Protein 4N6A (pdb70)

Organism: Glycine max (NCBI:txid3847)

Solvent-accessible surface area: 20790 Å² total; per-residue (Å²): 82,59,27,46,28,61,0,25,34,62,0,42,32,26,0,107,148,41,15,133,88,70,110,90,86,31,88,84,4,130,40,2,0,35,52,22,103,37,3,20,104,0,1,0,47,7,0,0,79,76,0,45,39,129,112,15,124,34,88,82,0,42,87,22,0,33,94,9,1,77,88,26,81,73,12,69,55,6,2,10,10,2,0,45,2,4,110,35,46,7,101,74,96,10,28,15,0,75,0,0,11,93,63,99,4,14,2,0,1,0,0,3,19,0,0,41,24,5,37,160,100,98,125,121,111,37,0,74,38,1,33,55,46,5,33,99,36,1,34,0,53,4,35,0,23,0,148,27,18,91,4,9,11,14,24,130,4,67,32,1,54,2,10,58,35,1,38,4,15,56,30,0,10,0,40,56,92,0,40,0,5,29,104,68,119,143,36,52,81,53,12,0,49,5,20,57,16,1,68,0,8,42,28,0,39,0,43,15,73,23,128,0,6,102,23,0,106,3,19,70,45,0,32,0,90,95,76,3,52,78,194,40,47,1,60,28,117,91,11,182,83,139,180,32,29,53,32,46,10,56,0,23,21,61,0,41,34,24,0,110,146,42,14,137,87,70,113,90,86,30,90,82,4,132,40,2,0,34,52,18,104,39,2,18,98,0,0,0,45,8,0,0,78,80,0,45,39,129,114,14,127,35,89,90,2,43,82,24,0,30,99,9,2,76,85,31,83,76,13,68,54,6,2,9,8,3,0,46,2,5,121,31,58,17,162,33,33,18,0,71,1,0,13,97,75,76,3,15,2,0,2,0,0,2,18,1,0,24,21,6,36,138,98,97,123,121,110,41,0,75,39,1,31,57,50,3,32,106,37,2,34,0,53,4,36,0,24,0,127,28,18,91,3,10,18,16,33,129,5,51,36,1,54,2,10,62,31,1,61,4,16,57,30,0,8,0,44,57,96,0,39,0,5,30,99,65,122,141,34,54,86,53,12,0,54,5,22,59,16,1,74,0,8,42,32,0,38,0,40,15,83,21,80,2,5,93,22,0,90,4,18,73,45,0,33,0,87,71,75,0,49,53,178,40,40,0,66,29,117,74,0,130,86,137

Nearest PDB structures (foldseek):
  4n69-assembly1_A  TM=1.004E+00  e=1.194E-44  Glycine max
  6wye-assembly2_D  TM=9.823E-01  e=3.516E-28  Neisseria gonorrhoeae
  8i06-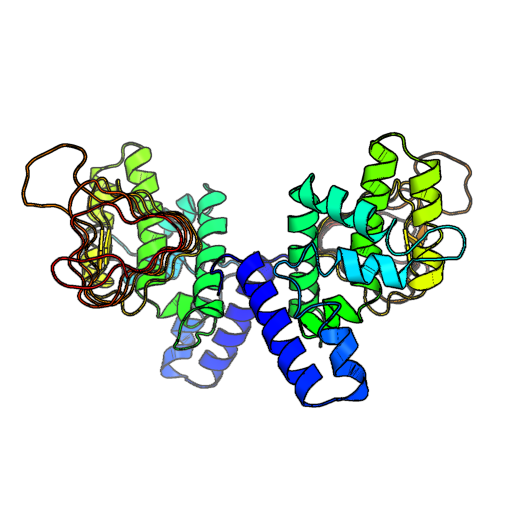assembly1_A  TM=9.779E-01  e=5.401E-28  Salmonella enterica subsp. enterica serovar Typhimurium
  6wye-assembly1_A-3  TM=9.837E-01  e=1.579E-27  Neisseria gonorrhoeae
  6wye-assembly1_C-3  TM=9.820E-01  e=1.496E-27  Neisseria gonorrhoeae

Foldseek 3Di:
DDLQQVLLVQLLVVLVVVLVVDVVCVVVSCVQRVVDDHPQLSLLLQLLVQQADPVHHSVNSSVLSSVCVVVPVQLSVQLSLQLVLCCPPPPVRDRSNCCSRPPLVSSLVSLLQSLLVCVVVVNNVVSVSSQVSSCVRSLARARSQEAEEGSEAQAQVHQEAFDNQEYYYYNEYDYANEHQEEDPDDDDRKGDYEEYNEYEAHNEYETGHEYEEANEYEYHNEDEDYHHYHNWYWYDVPTDTD/DDPDLQQVLLVQLLVVLVVVLVVDVVCVVVSCQQRVVDDHPQLSLLLQLLVQQADPVHHSVNSSVLSSVCVVVDVQLSVQLSLQLVLCVPPPVDRSNCCSRPPLVSSLVSLLQSLLVCVVVVNNVVSVSSQVSSCVRSLARARSQEAEEGSEAEACVHQEHFDNQEYYYYNEYHYAQEYQEEPPDDDDQWGDYEAANEYEAHNEYETGHEYEADCEYEYHNEDEDYHHYHNWYWYDDPTDTD

Radius of gyration: 25.31 Å; Cα contacts (8 Å, |Δi|>4): 1137; chains: 2; bounding box: 67×58×55 Å

Sequence (484 aa):
PDEEGWVWGQIKAEARRDAESEPALASYLYSSTILSHSSSLERSSLSFHLGNKLCSSTLLSTLLLYDLFLNAFSSSDPSLRSAAVADLRAARERDPACVSYSSHCLLNYKGFLACQAHRVAHLLWRQSRRPLALALHSSRIANVFAVDIHPAARIIGKGILFDHATGVVVGETAVIGNNVSILHHVTLGGTGKVGGDRHPKIGDGVLIGAGATTILGNIKIGEGAKVGAGSVVLIDVPPRTTAVGNPARLVVAPDEEGWVWGQIKAEARRDAESEPALASYLYSSTILSHSSSLERSSLSFHLGNKLCSSTLLSTLLLYDLFLNAFSSDPSLRSAAVADLRAARERDPVSYSHCLLNYKGFLACQAHRVAHLLWRQSRRPLALALHSSRIANVFAVDIHPAARIIGKGILFDHATGVVVVGETAVIGNNVSILHHVTLGGTGKVGGDRHPKIGDGVLIGAGATILGNIKIGEGAKVGAGSVVLIDVPPRTTAVGNPARLV

Secondary structure (DSSP, 8-state):
--HHHHHHHHHHHHHHHHHHH-TTTHHHHIIIIIT-S-HHHHHHHHHHHHH--SSS-HHHHHHHHHHHHHH-HHHHHHHHHHHHHHHHH-TT---HHHHHHH-HHHHHHHHHHHHHHHHHTT-HHHHHHHHHHHHHHH-EEE-TT-EE-SS-EETT-TTEEE-TT-EE-SS-EE-TT-EEE--S--SSS-S-EE-TT-EE-TT-EEESS-EE-TT-EE-TT-EE-S-B-TT-EEEETTEEE-/---SHHHHHHHHHHHHHHHHHHH-TTTHHHHIIIIIT-S-HHHHHHHHHHHHH--SSS-HHHHHHHHHHHHHH-HHHHHHHHHHHHHHHHH----HHHHHHH-HHHHHHHHHHHHHHHHHTT-HHHHHHHHHHHHHHHSEEE-TT-EE-SS-EETT-TTEEE-TT-EE-SS-EE-TT-EEE-SS--SSS-S-EEPTT-EE-TT-EEESS-EE-TT-EE-TT-EE-S-B-TT-EEEETTEEE-

InterPro domains:
  IPR001451 Hexapeptide repeat [PF00132] (204-237)
  IPR001451 Hexapeptide repeat [PF14602] (171-187)
  IPR005881 Serine O-acetyltransferase [TIGR01172] (94-253)
  IPR010493 Serine acetyltransferase, N-terminal [PF06426] (20-124)
  IPR010493 Serine acetyltransferase, N-terminal [SM00971] (20-124)
  IPR011004 Trimeric LpxA-like superfamily [SSF51161] (20-256)
  IPR018357 Hexapeptide transferase, conserved site [PS00101] (213-241)
  IPR042122 Serine acetyltransferase, N-terminal domain superfamily [G3DSA:1.10.3130.10] (1-153)
  IPR045304 Serine acetyltransferase, LbH domain [cd03354] (151-251)
  IPR053376 Serine acetyltransferase [NF041874] (94-255)

B-factor: mean 43.23, std 17.52, range [15.06, 125.16]

CATH classification: 1.10.3130.10 (+1 more: 2.160.10.10)

Structure (mmCIF, N/CA/C/O backbone):
data_4N6A
#
_entry.id   4N6A
#
_cell.length_a   110.868
_cell.length_b   110.868
_cell.length_c   144.011
_cell.angle_alpha   90.00
_cell.angle_beta   90.00
_cell.angle_gamma   120.00
#
_symmetry.space_group_name_H-M   'H 3'
#
loop_
_entity.id
_entity.type
_entity.pdbx_description
1 polymer 'Serine Acetyltransferase Apoenzyme'
2 non-polymer 'PHOSPHATE ION'
3 water water
#
loop_
_atom_site.group_PDB
_atom_site.id
_atom_site.type_symbol
_atom_site.label_atom_id
_atom_site.label_alt_id
_atom_site.label_comp_id
_atom_site.label_asym_id
_atom_site.label_entity_id
_atom_site.label_seq_id
_atom_site.pdbx_PDB_ins_code
_atom_site.Cartn_x
_atom_site.Cartn_y
_atom_site.Cartn_z
_atom_site.occupancy
_atom_site.B_iso_or_equiv
_atom_site.auth_seq_id
_atom_site.auth_comp_id
_atom_site.auth_asym_id
_atom_site.auth_atom_id
_atom_site.pdbx_PDB_model_num
ATOM 1 N N . PRO A 1 14 ? -25.054 9.083 10.985 1.00 73.85 14 PRO A N 1
ATOM 2 C CA . PRO A 1 14 ? -24.337 8.400 9.902 1.00 61.58 14 PRO A CA 1
ATOM 3 C C . PRO A 1 14 ? -25.271 8.045 8.751 1.00 65.78 14 PRO A C 1
ATOM 4 O O . PRO A 1 14 ? -24.922 8.233 7.584 1.00 76.17 14 PRO A O 1
ATOM 8 N N . ASP A 1 15 ? -26.452 7.534 9.085 1.00 58.34 15 ASP A N 1
ATOM 9 C CA . ASP A 1 15 ? -27.456 7.223 8.078 1.00 49.59 15 ASP A CA 1
ATOM 10 C C . ASP A 1 15 ? -28.009 8.517 7.473 1.00 47.32 15 ASP A C 1
ATOM 11 O O . ASP A 1 15 ? -27.724 9.608 7.963 1.00 47.30 15 ASP A O 1
ATOM 16 N N . GLU A 1 16 ? -28.786 8.394 6.402 1.00 43.89 16 GLU A N 1
ATOM 17 C CA . GLU A 1 16 ? -29.295 9.569 5.697 1.00 41.47 16 GLU A CA 1
ATOM 18 C C . GLU A 1 16 ? -30.172 10.456 6.579 1.00 39.73 16 GLU A C 1
ATOM 19 O O . GLU A 1 16 ? -29.976 11.675 6.649 1.00 37.46 16 GLU A O 1
ATOM 25 N N . GLU A 1 17 ? -31.149 9.850 7.240 1.00 34.24 17 GLU A N 1
ATOM 26 C CA . GLU A 1 17 ? -32.019 10.623 8.125 1.00 32.36 17 GLU A CA 1
ATOM 27 C C . GLU A 1 17 ? -31.210 11.235 9.258 1.00 34.84 17 GLU A C 1
ATOM 28 O O . GLU A 1 17 ? -31.397 12.405 9.620 1.00 32.90 17 GLU A O 1
ATOM 34 N N . GLY A 1 18 ? -30.317 10.428 9.821 1.00 42.00 18 GLY A N 1
ATOM 35 C CA . GLY A 1 18 ? -29.461 10.856 10.911 1.00 42.56 18 GLY A CA 1
ATOM 36 C C . GLY A 1 18 ? -28.613 12.060 10.549 1.00 43.87 18 GLY A C 1
ATOM 37 O O . GLY A 1 18 ? -28.455 12.985 11.354 1.00 38.81 18 GLY A O 1
ATOM 38 N N . TRP A 1 19 ? -28.062 12.050 9.340 1.00 39.06 19 TRP A N 1
ATOM 39 C CA . TRP A 1 19 ? -27.255 13.168 8.877 1.00 36.77 19 TRP A CA 1
ATOM 40 C C . TRP A 1 19 ? -28.098 14.433 8.674 1.00 39.97 19 TRP A C 1
ATOM 41 O O . TRP A 1 19 ? -27.683 15.528 9.062 1.00 39.49 19 TRP A O 1
ATOM 52 N N . VAL A 1 20 ? -29.279 14.281 8.076 1.00 35.79 20 VAL A N 1
ATOM 53 C CA . VAL A 1 20 ? -30.167 15.415 7.820 1.00 33.62 20 VAL A CA 1
ATOM 54 C C . VAL A 1 20 ? -30.598 16.034 9.151 1.00 28.85 20 VAL A C 1
ATOM 55 O O . VAL A 1 20 ? -30.622 17.254 9.308 1.00 32.39 20 VAL A O 1
ATOM 59 N N . TRP A 1 21 ? -30.918 15.180 10.115 1.00 35.52 21 TRP A N 1
ATOM 60 C CA . TRP A 1 21 ? -31.328 15.659 11.434 1.00 33.83 21 TRP A CA 1
ATOM 61 C C . TRP A 1 21 ? -30.165 16.395 12.103 1.00 30.62 21 TRP A C 1
ATOM 62 O O . TRP A 1 21 ? -30.348 17.430 12.746 1.00 32.41 21 TRP A O 1
ATOM 73 N N . GLY A 1 22 ? -28.961 15.865 11.926 1.00 32.97 22 GLY A N 1
ATOM 74 C CA . GLY A 1 22 ? -27.760 16.501 12.437 1.00 39.00 22 GLY A CA 1
ATOM 75 C C . GLY A 1 22 ? -27.566 17.894 11.869 1.00 41.33 22 GLY A C 1
ATOM 76 O O . GLY A 1 22 ? -27.183 18.820 12.582 1.00 35.41 22 GLY A O 1
ATOM 77 N N . GLN A 1 23 ? -27.829 18.043 10.575 1.00 35.11 23 GLN A N 1
ATOM 78 C CA . GLN A 1 23 ? -27.746 19.346 9.920 1.00 33.27 23 GLN A CA 1
ATOM 79 C C . GLN A 1 23 ? -28.804 20.307 10.471 1.00 31.68 23 GLN A C 1
ATOM 80 O O . GLN A 1 23 ? -28.522 21.481 10.719 1.00 37.24 23 GLN A O 1
ATOM 86 N N . ILE A 1 24 ? -30.023 19.803 10.650 1.00 29.50 24 ILE A N 1
ATOM 87 C CA . ILE A 1 24 ? -31.107 20.598 11.197 1.00 27.73 24 ILE A CA 1
ATOM 88 C C . ILE A 1 24 ? -30.700 21.136 12.563 1.00 29.87 24 ILE A C 1
ATOM 89 O O . ILE A 1 24 ? -30.865 22.321 12.835 1.00 30.11 24 ILE A O 1
ATOM 94 N N . LYS A 1 25 ? -30.132 20.284 13.412 1.00 27.17 25 LYS A N 1
ATOM 95 C CA . LYS A 1 25 ? -29.770 20.755 14.753 1.00 26.19 25 LYS A CA 1
ATOM 96 C C . LYS A 1 25 ? -28.677 21.814 14.700 1.00 30.95 25 LYS A C 1
ATOM 97 O O . LYS A 1 25 ? -28.753 22.826 15.401 1.00 32.15 25 LYS A O 1
ATOM 103 N N . ALA A 1 26 ? -27.665 21.594 13.861 1.00 30.90 26 ALA A N 1
ATOM 104 C CA . ALA A 1 26 ? -26.553 22.532 13.777 1.00 29.09 26 ALA A CA 1
ATOM 105 C C . ALA A 1 26 ? -27.058 23.898 13.324 1.00 36.35 26 ALA A C 1
ATOM 106 O O . ALA A 1 26 ? -26.675 24.926 13.878 1.00 31.14 26 ALA A O 1
ATOM 108 N N . GLU A 1 27 ? -27.927 23.892 12.316 1.00 30.15 27 GLU A N 1
ATOM 109 C CA . GLU A 1 27 ? -28.498 25.127 11.777 1.00 27.16 27 GLU A CA 1
ATOM 110 C C . GLU A 1 27 ? -29.359 25.833 12.815 1.00 30.73 27 GLU A C 1
ATOM 111 O O . GLU A 1 27 ? -29.266 27.044 12.993 1.00 29.59 27 GLU A O 1
ATOM 117 N N . ALA A 1 28 ? -30.190 25.069 13.507 1.00 26.84 28 ALA A N 1
ATOM 118 C CA . ALA A 1 28 ? -31.051 25.652 14.535 1.00 28.01 28 ALA A CA 1
ATOM 119 C C . ALA A 1 28 ? -30.216 26.302 15.634 1.00 31.73 28 ALA A C 1
ATOM 120 O O . ALA A 1 28 ? -30.565 27.370 16.170 1.00 29.40 28 ALA A O 1
ATOM 122 N N . ARG A 1 29 ? -29.104 25.655 15.971 1.00 27.63 29 ARG A N 1
ATOM 123 C CA . ARG A 1 29 ? -28.242 26.148 17.032 1.00 29.03 29 ARG A CA 1
ATOM 124 C C . ARG A 1 29 ? -27.614 27.483 16.616 1.00 34.87 29 ARG A C 1
ATOM 125 O O . ARG A 1 29 ? -27.511 28.405 17.427 1.00 31.99 29 ARG A O 1
ATOM 133 N N . ARG A 1 30 ? -27.207 27.596 15.351 1.00 30.95 30 ARG A N 1
ATOM 134 C CA . ARG A 1 30 ? -26.649 28.858 14.870 1.00 27.90 30 ARG A CA 1
ATOM 135 C C . ARG A 1 30 ? -27.715 29.952 14.908 1.00 29.71 30 ARG A C 1
ATOM 136 O O . ARG A 1 30 ? -27.435 31.083 15.325 1.00 30.85 30 ARG A O 1
ATOM 144 N N . ASP A 1 31 ? -28.932 29.619 14.481 1.00 27.76 31 ASP A N 1
ATOM 145 C CA . ASP A 1 31 ? -30.020 30.594 14.479 1.00 30.24 31 ASP A CA 1
ATOM 146 C C . ASP A 1 31 ? -30.374 31.018 15.903 1.00 31.30 31 ASP A C 1
ATOM 147 O O . ASP A 1 31 ? -30.649 32.191 16.158 1.00 27.40 31 ASP A O 1
ATOM 152 N N . ALA A 1 32 ? -30.366 30.068 16.829 1.00 24.29 32 ALA A N 1
ATOM 153 C CA . ALA A 1 32 ? -30.716 30.387 18.222 1.00 25.57 32 ALA A CA 1
ATOM 154 C C . ALA A 1 32 ? -29.670 31.319 18.837 1.00 30.25 32 ALA A C 1
ATOM 155 O O . ALA A 1 32 ? -29.997 32.244 19.597 1.00 32.11 32 ALA A O 1
ATOM 157 N N . GLU A 1 33 ? -28.405 31.077 18.502 1.00 28.12 33 GLU A N 1
ATOM 158 C CA . GLU A 1 33 ? -27.318 31.909 19.010 1.00 27.45 33 GLU A CA 1
ATOM 159 C C . GLU A 1 33 ? -27.369 33.321 18.428 1.00 32.03 33 GLU A C 1
ATOM 160 O O . GLU A 1 33 ? -26.990 34.284 19.099 1.00 35.48 33 GLU A O 1
ATOM 166 N N . SER A 1 34 ? -27.827 33.451 17.188 1.00 31.38 34 SER A N 1
ATOM 167 C CA . SER A 1 34 ? -27.797 34.758 16.533 1.00 30.74 34 SER A CA 1
ATOM 168 C C . SER A 1 34 ? -29.077 35.570 16.796 1.00 30.20 34 SER A C 1
ATOM 169 O O . SER A 1 34 ? -29.061 36.796 16.697 1.00 34.69 34 SER A O 1
ATOM 172 N N . GLU A 1 35 ? -30.174 34.896 17.122 1.00 25.70 35 GLU A N 1
ATOM 173 C CA . GLU A 1 35 ? -31.472 35.593 17.281 1.00 24.92 35 GLU A CA 1
ATOM 174 C C . GLU A 1 35 ? -32.174 35.248 18.595 1.00 23.20 35 GLU A C 1
ATOM 175 O O . GLU A 1 35 ? -32.918 34.272 18.692 1.00 23.89 35 GLU A O 1
ATOM 181 N N . PRO A 1 36 ? -31.969 36.082 19.604 1.00 25.54 36 PRO A N 1
ATOM 182 C CA . PRO A 1 36 ? -32.533 35.746 20.910 1.00 23.69 36 PRO A CA 1
ATOM 183 C C . PRO A 1 36 ? -34.045 35.718 20.937 1.00 23.43 36 PRO A C 1
ATOM 184 O O . PRO A 1 36 ? -34.593 35.038 21.809 1.00 26.68 36 PRO A O 1
ATOM 188 N N . ALA A 1 37 ? -34.719 36.396 20.003 1.00 22.58 37 ALA A N 1
ATOM 189 C CA . ALA A 1 37 ? -36.178 36.353 19.962 1.00 24.01 37 ALA A CA 1
ATOM 190 C C . ALA A 1 37 ? -36.693 34.968 19.604 1.00 28.99 37 ALA A C 1
ATOM 191 O O . ALA A 1 37 ? -37.819 34.637 19.941 1.00 26.08 37 ALA A O 1
ATOM 193 N N . LEU A 1 38 ? -35.874 34.173 18.914 1.00 21.20 38 LEU A N 1
ATOM 194 C CA . LEU A 1 38 ? -36.281 32.846 18.450 1.00 21.88 38 LEU A CA 1
ATOM 195 C C . LEU A 1 38 ? -35.611 31.687 19.201 1.00 22.07 38 LEU A C 1
ATOM 196 O O . LEU A 1 38 ? -35.959 30.524 18.964 1.00 23.37 38 LEU A O 1
ATOM 201 N N . ALA A 1 39 ? -34.674 32.004 20.087 1.00 21.95 39 ALA A N 1
ATOM 202 C CA . ALA A 1 39 ? -33.856 30.967 20.745 1.00 21.85 39 ALA A CA 1
ATOM 203 C C . ALA A 1 39 ? -34.687 29.922 21.503 1.00 24.64 39 ALA A C 1
ATOM 204 O O . ALA A 1 39 ? -34.421 28.721 21.396 1.00 22.35 39 ALA A O 1
ATOM 206 N N . SER A 1 40 ? -35.673 30.365 22.289 1.00 21.87 40 SER A N 1
ATOM 207 C CA . SER A 1 40 ? -36.438 29.405 23.095 1.00 20.77 40 SER A CA 1
ATOM 208 C C . SER A 1 40 ? -37.299 28.488 22.241 1.00 20.03 40 SER A C 1
ATOM 209 O O . SER A 1 40 ? -37.436 27.304 22.530 1.00 25.22 40 SER A O 1
ATOM 212 N N . TYR A 1 41 ? -37.886 29.062 21.203 1.00 19.86 41 TYR A N 1
ATOM 213 C CA . TYR A 1 41 ? -38.716 28.314 20.267 1.00 23.07 41 TYR A CA 1
ATOM 214 C C . TYR A 1 41 ? -37.877 27.290 19.493 1.00 21.69 41 TYR A C 1
ATOM 215 O O . TYR A 1 41 ? -38.290 26.152 19.292 1.00 21.91 41 TYR A O 1
ATOM 224 N N . LEU A 1 42 ? -36.672 27.680 19.102 1.00 20.24 42 LEU A N 1
ATOM 225 C CA . LEU A 1 42 ? -35.774 26.732 18.436 1.00 19.67 42 LEU A CA 1
ATOM 226 C C . LEU A 1 42 ? -35.342 25.633 19.417 1.00 22.19 42 LEU A C 1
ATOM 227 O O . LEU A 1 42 ? -35.208 24.472 19.038 1.00 22.65 42 LEU A O 1
ATOM 232 N N . TYR A 1 43 ? -35.109 26.002 20.678 1.00 20.77 43 TYR A N 1
ATOM 233 C CA . TYR A 1 43 ? -34.775 24.998 21.681 1.00 22.38 43 TYR A CA 1
ATOM 234 C C . TYR A 1 43 ? -35.933 24.016 21.911 1.00 23.96 43 TYR A C 1
ATOM 235 O O . TYR A 1 43 ? -35.741 22.795 21.896 1.00 24.72 43 TYR A O 1
ATOM 244 N N A SER A 1 44 ? -37.136 24.534 22.115 0.63 21.26 44 SER A N 1
ATOM 245 N N B SER A 1 44 ? -37.125 24.559 22.141 0.37 22.77 44 SER A N 1
ATOM 246 C CA A SER A 1 44 ? -38.253 23.655 22.464 0.63 25.84 44 SER A CA 1
ATOM 247 C CA B SER A 1 44 ? -38.299 23.734 22.418 0.37 25.70 44 SER A CA 1
ATOM 248 C C A SER A 1 44 ? -38.670 22.782 21.273 0.63 22.17 44 SER A C 1
ATOM 249 C C B SER A 1 44 ? -38.549 22.772 21.267 0.37 23.63 44 SER A C 1
ATOM 250 O O A SER A 1 44 ? -39.058 21.637 21.456 0.63 23.31 44 SER A O 1
ATOM 251 O O B SER A 1 44 ? -38.680 21.567 21.463 0.37 22.78 44 SER A O 1
ATOM 256 N N . THR A 1 45 ? -38.590 23.328 20.064 1.00 20.21 45 THR A N 1
ATOM 257 C CA . THR A 1 45 ? -38.976 22.579 18.877 1.00 21.62 45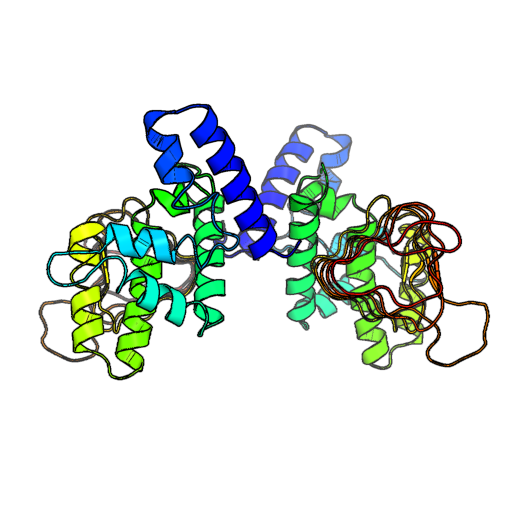 THR A CA 1
ATOM 258 C C . THR A 1 45 ? -37.901 21.602 18.378 1.00 24.78 45 THR A C 1
ATOM 259 O O . THR A 1 45 ? -38.210 20.456 18.049 1.00 25.78 45 THR A O 1
ATOM 263 N N . ILE A 1 46 ? -36.649 22.048 18.329 1.00 22.12 46 ILE A N 1
ATOM 264 C CA . ILE A 1 46 ? -35.590 21.254 17.723 1.00 21.87 46 ILE A CA 1
ATOM 265 C C . ILE A 1 46 ? -34.520 20.797 18.703 1.00 23.67 46 ILE A C 1
ATOM 266 O O . ILE A 1 46 ? -34.305 19.596 18.861 1.00 26.13 46 ILE A O 1
ATOM 271 N N . LEU A 1 47 ? -33.835 21.738 19.351 1.00 24.68 47 LEU A N 1
ATOM 272 C CA . LEU A 1 47 ? -32.590 21.402 20.061 1.00 23.75 47 LEU A CA 1
ATOM 273 C C . LEU A 1 47 ? -32.816 20.515 21.291 1.00 30.01 47 LEU A C 1
ATOM 274 O O . LEU A 1 47 ? -31.914 19.788 21.711 1.00 28.14 47 LEU A O 1
ATOM 279 N N . SER A 1 48 ? -34.017 20.561 21.863 1.00 26.09 48 SER A N 1
ATOM 280 C CA . SER A 1 48 ? -34.315 19.714 23.027 1.00 25.41 48 SER A CA 1
ATOM 281 C C . SER A 1 48 ? -34.705 18.280 22.669 1.00 26.99 48 SER A C 1
ATOM 282 O O . SER A 1 48 ? -34.980 17.462 23.562 1.00 27.29 48 SER A O 1
ATOM 285 N N . HIS A 1 49 ? -34.736 17.959 21.378 1.00 25.81 49 HIS A N 1
ATOM 286 C CA . HIS A 1 49 ? -35.158 16.635 20.928 1.00 25.65 49 HIS A CA 1
ATOM 287 C C . HIS A 1 49 ? -34.004 15.868 20.301 1.00 29.99 49 HIS A C 1
ATOM 288 O O . HIS A 1 49 ? -32.965 16.441 20.000 1.00 29.46 49 HIS A O 1
ATOM 295 N N A SER A 1 50 ? -34.209 14.570 20.110 0.47 26.47 50 SER A N 1
ATOM 296 N N B SER A 1 50 ? -34.196 14.570 20.099 0.53 26.73 50 SER A N 1
ATOM 297 C CA A SER A 1 50 ? -33.175 13.699 19.565 0.47 29.19 50 SER A CA 1
ATOM 298 C CA B SER A 1 50 ? -33.143 13.734 19.530 0.53 28.17 50 SER A CA 1
ATOM 299 C C A SER A 1 50 ? -33.630 13.006 18.281 0.47 27.85 50 SER A C 1
ATOM 300 C C B SER A 1 50 ? -33.580 13.075 18.223 0.53 28.04 50 SER A C 1
ATOM 301 O O A SER A 1 50 ? -32.979 12.073 17.805 0.47 32.21 50 SER A O 1
ATOM 302 O O B SER A 1 50 ? -32.871 12.228 17.676 0.53 28.26 50 SER A O 1
ATOM 307 N N . SER A 1 51 ? -34.743 13.460 17.712 1.00 26.52 51 SER A N 1
ATOM 308 C CA . SER A 1 51 ? -35.182 12.931 16.429 1.00 29.88 51 SER A CA 1
ATOM 309 C C . SER A 1 51 ? -35.948 13.946 15.607 1.00 26.71 51 SER A C 1
ATOM 310 O O . SER A 1 51 ? -36.562 14.873 16.135 1.00 25.96 51 SER A O 1
ATOM 313 N N . LEU A 1 52 ? -35.884 13.752 14.293 1.00 29.75 52 LEU A N 1
ATOM 314 C CA . LEU A 1 52 ? -36.690 14.524 13.364 1.00 29.92 52 LEU A CA 1
ATOM 315 C C . LEU A 1 52 ? -38.173 14.301 13.609 1.00 25.73 52 LEU A C 1
ATOM 316 O O . LEU A 1 52 ? -38.965 15.243 13.549 1.00 26.16 52 LEU A O 1
ATOM 321 N N . GLU A 1 53 ? -38.559 13.053 13.876 1.00 26.17 53 GLU A N 1
ATOM 322 C CA . GLU A 1 53 ? -39.983 12.734 14.080 1.00 25.43 53 GLU A CA 1
ATOM 323 C C . GLU A 1 53 ? -40.570 13.501 15.247 1.00 25.75 53 GLU A C 1
ATOM 324 O O . GLU A 1 53 ? -41.676 14.038 15.175 1.00 23.95 53 GLU A O 1
ATOM 330 N N . ARG A 1 54 ? -39.837 13.526 16.350 1.00 24.59 54 ARG A N 1
ATOM 331 C CA . ARG A 1 54 ? -40.377 14.181 17.532 1.00 23.07 54 ARG A CA 1
ATOM 332 C C . ARG A 1 54 ? -40.469 15.689 17.299 1.00 26.02 54 ARG A C 1
ATOM 333 O O . ARG A 1 54 ? -41.456 16.318 17.656 1.00 23.05 54 ARG A O 1
ATOM 341 N N A SER A 1 55 ? -39.448 16.267 16.678 0.56 24.02 55 SER A N 1
ATOM 342 N N B SER A 1 55 ? -39.424 16.251 16.699 0.44 23.06 55 SER A N 1
ATOM 343 C CA A SER A 1 55 ? -39.446 17.709 16.438 0.56 20.68 55 SER A CA 1
ATOM 344 C CA B SER A 1 55 ? -39.382 17.678 16.388 0.44 22.02 55 SER A CA 1
ATOM 345 C C A SER A 1 55 ? -40.537 18.119 15.449 0.56 23.76 55 SER A C 1
ATOM 346 C C B SER A 1 55 ? -40.521 18.095 15.463 0.44 23.04 55 SER A C 1
ATOM 347 O O A SER A 1 55 ? -41.229 19.116 15.644 0.56 22.70 55 SER A O 1
ATOM 348 O O B SER A 1 55 ? -41.223 19.073 15.711 0.44 23.30 55 SER A O 1
ATOM 353 N N . LEU A 1 56 ? -40.683 17.348 14.380 1.00 21.26 56 LEU A N 1
ATOM 354 C CA . LEU A 1 56 ? -41.754 17.617 13.408 1.00 18.49 56 LEU A CA 1
ATOM 355 C C . LEU A 1 56 ? -43.144 17.481 14.030 1.00 24.14 56 LEU A C 1
ATOM 356 O O . LEU A 1 56 ? -44.044 18.286 13.773 1.00 23.49 56 LEU A O 1
ATOM 361 N N . SER A 1 57 ? -43.320 16.462 14.863 1.00 23.53 57 SER A N 1
ATOM 362 C CA . SER A 1 57 ? -44.601 16.266 15.556 1.00 19.12 57 SER A CA 1
ATOM 363 C C . SER A 1 57 ? -44.905 17.412 16.525 1.00 19.23 57 SER A C 1
ATOM 364 O O . SER A 1 57 ? -46.038 17.902 16.586 1.00 21.62 57 SER A O 1
ATOM 367 N N . PHE A 1 58 ? -43.883 17.838 17.261 1.00 19.96 58 PHE A N 1
ATOM 368 C CA . PHE A 1 58 ? -43.991 18.958 18.208 1.00 18.26 58 PHE A CA 1
ATOM 369 C C . PHE A 1 58 ? -44.422 20.206 17.445 1.00 22.04 58 PHE A C 1
ATOM 370 O O . PHE A 1 58 ? -45.345 20.929 17.841 1.00 18.83 58 PHE A O 1
ATOM 378 N N . HIS A 1 59 ? -43.745 20.453 16.331 1.00 20.78 59 HIS A N 1
ATOM 379 C CA . HIS A 1 59 ? -43.997 21.664 15.572 1.00 18.25 59 HIS A CA 1
ATOM 380 C C . HIS A 1 59 ? -45.388 21.619 14.941 1.00 19.24 59 HIS A C 1
ATOM 381 O O . HIS A 1 59 ? -46.129 22.603 14.973 1.00 20.95 59 HIS A O 1
ATOM 388 N N . LEU A 1 60 ? -45.734 20.487 14.342 1.00 17.45 60 LEU A N 1
ATOM 389 C CA . LEU A 1 60 ? -47.046 20.368 13.693 1.00 19.81 60 LEU A CA 1
ATOM 390 C C . LEU A 1 60 ? -48.162 20.493 14.734 1.00 21.70 60 LEU A C 1
ATOM 391 O O . LEU A 1 60 ? -49.221 21.054 14.450 1.00 19.78 60 LEU A O 1
ATOM 396 N N . GLY A 1 61 ? -47.936 19.946 15.926 1.00 20.68 61 GLY A N 1
ATOM 397 C CA . GLY A 1 61 ? -48.934 20.045 16.986 1.00 19.96 61 GLY A CA 1
ATOM 398 C C . GLY A 1 61 ? -49.203 21.479 17.366 1.00 20.80 61 GLY A C 1
ATOM 399 O O . GLY A 1 61 ? -50.359 21.869 17.569 1.00 19.84 61 GLY A O 1
ATOM 400 N N . ASN A 1 62 ? -48.142 22.277 17.462 1.00 19.70 62 ASN A N 1
ATOM 401 C CA . ASN A 1 62 ? -48.314 23.694 17.759 1.00 18.68 62 ASN A CA 1
ATOM 402 C C . ASN A 1 62 ? -48.929 24.474 16.606 1.00 23.33 62 ASN A C 1
ATOM 403 O O . ASN A 1 62 ? -49.815 25.309 16.806 1.00 23.37 62 ASN A O 1
ATOM 408 N N . LYS A 1 63 ? -48.472 24.204 15.390 1.00 20.29 63 LYS A N 1
ATOM 409 C CA . LYS A 1 63 ? -49.016 24.917 14.251 1.00 20.77 63 LYS A CA 1
ATOM 410 C C . LYS A 1 63 ? -50.508 24.687 14.039 1.00 24.49 63 LYS A C 1
ATOM 411 O O . LYS A 1 63 ? -51.218 25.603 13.611 1.00 23.05 63 LYS A O 1
ATOM 417 N N . LEU A 1 64 ? -50.981 23.467 14.297 1.00 19.88 64 LEU A N 1
ATOM 418 C CA . LEU A 1 64 ? -52.322 23.090 13.875 1.00 19.55 64 LEU A CA 1
ATOM 419 C C . LEU A 1 64 ? -53.323 23.083 15.018 1.00 20.46 64 LEU A C 1
ATOM 420 O O . LEU A 1 64 ? -54.489 22.780 14.798 1.00 23.86 64 LEU A O 1
ATOM 425 N N . CYS A 1 65 ? -52.875 23.369 16.233 1.00 21.83 65 CYS A N 1
ATOM 426 C CA . CYS A 1 65 ? -53.809 23.294 17.350 1.00 18.19 65 CYS A CA 1
ATOM 427 C C . CYS A 1 65 ? -54.891 24.361 17.238 1.00 23.34 65 CYS A C 1
ATOM 428 O O . CYS A 1 65 ? -54.748 25.347 16.504 1.00 22.50 65 CYS A O 1
ATOM 431 N N . SER A 1 66 ? -55.988 24.156 17.962 1.00 20.38 66 SER A N 1
ATOM 432 C CA . SER A 1 66 ? -57.129 25.070 17.898 1.00 20.07 66 SER A CA 1
ATOM 433 C C . SER A 1 66 ? -57.884 24.883 19.199 1.00 20.65 66 SER A C 1
ATOM 434 O O . SER A 1 66 ? -57.470 24.084 20.026 1.00 23.42 66 SER A O 1
ATOM 437 N N . SER A 1 67 ? -59.010 25.561 19.364 1.00 23.13 67 SER A N 1
ATOM 438 C CA . SER A 1 67 ? -59.802 25.339 20.577 1.00 27.26 67 SER A CA 1
ATOM 439 C C . SER A 1 67 ? -60.417 23.930 20.582 1.00 29.14 67 SER A C 1
ATOM 440 O O . SER A 1 67 ? -60.792 23.388 21.627 1.00 35.33 67 SER A O 1
ATOM 443 N N . THR A 1 68 ? -60.508 23.332 19.411 1.00 31.84 68 THR A N 1
ATOM 444 C CA . THR A 1 68 ? -61.052 21.989 19.272 1.00 35.00 68 THR A CA 1
ATOM 445 C C . THR A 1 68 ? -59.993 20.930 19.564 1.00 30.58 68 THR A C 1
ATOM 446 O O . THR A 1 68 ? -60.283 19.910 20.164 1.00 30.09 68 THR A O 1
ATOM 450 N N . LEU A 1 69 ? -58.754 21.212 19.158 1.00 28.56 69 LEU A N 1
ATOM 451 C CA . LEU A 1 69 ? -57.675 20.235 19.152 1.00 24.59 69 LEU A CA 1
ATOM 452 C C . LEU A 1 69 ? -56.453 20.751 19.933 1.00 24.70 69 LEU A C 1
ATOM 453 O O . LEU A 1 69 ? -55.771 21.666 19.481 1.00 25.58 69 LEU A O 1
ATOM 458 N N . LEU A 1 70 ? -56.182 20.175 21.103 1.00 20.55 70 LEU A N 1
ATOM 459 C CA . LEU A 1 70 ? -55.019 20.596 21.903 1.00 18.78 70 LEU A CA 1
ATOM 460 C C . LEU A 1 70 ? -53.722 20.337 21.170 1.00 19.39 70 LEU A C 1
ATOM 461 O O . LEU A 1 70 ? -53.590 19.319 20.497 1.00 20.29 70 LEU A O 1
ATOM 466 N N . SER A 1 71 ? -52.742 21.227 21.331 1.00 17.89 71 SER A N 1
ATOM 467 C CA . SER A 1 71 ? -51.444 20.975 20.733 1.00 15.06 71 SER A CA 1
ATOM 468 C C . SER A 1 71 ? -50.834 19.676 21.254 1.00 19.58 71 SER A C 1
ATOM 469 O O . SER A 1 71 ? -50.175 18.971 20.500 1.00 19.57 71 SER A O 1
ATOM 472 N N . THR A 1 72 ? -51.048 19.362 22.537 1.00 18.90 72 THR A N 1
ATOM 473 C CA . THR A 1 72 ? -50.478 18.133 23.078 1.00 16.50 72 THR A CA 1
ATOM 474 C C . THR A 1 72 ? -51.161 16.895 22.476 1.00 18.98 72 THR A C 1
ATOM 475 O O . THR A 1 72 ? -50.509 15.858 22.287 1.00 20.48 72 THR A O 1
ATOM 479 N N . LEU A 1 73 ? -52.465 16.991 22.208 1.00 17.31 73 LEU A N 1
ATOM 480 C CA A LEU A 1 73 ? -53.183 15.919 21.506 0.26 20.11 73 LEU A CA 1
ATOM 481 C CA B LEU A 1 73 ? -53.170 15.913 21.513 0.74 20.56 73 LEU A CA 1
ATOM 482 C C . LEU A 1 73 ? -52.606 15.694 20.106 1.00 20.73 73 LEU A C 1
ATOM 483 O O . LEU A 1 73 ? -52.317 14.553 19.702 1.00 21.30 73 LEU A O 1
ATOM 492 N N . LEU A 1 74 ? -52.478 16.778 19.341 1.00 19.11 74 LEU A N 1
ATOM 493 C CA . LEU A 1 74 ? -51.956 16.652 17.981 1.00 20.26 74 LEU A CA 1
ATOM 494 C C . LEU A 1 74 ? -50.501 16.160 17.994 1.00 20.53 74 LEU A C 1
ATOM 495 O O . LEU A 1 74 ? -50.108 15.332 17.165 1.00 20.32 74 LEU A O 1
ATOM 500 N N . TYR A 1 75 ? -49.701 16.674 18.920 1.00 22.98 75 TYR A N 1
ATOM 501 C CA . TYR A 1 75 ? -48.334 16.178 19.125 1.00 20.02 75 TYR A CA 1
ATOM 502 C C . TYR A 1 75 ? -48.321 14.652 19.261 1.00 23.93 75 TYR A C 1
ATOM 503 O O . TYR A 1 75 ? -47.547 13.964 18.566 1.00 21.80 75 TYR A O 1
ATOM 512 N N . ASP A 1 76 ? -49.184 14.128 20.135 1.00 19.73 76 ASP A N 1
ATOM 513 C CA . ASP A 1 76 ? -49.324 12.664 20.320 1.00 20.75 76 ASP A CA 1
ATOM 514 C C . ASP A 1 76 ? -49.723 11.977 19.020 1.00 22.54 76 ASP A C 1
ATOM 515 O O . ASP A 1 76 ? -49.179 10.929 18.666 1.00 23.54 76 ASP A O 1
ATOM 520 N N . LEU A 1 77 ? -50.720 12.543 18.347 1.00 22.12 77 LEU A N 1
ATOM 521 C CA . LEU A 1 77 ? -51.233 11.956 17.108 1.00 22.36 77 LEU A CA 1
ATOM 522 C C . LEU A 1 77 ? -50.137 11.821 16.056 1.00 25.84 77 LEU A C 1
ATOM 523 O O . LEU A 1 77 ? -49.945 10.748 15.443 1.00 24.03 77 LEU A O 1
ATOM 528 N N . PHE A 1 78 ? -49.409 12.911 15.845 1.00 24.12 78 PHE A N 1
ATOM 529 C CA . PHE A 1 78 ? -48.342 12.902 14.841 1.00 26.45 78 PHE A CA 1
ATOM 530 C C . PHE A 1 78 ? -47.208 11.980 15.263 1.00 28.53 78 PHE A C 1
ATOM 531 O O . PHE A 1 78 ? -46.696 11.206 14.461 1.00 27.37 78 PHE A O 1
ATOM 539 N N . LEU A 1 79 ? -46.831 12.040 16.531 1.00 21.53 79 LEU A N 1
ATOM 540 C CA . LEU A 1 79 ? -45.714 11.234 16.989 1.00 26.23 79 LEU A CA 1
ATOM 541 C C . LEU A 1 79 ? -46.043 9.751 16.871 1.00 26.79 79 LEU A C 1
ATOM 542 O O . LEU A 1 79 ? -45.223 8.963 16.396 1.00 29.65 79 LEU A O 1
ATOM 547 N N . ASN A 1 80 ? -47.243 9.368 17.299 1.00 24.97 80 ASN A N 1
ATOM 548 C CA . ASN A 1 80 ? -47.682 7.979 17.148 1.00 26.47 80 ASN A CA 1
ATOM 549 C C . ASN A 1 80 ? -47.639 7.506 15.702 1.00 33.20 80 ASN A C 1
ATOM 550 O O . ASN A 1 80 ? -47.196 6.389 15.407 1.00 31.73 80 ASN A O 1
ATOM 555 N N . ALA A 1 81 ? -48.103 8.359 14.795 1.00 25.94 81 ALA A N 1
ATOM 556 C CA . ALA A 1 81 ? -48.138 7.997 13.378 1.00 27.74 81 ALA A CA 1
ATOM 557 C C . ALA A 1 81 ? -46.728 7.771 12.844 1.00 29.17 81 ALA A C 1
ATOM 558 O O . ALA A 1 81 ? -46.463 6.762 12.212 1.00 32.00 81 ALA A O 1
ATOM 560 N N . PHE A 1 82 ? -45.828 8.715 13.098 1.00 27.87 82 PHE A N 1
ATOM 561 C CA . PHE A 1 82 ? -44.444 8.580 12.629 1.00 33.53 82 PHE A CA 1
ATOM 562 C C . PHE A 1 82 ? -43.731 7.372 13.237 1.00 36.84 82 PHE A C 1
ATOM 563 O O . PHE A 1 82 ? -42.984 6.673 12.543 1.00 38.53 82 PHE A O 1
ATOM 571 N N A SER A 1 83 ? -43.962 7.110 14.520 0.25 36.43 83 SER A N 1
ATOM 572 N N B SER A 1 83 ? -43.963 7.122 14.525 0.75 36.44 83 SER A N 1
ATOM 573 C CA A SER A 1 83 ? -43.314 5.977 15.174 0.25 38.76 83 SER A CA 1
ATOM 574 C CA B SER A 1 83 ? -43.336 5.988 15.201 0.75 39.04 83 SER A CA 1
ATOM 575 C C A SER A 1 83 ? -43.888 4.643 14.694 0.25 41.28 83 SER A C 1
ATOM 576 C C B SER A 1 83 ? -43.894 4.650 14.711 0.75 39.96 83 SER A C 1
ATOM 577 O O A SER A 1 83 ? -43.204 3.621 14.716 0.25 44.16 83 SER A O 1
ATOM 578 O O B SER A 1 83 ? -43.205 3.633 14.736 0.75 45.03 83 SER A O 1
ATOM 583 N N . SER A 1 84 ? -45.141 4.659 14.251 1.00 42.35 84 SER A N 1
ATOM 584 C CA . SER A 1 84 ? -45.816 3.437 13.815 1.00 42.78 84 SER A CA 1
ATOM 585 C C . SER A 1 84 ? -45.602 3.100 12.338 1.00 44.30 84 SER A C 1
ATOM 586 O O . SER A 1 84 ? -45.839 1.970 11.903 1.00 44.64 84 SER A O 1
ATOM 589 N N . ASP A 1 85 ? -45.160 4.080 11.564 1.00 39.64 85 ASP A N 1
ATOM 590 C CA . ASP A 1 85 ? -45.246 3.977 10.110 1.00 38.20 85 ASP A CA 1
ATOM 591 C C . ASP A 1 85 ? -43.931 4.397 9.454 1.00 38.74 85 ASP A C 1
ATOM 592 O O . ASP A 1 85 ? -43.735 5.569 9.163 1.00 40.45 85 ASP A O 1
ATOM 597 N N . PRO A 1 86 ? -43.023 3.433 9.226 1.00 40.44 86 PRO A N 1
ATOM 598 C CA . PRO A 1 86 ? -41.705 3.704 8.639 1.00 39.10 86 PRO A CA 1
ATOM 599 C C . PRO A 1 86 ? -41.777 4.504 7.338 1.00 43.36 86 PRO A C 1
ATOM 600 O O . PRO A 1 86 ? -40.881 5.299 7.051 1.00 41.39 86 PRO A O 1
ATOM 604 N N . SER A 1 87 ? -42.831 4.291 6.557 1.00 37.84 87 SER A N 1
ATOM 605 C CA . SER A 1 87 ? -42.939 4.955 5.265 1.00 38.82 87 SER A CA 1
ATOM 606 C C . SER A 1 87 ? -43.196 6.455 5.419 1.00 35.20 87 SER A C 1
ATOM 607 O O . SER A 1 87 ? -42.788 7.239 4.562 1.00 35.39 87 SER A O 1
ATOM 610 N N . LEU A 1 88 ? -43.863 6.855 6.504 1.00 33.38 88 LEU A N 1
ATOM 611 C CA . LEU A 1 88 ? -44.042 8.281 6.798 1.00 34.30 88 LEU A CA 1
ATOM 612 C C . LEU A 1 88 ? -42.709 8.971 7.088 1.00 29.36 88 LEU A C 1
ATOM 613 O O . LEU A 1 88 ? -42.478 10.096 6.653 1.00 32.46 88 LEU A O 1
ATOM 618 N N . ARG A 1 89 ? -41.835 8.287 7.817 1.00 31.76 89 ARG A N 1
ATOM 619 C CA . ARG A 1 89 ? -40.512 8.820 8.119 1.00 31.82 89 ARG A CA 1
ATOM 620 C C . ARG A 1 89 ? -39.665 8.936 6.849 1.00 32.99 89 ARG A C 1
ATOM 621 O O . ARG A 1 89 ? -38.994 9.946 6.643 1.00 31.94 89 ARG A O 1
ATOM 629 N N . SER A 1 90 ? -39.706 7.901 6.010 1.00 33.51 90 SER A N 1
ATOM 630 C CA . SER A 1 90 ? -39.002 7.929 4.724 1.00 35.85 90 SER A CA 1
ATOM 631 C C . SER A 1 90 ? -39.505 9.082 3.856 1.00 37.64 90 SER A C 1
ATOM 632 O O . SER A 1 90 ? -38.711 9.788 3.240 1.00 34.46 90 SER A O 1
ATOM 635 N N . ALA A 1 91 ? -40.819 9.295 3.839 1.00 38.45 91 ALA A N 1
ATOM 636 C CA . ALA A 1 91 ? -41.396 10.362 3.019 1.00 34.18 91 ALA A CA 1
ATOM 637 C C . ALA A 1 91 ? -40.974 11.749 3.498 1.00 32.16 91 ALA A C 1
ATOM 638 O O . ALA A 1 91 ? -40.684 12.635 2.693 1.00 30.29 91 ALA A O 1
ATOM 640 N N . ALA A 1 92 ? -40.954 11.946 4.811 1.00 27.08 92 ALA A N 1
ATOM 641 C CA . ALA A 1 92 ? -40.556 13.231 5.348 1.00 30.46 92 ALA A CA 1
ATOM 642 C C . ALA A 1 92 ? -39.111 13.568 4.962 1.00 30.45 92 ALA A C 1
ATOM 643 O O . ALA A 1 92 ? -38.806 14.702 4.600 1.00 31.40 92 ALA A O 1
ATOM 645 N N . VAL A 1 93 ? -38.226 12.587 5.059 1.00 30.92 93 VAL A N 1
ATOM 646 C CA . VAL A 1 93 ? -36.831 12.816 4.728 1.00 31.61 93 VAL A CA 1
ATOM 647 C C . VAL A 1 93 ? -36.688 13.063 3.226 1.00 34.17 93 VAL A C 1
ATOM 648 O O . VAL A 1 93 ? -35.922 13.934 2.813 1.00 32.92 93 VAL A O 1
ATOM 652 N N . ALA A 1 94 ? -37.438 12.315 2.414 1.00 32.50 94 ALA A N 1
ATOM 653 C CA . ALA A 1 94 ? -37.397 12.510 0.964 1.00 30.79 94 ALA A CA 1
ATOM 654 C C . ALA A 1 94 ? -37.887 13.905 0.594 1.00 34.08 94 ALA A C 1
ATOM 655 O O . ALA A 1 94 ? -37.356 14.538 -0.319 1.00 32.04 94 ALA A O 1
ATOM 657 N N . ASP A 1 95 ? -38.924 14.374 1.279 1.00 29.89 95 ASP A N 1
ATOM 658 C CA . ASP A 1 95 ? -39.456 15.707 1.007 1.00 27.82 95 ASP A CA 1
ATOM 659 C C . ASP A 1 95 ? -38.497 16.807 1.470 1.00 29.30 95 ASP A C 1
ATOM 660 O O . ASP A 1 95 ? -38.403 17.855 0.820 1.00 29.63 95 ASP A O 1
ATOM 665 N N . LEU A 1 96 ? -37.791 16.573 2.576 1.00 26.61 96 LEU A N 1
ATOM 666 C CA . LEU A 1 96 ? -36.745 17.503 3.010 1.00 26.99 96 LEU A CA 1
ATOM 667 C C . LEU A 1 96 ? -35.630 17.577 1.977 1.00 34.11 96 LEU A C 1
ATOM 668 O O . LEU A 1 96 ? -35.125 18.656 1.663 1.00 33.32 96 LEU A O 1
ATOM 673 N N . ARG A 1 97 ? -35.240 16.416 1.460 1.00 30.05 97 ARG A N 1
ATOM 674 C CA . ARG A 1 97 ? -34.229 16.355 0.405 1.00 32.44 97 ARG A CA 1
ATOM 675 C C . ARG A 1 97 ? -34.694 17.065 -0.853 1.00 38.07 97 ARG A C 1
ATOM 676 O O . ARG A 1 97 ? -33.926 17.787 -1.484 1.00 40.10 97 ARG A O 1
ATOM 684 N N . ALA A 1 98 ? -35.947 16.836 -1.228 1.00 37.57 98 ALA A N 1
ATOM 685 C CA . ALA A 1 98 ? -36.510 17.468 -2.415 1.00 33.94 98 ALA A CA 1
ATOM 686 C C . ALA A 1 98 ? -36.402 18.988 -2.313 1.00 35.68 98 ALA A C 1
ATOM 687 O O . ALA A 1 98 ? -36.002 19.638 -3.269 1.00 41.87 98 ALA A O 1
ATOM 689 N N . ALA A 1 99 ? -36.746 19.552 -1.154 1.00 32.89 99 ALA A N 1
ATOM 690 C CA . ALA A 1 99 ? -36.644 21.005 -0.969 1.00 30.16 99 ALA A CA 1
ATOM 691 C C . ALA A 1 99 ? -35.188 21.472 -1.042 1.00 34.15 99 ALA A C 1
ATOM 692 O O . ALA A 1 99 ? -34.868 22.450 -1.727 1.00 36.77 99 ALA A O 1
ATOM 694 N N . ARG A 1 100 ? -34.312 20.769 -0.333 1.00 36.76 100 ARG A N 1
ATOM 695 C CA . ARG A 1 100 ? -32.892 21.100 -0.309 1.00 41.02 100 ARG A CA 1
ATOM 696 C C . ARG A 1 100 ? -32.296 21.096 -1.711 1.00 39.88 100 ARG A C 1
ATOM 697 O O . ARG A 1 100 ? -31.450 21.933 -2.051 1.00 39.43 100 ARG A O 1
ATOM 705 N N . GLU A 1 101 ? -32.752 20.158 -2.534 1.00 36.56 101 GLU A N 1
ATOM 706 C CA . GLU A 1 101 ? -32.181 19.995 -3.872 1.00 39.21 101 GLU A CA 1
ATOM 707 C C . GLU A 1 101 ? -32.827 20.892 -4.924 1.00 42.54 101 GLU A C 1
ATOM 708 O O . GLU A 1 101 ? -32.134 21.467 -5.761 1.00 45.04 101 GLU A O 1
ATOM 714 N N . ARG A 1 102 ? -34.150 21.012 -4.882 1.00 41.44 102 ARG A N 1
ATOM 715 C CA . ARG A 1 102 ? -34.910 21.595 -5.990 1.00 44.44 102 ARG A CA 1
ATOM 716 C C . ARG A 1 102 ? -35.523 22.973 -5.725 1.00 49.61 102 ARG A C 1
ATOM 717 O O . ARG A 1 102 ? -35.914 23.655 -6.669 1.00 55.40 102 ARG A O 1
ATOM 725 N N . ASP A 1 103 ? -35.656 23.365 -4.458 1.00 46.12 103 ASP A N 1
ATOM 726 C CA . ASP A 1 103 ? -36.272 24.654 -4.134 1.00 43.86 103 ASP A CA 1
ATOM 727 C C . ASP A 1 103 ? -35.470 25.793 -4.725 1.00 48.18 103 ASP A C 1
ATOM 728 O O . ASP A 1 103 ? -34.291 25.934 -4.424 1.00 52.87 103 ASP A O 1
ATOM 733 N N . PRO A 1 104 ? -36.113 26.613 -5.569 1.00 63.78 104 PRO A N 1
ATOM 734 C CA . PRO A 1 104 ? -35.457 27.758 -6.208 1.00 70.87 104 PRO A CA 1
ATOM 735 C C . PRO A 1 104 ? -34.895 28.748 -5.189 1.00 68.83 104 PRO A C 1
ATOM 736 O O . PRO A 1 104 ? -33.895 29.405 -5.468 1.00 64.30 104 PRO A O 1
ATOM 740 N N . ALA A 1 105 ? -35.529 28.842 -4.023 1.00 62.72 105 ALA A N 1
ATOM 741 C CA . ALA A 1 105 ? -35.070 29.754 -2.984 1.00 64.54 105 ALA A CA 1
ATOM 742 C C . ALA A 1 105 ? -33.967 29.131 -2.128 1.00 67.75 105 ALA A C 1
ATOM 743 O O . ALA A 1 105 ? -33.512 29.736 -1.159 1.00 69.19 105 ALA A O 1
ATOM 745 N N . CYS A 1 106 ? -33.555 27.918 -2.495 1.00 65.44 106 CYS A N 1
ATOM 746 C CA . CYS A 1 106 ? -32.444 27.214 -1.847 1.00 71.23 106 CYS A CA 1
ATOM 747 C C . CYS A 1 106 ? -32.543 27.156 -0.317 1.00 66.08 106 CYS A C 1
ATOM 748 O O . CYS A 1 106 ? -31.857 27.900 0.385 1.00 61.31 106 CYS A O 1
ATOM 751 N N . VAL A 1 107 ? -33.385 26.272 0.201 1.00 65.00 107 VAL A N 1
ATOM 752 C CA . VAL A 1 107 ? -33.529 26.174 1.652 1.00 74.05 107 VAL A CA 1
ATOM 753 C C . VAL A 1 107 ? -32.581 25.255 2.377 1.00 80.85 107 VAL A C 1
ATOM 754 O O . VAL A 1 107 ? -32.286 24.152 1.932 1.00 90.23 107 VAL A O 1
ATOM 758 N N . SER A 1 108 ? -32.145 25.736 3.533 1.00 63.99 108 SER A N 1
ATOM 759 C CA . SER A 1 108 ? -31.568 24.895 4.558 1.00 53.34 108 SER A CA 1
ATOM 760 C C . SER A 1 108 ? -32.612 23.913 5.077 1.00 52.77 108 SER A C 1
ATOM 761 O O . SER A 1 108 ? -33.822 24.163 4.982 1.00 40.03 108 SER A O 1
ATOM 764 N N . TYR A 1 1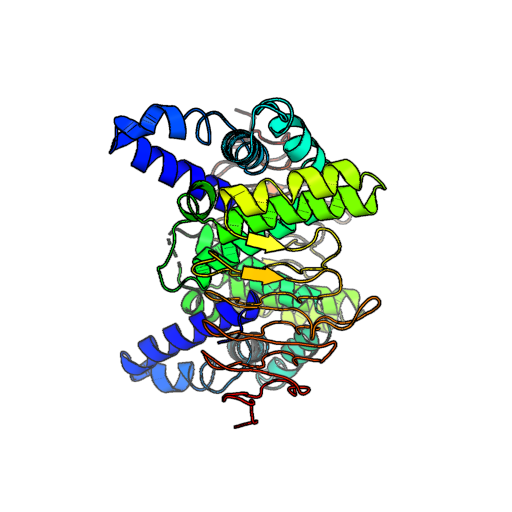09 ? -32.150 22.798 5.628 1.00 34.70 109 TYR A N 1
ATOM 765 C CA . TYR A 1 109 ? -33.064 21.793 6.140 1.00 32.86 109 TYR A CA 1
ATOM 766 C C . TYR A 1 109 ? -33.917 22.333 7.288 1.00 31.50 109 TYR A C 1
ATOM 767 O O . TYR A 1 109 ? -35.117 22.058 7.361 1.00 30.99 109 TYR A O 1
ATOM 776 N N A SER A 1 110 ? -33.291 23.091 8.183 0.23 33.72 110 SER A N 1
ATOM 777 N N B SER A 1 110 ? -33.311 23.096 8.196 0.77 35.50 110 SER A N 1
ATOM 778 C CA A SER A 1 110 ? -33.986 23.585 9.367 0.23 34.15 110 SER A CA 1
ATOM 779 C CA B SER A 1 110 ? -34.075 23.537 9.368 0.77 33.54 110 SER A CA 1
ATOM 780 C C A SER A 1 110 ? -35.080 24.580 9.003 0.23 34.05 110 SER A C 1
ATOM 781 C C B SER A 1 110 ? -35.135 24.552 8.969 0.77 35.22 110 SER A C 1
ATOM 782 O O A SER A 1 110 ? -36.128 24.624 9.648 0.23 31.92 110 SER A O 1
ATOM 783 O O B SER A 1 110 ? -36.211 24.591 9.559 0.77 31.18 110 SER A O 1
ATOM 788 N N . HIS A 1 111 ? -34.840 25.376 7.965 1.00 33.83 111 HIS A N 1
ATOM 789 C CA . HIS A 1 111 ? -35.793 26.415 7.583 1.00 36.18 111 HIS A CA 1
ATOM 790 C C . HIS A 1 111 ? -36.980 25.785 6.871 1.00 36.30 111 HIS A C 1
ATOM 791 O O . HIS A 1 111 ? -38.116 26.222 7.038 1.00 34.90 111 HIS A O 1
ATOM 798 N N . CYS A 1 112 ? -36.712 24.733 6.105 1.00 32.03 112 CYS A N 1
ATOM 799 C CA . CYS A 1 112 ? -37.778 23.962 5.479 1.00 31.96 112 CYS A CA 1
ATOM 800 C C . CYS A 1 112 ? -38.649 23.332 6.565 1.00 35.59 112 CYS A C 1
ATOM 801 O O . CYS A 1 112 ? -39.868 23.483 6.557 1.00 29.49 112 CYS A O 1
ATOM 804 N N . LEU A 1 113 ? -38.011 22.647 7.514 1.00 26.70 113 LEU A N 1
ATOM 805 C CA . LEU A 1 113 ? -38.736 22.001 8.609 1.00 26.07 113 LEU A CA 1
ATOM 806 C C . LEU A 1 113 ? -39.628 22.986 9.358 1.00 31.14 113 LEU A C 1
ATOM 807 O O . LEU A 1 113 ? -40.781 22.684 9.664 1.00 36.41 113 LEU A O 1
ATOM 812 N N . LEU A 1 114 ? -39.085 24.156 9.670 1.00 32.32 114 LEU A N 1
ATOM 813 C CA . LEU A 1 114 ? -39.810 25.126 10.491 1.00 30.74 114 LEU A CA 1
ATOM 814 C C . LEU A 1 114 ? -40.786 26.025 9.731 1.00 31.37 114 LEU A C 1
ATOM 815 O O . LEU A 1 114 ? -41.860 26.351 10.254 1.00 27.45 114 LEU A O 1
ATOM 820 N N . ASN A 1 115 ? -40.413 26.444 8.520 1.00 28.65 115 ASN A N 1
ATOM 821 C CA . ASN A 1 115 ? -41.111 27.548 7.869 1.00 27.68 115 ASN A CA 1
ATOM 822 C C . ASN A 1 115 ? -41.814 27.205 6.563 1.00 31.49 115 ASN A C 1
ATOM 823 O O . ASN A 1 115 ? -42.629 27.988 6.096 1.00 32.79 115 ASN A O 1
ATOM 828 N N . TYR A 1 116 ? -41.485 26.068 5.957 1.00 30.38 116 TYR A N 1
ATOM 829 C CA . TYR A 1 116 ? -42.038 25.793 4.633 1.00 31.42 116 TYR A CA 1
ATOM 830 C C . TYR A 1 116 ? -43.417 25.161 4.726 1.00 31.20 116 TYR A C 1
ATOM 831 O O . TYR A 1 116 ? -43.570 24.028 5.165 1.00 31.17 116 TYR A O 1
ATOM 840 N N . LYS A 1 117 ? -44.417 25.935 4.319 1.00 27.88 117 LYS A N 1
ATOM 841 C CA . LYS A 1 117 ? -45.817 25.559 4.483 1.00 29.70 117 LYS A CA 1
ATOM 842 C C . LYS A 1 117 ? -46.177 24.346 3.652 1.00 27.22 117 LYS A C 1
ATOM 843 O O . LYS A 1 117 ? -46.939 23.484 4.092 1.00 28.35 117 LYS A O 1
ATOM 849 N N . GLY A 1 118 ? -45.636 24.280 2.437 1.00 28.10 118 GLY A N 1
ATOM 850 C CA . GLY A 1 118 ? -45.877 23.114 1.605 1.00 29.49 118 GLY A CA 1
ATOM 851 C C . GLY A 1 118 ? -45.373 21.838 2.250 1.00 34.12 118 GLY A C 1
ATOM 852 O O . GLY A 1 118 ? -46.100 20.846 2.357 1.00 29.70 118 GLY A O 1
ATOM 853 N N . PHE A 1 119 ? -44.122 21.865 2.696 1.00 28.51 119 PHE A N 1
ATOM 854 C CA . PHE A 1 119 ? -43.534 20.702 3.366 1.00 30.24 119 PHE A CA 1
ATOM 855 C C . PHE A 1 119 ? -44.336 20.273 4.588 1.00 27.82 119 PHE A C 1
ATOM 856 O O . PHE A 1 119 ? -44.617 19.088 4.774 1.00 27.25 119 PHE A O 1
ATOM 864 N N . LEU A 1 120 ? -44.691 21.236 5.441 1.00 25.61 120 LEU A N 1
ATOM 865 C CA . LEU A 1 120 ? -45.379 20.910 6.691 1.00 23.97 120 LEU A CA 1
ATOM 866 C C . LEU A 1 120 ? -46.784 20.386 6.423 1.00 27.21 120 LEU A C 1
ATOM 867 O O . LEU A 1 120 ? -47.199 19.368 6.987 1.00 28.59 120 LEU A O 1
ATOM 872 N N . ALA A 1 121 ? -47.502 21.062 5.531 1.00 27.55 121 ALA A N 1
ATOM 873 C CA . ALA A 1 121 ? -48.852 20.638 5.176 1.00 29.95 121 ALA A CA 1
ATOM 874 C C . ALA A 1 121 ? -48.824 19.239 4.584 1.00 33.02 121 ALA A C 1
ATOM 875 O O . ALA A 1 121 ? -49.700 18.409 4.840 1.00 29.04 121 ALA A O 1
ATOM 877 N N . CYS A 1 122 ? -47.794 18.965 3.799 1.00 31.45 122 CYS A N 1
ATOM 878 C CA . CYS A 1 122 ? -47.677 17.663 3.168 1.00 29.76 122 CYS A CA 1
ATOM 879 C C . CYS A 1 122 ? -47.465 16.548 4.200 1.00 29.55 122 CYS A C 1
ATOM 880 O O . CYS A 1 122 ? -48.092 15.489 4.115 1.00 28.22 122 CYS A O 1
ATOM 883 N N . GLN A 1 123 ? -46.605 16.773 5.191 1.00 25.45 123 GLN A N 1
ATOM 884 C CA . GLN A 1 123 ? -46.386 15.729 6.181 1.00 26.92 123 GLN A CA 1
ATOM 885 C C . GLN A 1 123 ? -47.653 15.515 7.006 1.00 27.92 123 GLN A C 1
ATOM 886 O O . GLN A 1 123 ? -48.013 14.382 7.334 1.00 25.48 123 GLN A O 1
ATOM 892 N N . ALA A 1 124 ? -48.322 16.608 7.342 1.00 26.82 124 ALA A N 1
ATOM 893 C CA . ALA A 1 124 ? -49.557 16.517 8.113 1.00 26.45 124 ALA A CA 1
ATOM 894 C C . ALA A 1 124 ? -50.628 15.796 7.291 1.00 28.01 124 ALA A C 1
ATOM 895 O O . ALA A 1 124 ? -51.404 14.998 7.825 1.00 26.93 124 ALA A O 1
ATOM 897 N N . HIS A 1 125 ? -50.650 16.056 5.986 1.00 26.23 125 HIS A N 1
ATOM 898 C CA . HIS A 1 125 ? -51.597 15.369 5.114 1.00 26.91 125 HIS A CA 1
ATOM 899 C C . HIS A 1 125 ? -51.371 13.866 5.097 1.00 30.11 125 HIS A C 1
ATOM 900 O O . HIS A 1 125 ? -52.326 13.088 5.051 1.00 29.71 125 HIS A O 1
ATOM 907 N N . ARG A 1 126 ? -50.106 13.453 5.080 1.00 27.21 126 ARG A N 1
ATOM 908 C CA . ARG A 1 126 ? -49.784 12.033 5.088 1.00 29.75 126 ARG A CA 1
ATOM 909 C C . ARG A 1 126 ? -50.388 11.342 6.309 1.00 27.29 126 ARG A C 1
ATOM 910 O O . ARG A 1 126 ? -50.855 10.211 6.234 1.00 29.48 126 ARG A O 1
ATOM 918 N N . VAL A 1 127 ? -50.362 12.021 7.449 1.00 28.56 127 VAL A N 1
ATOM 919 C CA . VAL A 1 127 ? -51.017 11.483 8.639 1.00 27.09 127 VAL A CA 1
ATOM 920 C C . VAL A 1 127 ? -52.553 11.492 8.504 1.00 27.06 127 VAL A C 1
ATOM 921 O O . VAL A 1 127 ? -53.203 10.528 8.887 1.00 29.44 127 VAL A O 1
ATOM 925 N N . ALA A 1 128 ? -53.126 12.562 7.945 1.00 26.03 128 ALA A N 1
ATOM 926 C CA . ALA A 1 128 ? -54.563 12.570 7.615 1.00 27.46 128 ALA A CA 1
ATOM 927 C C . ALA A 1 128 ? -54.931 11.412 6.676 1.00 30.63 128 ALA A C 1
ATOM 928 O O . ALA A 1 128 ? -55.989 10.785 6.820 1.00 29.28 128 ALA A O 1
ATOM 930 N N . HIS A 1 129 ? -54.061 11.118 5.715 1.00 30.02 129 HIS A N 1
ATOM 931 C CA . HIS A 1 129 ? -54.331 10.021 4.784 1.00 29.08 129 HIS A CA 1
ATOM 932 C C . HIS A 1 129 ? -54.316 8.689 5.506 1.00 33.39 129 HIS A C 1
ATOM 933 O O . HIS A 1 129 ? -55.104 7.793 5.191 1.00 36.13 129 HIS A O 1
ATOM 940 N N . LEU A 1 130 ? -53.412 8.557 6.472 1.00 30.11 130 LEU A N 1
ATOM 941 C CA . LEU A 1 130 ? -53.332 7.338 7.265 1.00 33.29 130 LEU A CA 1
ATOM 942 C C . LEU A 1 130 ? -54.587 7.157 8.118 1.00 34.16 130 LEU A C 1
ATOM 943 O O . LEU A 1 130 ? -55.121 6.057 8.212 1.00 34.54 130 LEU A O 1
ATOM 948 N N . LEU A 1 131 ? -55.044 8.236 8.748 1.00 32.33 131 LEU A N 1
ATOM 949 C CA . LEU A 1 131 ? -56.281 8.195 9.535 1.00 26.79 131 LEU A CA 1
ATOM 950 C C . LEU A 1 131 ? -57.460 7.768 8.667 1.00 33.39 131 LEU A C 1
ATOM 951 O O . LEU A 1 131 ? -58.269 6.939 9.075 1.00 40.14 131 LEU A O 1
ATOM 956 N N . TRP A 1 132 ? -57.534 8.342 7.466 1.00 32.84 132 TRP A N 1
ATOM 957 C CA . TRP A 1 132 ? -58.599 8.047 6.509 1.00 34.47 132 TRP A CA 1
ATOM 958 C C . TRP A 1 132 ? -58.618 6.560 6.188 1.00 37.53 132 TRP A C 1
ATOM 959 O O . TRP A 1 132 ? -59.682 5.935 6.112 1.00 39.51 132 TRP A O 1
ATOM 970 N N . ARG A 1 133 ? -57.429 5.996 6.002 1.00 35.98 133 ARG A N 1
ATOM 971 C CA . ARG A 1 133 ? -57.291 4.573 5.707 1.00 41.46 133 ARG A CA 1
ATOM 972 C C . ARG A 1 133 ? -57.577 3.697 6.923 1.00 48.64 133 ARG A C 1
ATOM 973 O O . ARG A 1 133 ? -57.986 2.548 6.771 1.00 48.55 133 ARG A O 1
ATOM 981 N N . GLN A 1 134 ? -57.352 4.232 8.122 1.00 43.27 134 GLN A N 1
ATOM 982 C CA . GLN A 1 134 ? -57.617 3.501 9.363 1.00 40.49 134 GLN A CA 1
ATOM 983 C C . GLN A 1 134 ? -59.063 3.659 9.831 1.00 45.48 134 GLN A C 1
ATOM 984 O O . GLN A 1 134 ? -59.373 3.393 10.991 1.00 48.58 134 GLN A O 1
ATOM 990 N N . SER A 1 135 ? -59.930 4.121 8.936 1.00 45.19 135 SER A N 1
ATOM 991 C CA . SER A 1 135 ? -61.338 4.356 9.247 1.00 49.52 135 SER A CA 1
ATOM 992 C C . SER A 1 135 ? -61.534 5.352 10.398 1.00 53.61 135 SER A C 1
ATOM 993 O O . SER A 1 135 ? -62.410 5.184 11.245 1.00 48.35 135 SER A O 1
ATOM 996 N N . ARG A 1 136 ? -60.704 6.388 10.423 1.00 39.40 136 ARG A N 1
ATOM 997 C CA . ARG A 1 136 ? -60.930 7.525 11.304 1.00 34.43 136 ARG A CA 1
ATOM 998 C C . ARG A 1 136 ? -61.145 8.756 10.426 1.00 32.57 136 ARG A C 1
ATOM 999 O O . ARG A 1 136 ? -60.388 9.724 10.482 1.00 27.67 136 ARG A O 1
ATOM 1007 N N . ARG A 1 137 ? -62.194 8.709 9.612 1.00 34.00 137 ARG A N 1
ATOM 1008 C CA . ARG A 1 137 ? -62.421 9.769 8.643 1.00 35.29 137 ARG A CA 1
ATOM 1009 C C . ARG A 1 137 ? -62.884 11.107 9.235 1.00 31.91 137 ARG A C 1
ATOM 1010 O O . ARG A 1 137 ? -62.447 12.145 8.756 1.00 32.48 137 ARG A O 1
ATOM 1018 N N . PRO A 1 138 ? -63.765 11.105 10.264 1.00 30.52 138 PRO A N 1
ATOM 1019 C CA . PRO A 1 138 ? -64.066 12.416 10.851 1.00 30.98 138 PRO A CA 1
ATOM 1020 C C . PRO A 1 138 ? -62.823 13.139 11.355 1.00 33.97 138 PRO A C 1
ATOM 1021 O O . PRO A 1 138 ? -62.681 14.340 11.134 1.00 30.77 138 PRO A O 1
ATOM 1025 N N . LEU A 1 139 ? -61.922 12.415 12.010 1.00 26.33 139 LEU A N 1
ATOM 1026 C CA . LEU A 1 139 ? -60.685 13.028 12.482 1.00 27.45 139 LEU A CA 1
ATOM 1027 C C . LEU A 1 139 ? -59.762 13.393 11.307 1.00 29.26 139 LEU A C 1
ATOM 1028 O O . LEU A 1 139 ? -59.086 14.422 11.338 1.00 26.71 139 LEU A O 1
ATOM 1033 N N . ALA A 1 140 ? -59.723 12.551 10.281 1.00 28.08 140 ALA A N 1
ATOM 1034 C CA . ALA A 1 140 ? -58.931 12.870 9.089 1.00 28.39 140 ALA A CA 1
ATOM 1035 C C . ALA A 1 140 ? -59.398 14.186 8.497 1.00 26.88 140 ALA A C 1
ATOM 1036 O O . ALA A 1 140 ? -58.589 15.012 8.094 1.00 28.88 140 ALA A O 1
ATOM 1038 N N . LEU A 1 141 ? -60.714 14.375 8.449 1.00 28.86 141 LEU A N 1
ATOM 1039 C CA . LEU A 1 141 ? -61.282 15.587 7.880 1.00 33.45 141 LEU A CA 1
ATOM 1040 C C . LEU A 1 141 ? -61.065 16.793 8.791 1.00 32.49 141 LEU A C 1
ATOM 1041 O O . LEU A 1 141 ? -60.868 17.909 8.306 1.00 32.94 141 LEU A O 1
ATOM 1046 N N . ALA A 1 142 ? -61.104 16.583 10.103 1.00 28.79 142 ALA A N 1
ATOM 1047 C CA . ALA A 1 142 ? -60.842 17.686 11.022 1.00 29.80 142 ALA A CA 1
ATOM 1048 C C . ALA A 1 142 ? -59.394 18.148 10.87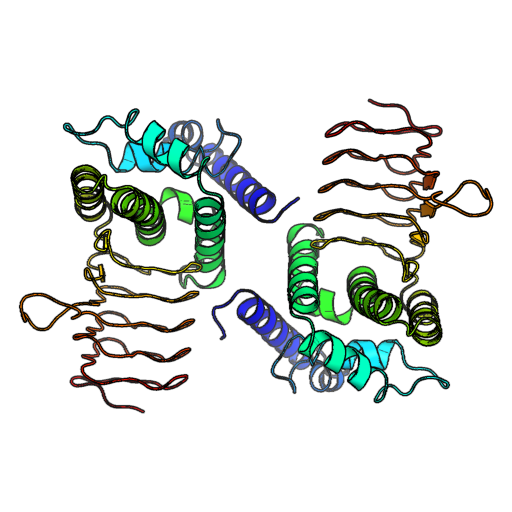1 1.00 26.76 142 ALA A C 1
ATOM 1049 O O . ALA A 1 142 ? -59.097 19.345 10.907 1.00 31.00 142 ALA A O 1
ATOM 1051 N N . LEU A 1 143 ? -58.490 17.194 10.701 1.00 24.15 143 LEU A N 1
ATOM 1052 C CA . LEU A 1 143 ? -57.080 17.528 10.546 1.00 28.96 143 LEU A CA 1
ATOM 1053 C C . LEU A 1 143 ? -56.889 18.250 9.215 1.00 29.32 143 LEU A C 1
ATOM 1054 O O . LEU A 1 143 ? -56.208 19.261 9.140 1.00 28.54 143 LEU A O 1
ATOM 1059 N N . HIS A 1 144 ? -57.511 17.713 8.170 1.00 25.68 144 HIS A N 1
ATOM 1060 C CA . HIS A 1 144 ? -57.474 18.332 6.841 1.00 24.20 144 HIS A CA 1
ATOM 1061 C C . HIS A 1 144 ? -57.941 19.785 6.865 1.00 30.11 144 HIS A C 1
ATOM 1062 O O . HIS A 1 144 ? -57.344 20.656 6.227 1.00 30.99 144 HIS A O 1
ATOM 1069 N N . SER A 1 145 ? -59.009 20.053 7.608 1.00 28.28 145 SER A N 1
ATOM 1070 C CA A SER A 1 145 ? -59.524 21.407 7.715 0.72 34.75 145 SER A CA 1
ATOM 1071 C CA B SER A 1 145 ? -59.528 21.409 7.725 0.28 34.98 145 SER A CA 1
ATOM 1072 C C . SER A 1 145 ? -58.495 22.349 8.342 1.00 32.19 145 SER A C 1
ATOM 1073 O O . SER A 1 145 ? -58.335 23.494 7.894 1.00 32.08 145 SER A O 1
ATOM 1078 N N . ARG A 1 146 ? -57.783 21.869 9.363 1.00 27.12 146 ARG A N 1
ATOM 1079 C CA . ARG A 1 146 ? -56.771 22.696 10.015 1.00 25.02 146 ARG A CA 1
ATOM 1080 C C . ARG A 1 146 ? -55.585 22.951 9.100 1.00 29.14 146 ARG A C 1
ATOM 1081 O O . ARG A 1 146 ? -55.014 24.042 9.098 1.00 29.74 146 ARG A O 1
ATOM 1089 N N . ILE A 1 147 ? -55.186 21.927 8.356 1.00 26.05 147 ILE A N 1
ATOM 1090 C CA . ILE A 1 147 ? -54.062 22.070 7.424 1.00 29.75 147 ILE A CA 1
ATOM 1091 C C . ILE A 1 147 ? -54.383 23.150 6.399 1.00 34.68 147 ILE A C 1
ATOM 1092 O O . ILE A 1 147 ? -53.534 23.984 6.073 1.00 31.31 147 ILE A O 1
ATOM 1097 N N . ALA A 1 148 ? -55.624 23.143 5.921 1.00 32.95 148 ALA A N 1
ATOM 1098 C CA . ALA A 1 148 ? -56.095 24.158 4.974 1.00 41.15 148 ALA A CA 1
ATOM 1099 C C . ALA A 1 148 ? -56.090 25.548 5.620 1.00 49.23 148 ALA A C 1
ATOM 1100 O O . ALA A 1 148 ? -55.570 26.506 5.038 1.00 48.80 148 ALA A O 1
ATOM 1102 N N . ASN A 1 149 ? -56.689 25.639 6.809 1.00 34.12 149 ASN A N 1
ATOM 1103 C CA . ASN A 1 149 ? -56.667 26.844 7.652 1.00 42.90 149 ASN A CA 1
ATOM 1104 C C . ASN A 1 149 ? -55.268 27.444 7.748 1.00 47.47 149 ASN A C 1
ATOM 1105 O O . ASN A 1 149 ? -55.048 28.621 7.475 1.00 46.19 149 ASN A O 1
ATOM 1110 N N . VAL A 1 150 ? -54.316 26.609 8.143 1.00 34.09 150 VAL A N 1
ATOM 1111 C CA . VAL A 1 150 ? -53.019 27.093 8.599 1.00 34.80 150 VAL A CA 1
ATOM 1112 C C . VAL A 1 150 ? -51.956 27.180 7.504 1.00 38.47 150 VAL A C 1
ATOM 1113 O O . VAL A 1 150 ? -51.142 28.106 7.500 1.00 38.40 150 VAL A O 1
ATOM 1117 N N . PHE A 1 151 ? -51.967 26.244 6.561 1.00 30.29 151 PHE A N 1
ATOM 1118 C CA . PHE A 1 151 ? -50.891 26.181 5.581 1.00 32.51 151 PHE A CA 1
ATOM 1119 C C . PHE A 1 151 ? -51.354 26.546 4.177 1.00 44.61 151 PHE A C 1
ATOM 1120 O O . PHE A 1 151 ? -50.560 26.513 3.232 1.00 42.18 151 PHE A O 1
ATOM 1128 N N . ALA A 1 152 ? -52.632 26.899 4.058 1.00 34.26 152 ALA A N 1
ATOM 1129 C CA . ALA A 1 152 ? -53.246 27.210 2.772 1.00 42.59 152 ALA A CA 1
ATOM 1130 C C . ALA A 1 152 ? -52.975 26.099 1.756 1.00 44.76 152 ALA A C 1
ATOM 1131 O O . ALA A 1 152 ? -52.650 26.343 0.595 1.00 46.11 152 ALA A O 1
ATOM 1133 N N . VAL A 1 153 ? -53.094 24.864 2.223 1.00 37.09 153 VAL A N 1
ATOM 1134 C CA . VAL A 1 153 ? -52.906 23.704 1.385 1.00 34.16 153 VAL A CA 1
ATOM 1135 C C . VAL A 1 153 ? -54.117 22.807 1.547 1.00 42.27 153 VAL A C 1
ATOM 1136 O O . VAL A 1 153 ? -54.396 22.337 2.645 1.00 44.28 153 VAL A O 1
ATOM 1140 N N . ASP A 1 154 ? -54.857 22.605 0.459 1.00 31.51 154 ASP A N 1
ATOM 1141 C CA . ASP A 1 154 ? -56.099 21.849 0.522 1.00 36.66 154 ASP A CA 1
ATOM 1142 C C . ASP A 1 154 ? -55.933 20.563 -0.267 1.00 37.08 154 ASP A C 1
ATOM 1143 O O . ASP A 1 154 ? -56.216 20.515 -1.468 1.00 38.33 154 ASP A O 1
ATOM 1148 N N . ILE A 1 155 ? -55.461 19.534 0.432 1.00 32.92 155 ILE A N 1
ATOM 1149 C CA . ILE A 1 155 ? -55.278 18.200 -0.134 1.00 33.67 155 ILE A CA 1
ATOM 1150 C C . ILE A 1 155 ? -56.250 17.248 0.550 1.00 35.90 155 ILE A C 1
ATOM 1151 O O . ILE A 1 155 ? -56.131 17.021 1.751 1.00 36.18 155 ILE A O 1
ATOM 1156 N N . HIS A 1 156 ? -57.207 16.696 -0.189 1.00 35.80 156 HIS A N 1
ATOM 1157 C CA . HIS A 1 156 ? -58.195 15.814 0.442 1.00 34.96 156 HIS A CA 1
ATOM 1158 C C . HIS A 1 156 ? -57.497 14.594 1.053 1.00 33.33 156 HIS A C 1
ATOM 1159 O O . HIS A 1 156 ? -56.573 14.057 0.460 1.00 33.09 156 HIS A O 1
ATOM 1166 N N . PRO A 1 157 ? -57.914 14.170 2.258 1.00 29.50 157 PRO A N 1
ATOM 1167 C CA . PRO A 1 157 ? -57.246 13.036 2.910 1.00 30.61 157 PRO A CA 1
ATOM 1168 C C . PRO A 1 157 ? -57.200 11.768 2.068 1.00 32.20 157 PRO A C 1
ATOM 1169 O O . PRO A 1 157 ? -56.291 10.968 2.263 1.00 37.71 157 PRO A O 1
ATOM 1173 N N . ALA A 1 158 ? -58.137 11.600 1.133 1.00 33.10 158 ALA A N 1
ATOM 1174 C CA . ALA A 1 158 ? -58.167 10.413 0.290 1.00 36.63 158 ALA A CA 1
ATOM 1175 C C . ALA A 1 158 ? -57.234 10.519 -0.921 1.00 39.61 158 ALA A C 1
ATOM 1176 O O . ALA A 1 158 ? -57.044 9.544 -1.640 1.00 38.73 158 ALA A O 1
ATOM 1178 N N . ALA A 1 159 ? -56.669 11.701 -1.155 1.00 38.54 159 ALA A N 1
ATOM 1179 C CA . ALA A 1 159 ? -55.706 11.855 -2.242 1.00 42.24 159 ALA A CA 1
ATOM 1180 C C . ALA A 1 159 ? -54.481 10.991 -1.970 1.00 36.04 159 ALA A C 1
ATOM 1181 O O . ALA A 1 159 ? -54.098 10.798 -0.822 1.00 39.54 159 ALA A O 1
ATOM 1183 N N . ARG A 1 160 ? -53.872 10.467 -3.028 1.00 37.34 160 ARG A N 1
ATOM 1184 C CA . ARG A 1 160 ? -52.656 9.675 -2.890 1.00 43.15 160 ARG A CA 1
ATOM 1185 C C . ARG A 1 160 ? -51.456 10.445 -3.425 1.00 35.46 160 ARG A C 1
ATOM 1186 O O . ARG A 1 160 ? -51.436 10.829 -4.585 1.00 39.95 160 ARG A O 1
ATOM 1194 N N . ILE A 1 161 ? -50.463 10.676 -2.572 1.00 38.09 161 ILE A N 1
ATOM 1195 C CA A ILE A 1 161 ? -49.265 11.380 -3.007 0.52 34.78 161 ILE A CA 1
ATOM 1196 C CA B ILE A 1 161 ? -49.260 11.423 -2.939 0.48 35.21 161 ILE A CA 1
ATOM 1197 C C . ILE A 1 161 ? -48.008 10.591 -2.665 1.00 39.34 161 ILE A C 1
ATOM 1198 O O . ILE A 1 161 ? -47.933 9.914 -1.643 1.00 37.49 161 ILE A O 1
ATOM 1207 N N . GLY A 1 162 ? -47.025 10.659 -3.557 1.00 35.94 162 GLY A N 1
ATOM 1208 C CA . GLY A 1 162 ? -45.765 9.959 -3.366 1.00 33.10 162 GLY A CA 1
ATOM 1209 C C . GLY A 1 162 ? -44.841 10.788 -2.488 1.00 32.98 162 GLY A C 1
ATOM 1210 O O . GLY A 1 162 ? -45.302 11.593 -1.683 1.00 37.06 162 GLY A O 1
ATOM 1211 N N . LYS A 1 163 ? -43.536 10.603 -2.643 1.00 31.33 163 LYS A N 1
ATOM 1212 C CA . LYS A 1 163 ? -42.580 11.342 -1.832 1.00 36.43 163 LYS A CA 1
ATOM 1213 C C . LYS A 1 163 ? -41.570 12.061 -2.713 1.00 33.83 163 LYS A C 1
ATOM 1214 O O . LYS A 1 163 ? -41.506 11.826 -3.924 1.00 35.12 163 LYS A O 1
ATOM 1220 N N . GLY A 1 164 ? -40.802 12.959 -2.103 1.00 33.84 164 GLY A N 1
ATOM 1221 C CA . GLY A 1 164 ? -39.912 13.820 -2.862 1.00 33.68 164 GLY A CA 1
ATOM 1222 C C . GLY A 1 164 ? -40.677 14.955 -3.517 1.00 33.86 164 GLY A C 1
ATOM 1223 O O . GLY A 1 164 ? -40.295 15.437 -4.585 1.00 34.48 164 GLY A O 1
ATOM 1224 N N . ILE A 1 165 ? -41.738 15.395 -2.841 1.00 31.75 165 ILE A N 1
ATOM 1225 C CA . ILE A 1 165 ? -42.661 16.394 -3.363 1.00 34.02 165 ILE A CA 1
ATOM 1226 C C . ILE A 1 165 ? -42.220 17.805 -2.998 1.00 34.09 165 ILE A C 1
ATOM 1227 O O . ILE A 1 165 ? -41.918 18.079 -1.834 1.00 34.57 165 ILE A O 1
ATOM 1232 N N . LEU A 1 166 ? -42.218 18.687 -3.993 1.00 33.20 166 LEU A N 1
ATOM 1233 C CA . LEU A 1 166 ? -41.872 20.093 -3.811 1.00 32.74 166 LEU A CA 1
ATOM 1234 C C . LEU A 1 166 ? -43.109 20.954 -4.043 1.00 33.77 166 LEU A C 1
ATOM 1235 O O . LEU A 1 166 ? -43.693 20.930 -5.128 1.00 33.18 166 LEU A O 1
ATOM 1240 N N . PHE A 1 167 ? -43.484 21.715 -3.014 1.00 38.54 167 PHE A N 1
ATOM 1241 C CA . PHE A 1 167 ? -44.688 22.558 -2.985 1.00 51.06 167 PHE A CA 1
ATOM 1242 C C . PHE A 1 167 ? -44.337 24.037 -2.875 1.00 51.70 167 PHE A C 1
ATOM 1243 O O . PHE A 1 167 ? -44.455 24.603 -1.792 1.00 55.31 167 PHE A O 1
ATOM 1251 N N . ASP A 1 168 ? -43.940 24.658 -3.981 1.00 41.04 168 ASP A N 1
ATOM 1252 C CA . ASP A 1 168 ? -43.453 26.037 -3.997 1.00 40.21 168 ASP A CA 1
ATOM 1253 C C . ASP A 1 168 ? -44.563 27.093 -3.939 1.00 58.02 168 ASP A C 1
ATOM 1254 O O . ASP A 1 168 ? -45.424 27.160 -4.822 1.00 60.14 168 ASP A O 1
ATOM 1259 N N . HIS A 1 169 ? -44.509 27.935 -2.905 1.00 63.02 169 HIS A N 1
ATOM 1260 C CA . HIS A 1 169 ? -45.557 28.928 -2.627 1.00 68.08 169 HIS A CA 1
ATOM 1261 C C . HIS A 1 169 ? -46.906 28.227 -2.573 1.00 60.86 169 HIS A C 1
ATOM 1262 O O . HIS A 1 169 ? -47.789 28.449 -3.406 1.00 55.10 169 HIS A O 1
ATOM 1269 N N . ALA A 1 170 ? -47.041 27.378 -1.563 1.00 56.56 170 ALA A N 1
ATOM 1270 C CA . ALA A 1 170 ? -48.124 26.414 -1.473 1.00 44.28 170 ALA A CA 1
ATOM 1271 C C . ALA A 1 170 ? -49.497 27.037 -1.296 1.00 44.78 170 ALA A C 1
ATOM 1272 O O . ALA A 1 170 ? -50.507 26.353 -1.442 1.00 50.54 170 ALA A O 1
ATOM 1274 N N . THR A 1 171 ? -49.543 28.317 -0.956 1.00 55.57 171 THR A N 1
ATOM 1275 C CA . THR A 1 171 ? -50.824 28.960 -0.705 1.00 60.23 171 THR A CA 1
ATOM 1276 C C . THR A 1 171 ? -51.765 28.725 -1.881 1.00 52.02 171 THR A C 1
ATOM 1277 O O . THR A 1 171 ? -51.396 28.925 -3.039 1.00 62.25 171 THR A O 1
ATOM 1281 N N . GLY A 1 172 ? -52.959 28.238 -1.573 1.00 45.86 172 GLY A N 1
ATOM 1282 C CA . GLY A 1 172 ? -53.993 28.077 -2.572 1.00 57.48 172 GLY A CA 1
ATOM 1283 C C . GLY A 1 172 ? -53.856 26.825 -3.409 1.00 44.25 172 GLY A C 1
ATOM 1284 O O . GLY A 1 172 ? -54.568 26.668 -4.401 1.00 50.31 172 GLY A O 1
ATOM 1285 N N . VAL A 1 173 ? -52.957 25.927 -3.018 1.00 32.51 173 VAL A N 1
ATOM 1286 C CA . VAL A 1 173 ? -52.902 24.608 -3.664 1.00 29.91 173 VAL A CA 1
ATOM 1287 C C . VAL A 1 173 ? -54.163 23.812 -3.345 1.00 35.60 173 VAL A C 1
ATOM 1288 O O . VAL A 1 173 ? -54.587 23.741 -2.188 1.00 33.47 173 VAL A O 1
ATOM 1292 N N . VAL A 1 174 ? -54.768 23.237 -4.382 1.00 33.35 174 VAL A N 1
ATOM 1293 C CA . VAL A 1 174 ? -55.921 22.353 -4.228 1.00 35.12 174 VAL A CA 1
ATOM 1294 C C . VAL A 1 174 ? -55.655 21.027 -4.921 1.00 40.41 174 VAL A C 1
ATOM 1295 O O . VAL A 1 174 ? -55.321 20.987 -6.112 1.00 34.79 174 VAL A O 1
ATOM 1299 N N . VAL A 1 175 ? -55.784 19.946 -4.160 1.00 30.61 175 VAL A N 1
ATOM 1300 C CA . VAL A 1 175 ? -55.637 18.589 -4.694 1.00 30.73 175 VAL A CA 1
ATOM 1301 C C . VAL A 1 175 ? -56.882 17.796 -4.311 1.00 33.85 175 VAL A C 1
ATOM 1302 O O . VAL A 1 175 ? -57.150 17.573 -3.134 1.00 35.74 175 VAL A O 1
ATOM 1306 N N . GLY A 1 176 ? -57.638 17.369 -5.315 1.00 35.20 176 GLY A N 1
ATOM 1307 C CA . GLY A 1 176 ? -58.933 16.774 -5.073 1.00 34.12 176 GLY A CA 1
ATOM 1308 C C . GLY A 1 176 ? -58.913 15.341 -4.587 1.00 39.60 176 GLY A C 1
ATOM 1309 O O . GLY A 1 176 ? -57.892 14.650 -4.662 1.00 37.97 176 GLY A O 1
ATOM 1310 N N . GLU A 1 177 ? -60.084 14.905 -4.126 1.00 34.72 177 GLU A N 1
ATOM 1311 C CA . GLU A 1 177 ? -60.307 13.619 -3.479 1.00 35.15 177 GLU A CA 1
ATOM 1312 C C . GLU A 1 177 ? -59.792 12.396 -4.225 1.00 40.54 177 GLU A C 1
ATOM 1313 O O . GLU A 1 177 ? -59.351 11.435 -3.599 1.00 41.59 177 GLU A O 1
ATOM 1319 N N . THR A 1 178 ? -59.864 12.408 -5.552 1.00 39.92 178 THR A N 1
ATOM 1320 C CA . THR A 1 178 ? -59.489 11.224 -6.311 1.00 37.94 178 THR A CA 1
ATOM 1321 C C . THR A 1 178 ? -58.187 11.440 -7.075 1.00 42.74 178 THR A C 1
ATOM 1322 O O . THR A 1 178 ? -57.843 10.666 -7.968 1.00 43.07 178 THR A O 1
ATOM 1326 N N . ALA A 1 179 ? -57.455 12.488 -6.715 1.00 41.02 179 ALA A N 1
ATOM 1327 C CA . ALA A 1 179 ? -56.185 12.772 -7.367 1.00 39.48 179 ALA A CA 1
ATOM 1328 C C . ALA A 1 179 ? -55.124 11.753 -6.971 1.00 42.47 179 ALA A C 1
ATOM 1329 O O . ALA A 1 179 ? -55.177 11.175 -5.887 1.00 38.46 179 ALA A O 1
ATOM 1331 N N . VAL A 1 180 ? -54.165 11.535 -7.864 1.00 36.09 180 VAL A N 1
ATOM 1332 C CA . VAL A 1 180 ? -52.996 10.722 -7.554 1.00 39.12 180 VAL A CA 1
ATOM 1333 C C . VAL A 1 180 ? -51.745 11.440 -8.030 1.00 40.46 180 VAL A C 1
ATOM 1334 O O . VAL A 1 180 ? -51.645 11.833 -9.188 1.00 43.14 180 VAL A O 1
ATOM 1338 N N . ILE A 1 181 ? -50.787 11.610 -7.127 1.00 40.23 181 ILE A N 1
ATOM 1339 C CA . ILE A 1 181 ? -49.541 12.281 -7.457 1.00 36.95 181 ILE A CA 1
ATOM 1340 C C . ILE A 1 181 ? -48.367 11.339 -7.222 1.00 43.35 181 ILE A C 1
ATOM 1341 O O . ILE A 1 181 ? -48.232 10.773 -6.137 1.00 37.48 181 ILE A O 1
ATOM 1346 N N . GLY A 1 182 ? -47.521 11.168 -8.236 1.00 34.25 182 GLY A N 1
ATOM 1347 C CA . GLY A 1 182 ? -46.395 10.252 -8.126 1.00 37.45 182 GLY A CA 1
ATOM 1348 C C . GLY A 1 182 ? -45.270 10.825 -7.280 1.00 36.63 182 GLY A C 1
ATOM 1349 O O . GLY A 1 182 ? -45.466 11.783 -6.545 1.00 36.29 182 GLY A O 1
ATOM 1350 N N . ASN A 1 183 ? -44.087 10.235 -7.398 1.00 40.23 183 ASN A N 1
ATOM 1351 C CA . ASN A 1 183 ? -42.903 10.699 -6.691 1.00 33.83 183 ASN A CA 1
ATOM 1352 C C . ASN A 1 183 ? -42.194 11.835 -7.413 1.00 35.65 183 ASN A C 1
ATOM 1353 O O . ASN A 1 183 ? -42.318 11.977 -8.636 1.00 34.08 183 ASN A O 1
ATOM 1358 N N . ASN A 1 184 ? -41.461 12.643 -6.651 1.00 31.79 184 ASN A N 1
ATOM 1359 C CA . ASN A 1 184 ? -40.571 13.661 -7.217 1.00 35.68 184 ASN A CA 1
ATOM 1360 C C . ASN A 1 184 ? -41.285 14.677 -8.109 1.00 39.50 184 ASN A C 1
ATOM 1361 O O . ASN A 1 184 ? -40.738 15.183 -9.094 1.00 36.84 184 ASN A O 1
ATOM 1366 N N . VAL A 1 185 ? -42.520 14.970 -7.731 1.00 35.52 185 VAL A N 1
ATOM 1367 C CA . VAL A 1 185 ? -43.334 15.965 -8.406 1.00 30.37 185 VAL A CA 1
ATOM 1368 C C . VAL A 1 185 ? -43.131 17.347 -7.788 1.00 32.48 185 VAL A C 1
ATOM 1369 O O . VAL A 1 185 ? -42.973 17.474 -6.576 1.00 32.88 185 VAL A O 1
ATOM 1373 N N . SER A 1 186 ? -43.099 18.377 -8.629 1.00 31.85 186 SER A N 1
ATOM 1374 C CA . SER A 1 186 ? -43.066 19.757 -8.160 1.00 34.57 186 SER A CA 1
ATOM 1375 C C . SER A 1 186 ? -44.387 20.435 -8.466 1.00 39.86 186 SER A C 1
ATOM 1376 O O . SER A 1 186 ? -44.832 20.456 -9.616 1.00 38.89 186 SER A O 1
ATOM 1379 N N . ILE A 1 187 ? -45.007 20.991 -7.434 1.00 32.35 187 ILE A N 1
ATOM 1380 C CA . ILE A 1 187 ? -46.284 21.663 -7.597 1.00 35.13 187 ILE A CA 1
ATOM 1381 C C . ILE A 1 187 ? -46.131 23.109 -7.146 1.00 35.21 187 ILE A C 1
ATOM 1382 O O . ILE A 1 187 ? -45.893 23.384 -5.971 1.00 38.61 187 ILE A O 1
ATOM 1387 N N . LEU A 1 188 ? -46.231 24.027 -8.096 1.00 39.63 188 LEU A N 1
ATOM 1388 C CA . LEU A 1 188 ? -45.950 25.417 -7.791 1.00 44.25 188 LEU A CA 1
ATOM 1389 C C . LEU A 1 188 ? -47.214 26.139 -7.327 1.00 48.00 188 LEU A C 1
ATOM 1390 O O . LEU A 1 188 ? -48.240 25.517 -7.033 1.00 38.04 188 LEU A O 1
ATOM 1395 N N . HIS A 1 189 ? -47.119 27.456 -7.244 1.00 43.67 189 HIS A N 1
ATOM 1396 C CA . HIS A 1 189 ? -48.156 28.274 -6.640 1.00 41.89 189 HIS A CA 1
ATOM 1397 C C . HIS A 1 189 ? -49.490 28.227 -7.386 1.00 32.24 189 HIS A C 1
ATOM 1398 O O . HIS A 1 189 ? -49.521 28.317 -8.609 1.00 44.12 189 HIS A O 1
ATOM 1405 N N . HIS A 1 190 ? -50.585 28.084 -6.632 1.00 36.78 190 HIS A N 1
ATOM 1406 C CA . HIS A 1 190 ? -51.949 28.151 -7.171 1.00 39.22 190 HIS A CA 1
ATOM 1407 C C . HIS A 1 190 ? -52.256 27.072 -8.191 1.00 45.77 190 HIS A C 1
ATOM 1408 O O . HIS A 1 190 ? -52.938 27.324 -9.189 1.00 44.20 190 HIS A O 1
ATOM 1415 N N . VAL A 1 191 ? -51.753 25.868 -7.950 1.00 36.16 191 VAL A N 1
ATOM 1416 C CA . VAL A 1 191 ? -52.071 24.762 -8.842 1.00 36.60 191 VAL A CA 1
ATOM 1417 C C . VAL A 1 191 ? -53.356 24.139 -8.342 1.00 36.55 191 VAL A C 1
ATOM 1418 O O . VAL A 1 191 ? -53.570 24.022 -7.129 1.00 36.27 191 VAL A O 1
ATOM 1422 N N . THR A 1 192 ? -54.231 23.797 -9.278 1.00 38.30 192 THR A N 1
ATOM 1423 C CA . THR A 1 192 ? -55.449 23.079 -8.951 1.00 37.73 192 THR A CA 1
ATOM 1424 C C . THR A 1 192 ? -55.452 21.740 -9.660 1.00 42.83 192 THR A C 1
ATOM 1425 O O . THR A 1 192 ? -55.385 21.665 -10.894 1.00 40.52 192 THR A O 1
ATOM 1429 N N . LEU A 1 193 ? -55.494 20.681 -8.863 1.00 37.74 193 LEU A N 1
ATOM 1430 C CA . LEU A 1 193 ? -55.697 19.334 -9.366 1.00 37.32 193 LEU A CA 1
ATOM 1431 C C . LEU A 1 193 ? -57.098 18.930 -8.918 1.00 55.44 193 LEU A C 1
ATOM 1432 O O . LEU A 1 193 ? -57.278 18.379 -7.833 1.00 46.35 193 LEU A O 1
ATOM 1437 N N . GLY A 1 194 ? -58.092 19.253 -9.743 1.00 58.50 194 GLY A N 1
ATOM 1438 C CA . GLY A 1 194 ? -59.483 19.151 -9.337 1.00 56.51 194 GLY A CA 1
ATOM 1439 C C . GLY A 1 194 ? -60.428 18.736 -10.451 1.00 58.90 194 GLY A C 1
ATOM 1440 O O . GLY A 1 194 ? -60.037 18.048 -11.391 1.00 53.24 194 GLY A O 1
ATOM 1441 N N . GLY A 1 195 ? -61.682 19.167 -10.349 1.00 60.55 195 GLY A N 1
ATOM 1442 C CA . GLY A 1 195 ? -62.719 18.667 -11.234 1.00 62.31 195 GLY A CA 1
ATOM 1443 C C . GLY A 1 195 ? -63.572 19.708 -11.936 1.00 68.89 195 GLY A C 1
ATOM 1444 O O . GLY A 1 195 ? -63.416 20.911 -11.720 1.00 62.24 195 GLY A O 1
ATOM 1445 N N . THR A 1 196 ? -64.493 19.231 -12.769 1.00 70.03 196 THR A N 1
ATOM 1446 C CA . THR A 1 196 ? -65.300 20.079 -13.639 1.00 80.80 196 THR A CA 1
ATOM 1447 C C . THR A 1 196 ? -66.486 20.707 -12.911 1.00 77.89 196 THR A C 1
ATOM 1448 O O . THR A 1 196 ? -67.025 21.723 -13.349 1.00 72.41 196 THR A O 1
ATOM 1452 N N . GLY A 1 197 ? -66.899 20.088 -11.811 1.00 66.15 197 GLY A N 1
ATOM 1453 C CA . GLY A 1 197 ? -68.149 20.433 -11.162 1.00 77.16 197 GLY A CA 1
ATOM 1454 C C . GLY A 1 197 ? -69.062 19.224 -11.234 1.00 84.00 197 GLY A C 1
ATOM 1455 O O . GLY A 1 197 ? -70.125 19.199 -10.615 1.00 92.72 197 GLY A O 1
ATOM 1456 N N . LYS A 1 198 ? -68.635 18.223 -12.006 1.00 75.02 198 LYS A N 1
ATOM 1457 C CA . LYS A 1 198 ? -69.319 16.934 -12.089 1.00 76.63 198 LYS A CA 1
ATOM 1458 C C . LYS A 1 198 ? -69.368 16.259 -10.720 1.00 68.57 198 LYS A C 1
ATOM 1459 O O . LYS A 1 198 ? -68.369 16.227 -10.002 1.00 57.65 198 LYS A O 1
ATOM 1465 N N . VAL A 1 199 ? -70.529 15.721 -10.367 1.00 73.30 199 VAL A N 1
ATOM 1466 C CA . VAL A 1 199 ? -70.724 15.119 -9.053 1.00 80.10 199 VAL A CA 1
ATOM 1467 C C . VAL A 1 199 ? -70.333 13.638 -8.998 1.00 85.84 199 VAL A C 1
ATOM 1468 O O . VAL A 1 199 ? -70.730 12.839 -9.849 1.00 73.26 199 VAL A O 1
ATOM 1472 N N . GLY A 1 200 ? -69.542 13.291 -7.985 1.00 91.18 200 GLY A N 1
ATOM 1473 C CA . GLY A 1 200 ? -69.220 11.908 -7.685 1.00 86.26 200 GLY A CA 1
ATOM 1474 C C . GLY A 1 200 ? -68.133 11.284 -8.538 1.00 80.05 200 GLY A C 1
ATOM 1475 O O . GLY A 1 200 ? -67.763 11.812 -9.587 1.00 80.53 200 GLY A O 1
ATOM 1476 N N . GLY A 1 201 ? -67.611 10.157 -8.063 1.00 68.76 201 GLY A N 1
ATOM 1477 C CA . GLY A 1 201 ? -66.716 9.320 -8.842 1.00 65.94 201 GLY A CA 1
ATOM 1478 C C . GLY A 1 201 ? -65.320 9.857 -9.081 1.00 66.68 201 GLY A C 1
ATOM 1479 O O . GLY A 1 201 ? -64.943 10.917 -8.574 1.00 58.73 201 GLY A O 1
ATOM 1480 N N . ASP A 1 202 ? -64.552 9.106 -9.867 1.00 66.32 202 ASP A N 1
ATOM 1481 C CA . ASP A 1 202 ? -63.182 9.462 -10.212 1.00 66.63 202 ASP A CA 1
ATOM 1482 C C . ASP A 1 202 ? -63.175 10.654 -11.165 1.00 72.71 202 ASP A C 1
ATOM 1483 O O . ASP A 1 202 ? -63.571 10.533 -12.325 1.00 75.70 202 ASP A O 1
ATOM 1488 N N . ARG A 1 203 ? -62.710 11.800 -10.674 1.00 64.64 203 ARG A N 1
ATOM 1489 C CA . ARG A 1 203 ? -62.883 13.062 -11.384 1.00 66.19 203 ARG A CA 1
ATOM 1490 C C . ARG A 1 203 ? -61.673 13.989 -11.264 1.00 65.67 203 ARG A C 1
ATOM 1491 O O . ARG A 1 203 ? -61.740 15.154 -11.659 1.00 64.28 203 ARG A O 1
ATOM 1499 N N . HIS A 1 204 ? -60.576 13.472 -10.717 1.00 64.39 204 HIS A N 1
ATOM 1500 C CA . HIS A 1 204 ? -59.379 14.275 -10.483 1.00 66.18 204 HIS A CA 1
ATOM 1501 C C . HIS A 1 204 ? -58.140 13.650 -11.150 1.00 57.75 204 HIS A C 1
ATOM 1502 O O . HIS A 1 204 ? -58.085 12.440 -11.361 1.00 49.39 204 HIS A O 1
ATOM 1509 N N . PRO A 1 205 ? -57.145 14.483 -11.492 1.00 50.07 205 PRO A N 1
ATOM 1510 C CA . PRO A 1 205 ? -56.030 14.052 -12.349 1.00 58.57 205 PRO A CA 1
ATOM 1511 C C . PRO A 1 205 ? -55.081 13.020 -11.750 1.00 52.54 205 PRO A C 1
ATOM 1512 O O . PRO A 1 205 ? -54.959 12.891 -10.532 1.00 48.55 205 PRO A O 1
ATOM 1516 N N . LYS A 1 206 ? -54.392 12.305 -12.630 1.00 45.45 206 LYS A N 1
ATOM 1517 C CA . LYS A 1 206 ? -53.344 11.382 -12.224 1.00 48.42 206 LYS A CA 1
ATOM 1518 C C . LYS A 1 206 ? -52.001 11.925 -12.710 1.00 42.60 206 LYS A C 1
ATOM 1519 O O . LYS A 1 206 ? -51.765 12.052 -13.909 1.00 44.91 206 LYS A O 1
ATOM 1525 N N . ILE A 1 207 ? -51.136 12.280 -11.765 1.00 38.24 207 ILE A N 1
ATOM 1526 C CA . ILE A 1 207 ? -49.876 12.938 -12.081 1.00 38.70 207 ILE A CA 1
ATOM 1527 C C . ILE A 1 207 ? -48.702 11.975 -11.970 1.00 35.27 207 ILE A C 1
ATOM 1528 O O . ILE A 1 207 ? -48.423 11.467 -10.882 1.00 41.60 207 ILE A O 1
ATOM 1533 N N . GLY A 1 208 ? -48.003 11.743 -13.080 1.00 36.56 208 GLY A N 1
ATOM 1534 C CA . GLY A 1 208 ? -46.877 10.820 -13.103 1.00 41.65 208 GLY A CA 1
ATOM 1535 C C . GLY A 1 208 ? -45.652 11.277 -12.321 1.00 42.00 208 GLY A C 1
ATOM 1536 O O . GLY A 1 208 ? -45.563 12.438 -11.923 1.00 41.56 208 GLY A O 1
ATOM 1537 N N . ASP A 1 209 ? -44.710 10.361 -12.096 1.00 42.09 209 ASP A N 1
ATOM 1538 C CA . ASP A 1 209 ? -43.456 10.696 -11.423 1.00 39.06 209 ASP A CA 1
ATOM 1539 C C . ASP A 1 209 ? -42.734 11.820 -12.141 1.00 39.10 209 ASP A C 1
ATOM 1540 O O . ASP A 1 209 ? -42.733 11.883 -13.377 1.00 41.79 209 ASP A O 1
ATOM 1545 N N . GLY A 1 210 ? -42.102 12.694 -11.363 1.00 37.44 210 GLY A N 1
ATOM 1546 C CA . GLY A 1 210 ? -41.171 13.664 -11.910 1.00 38.10 210 GLY A CA 1
ATOM 1547 C C . GLY A 1 210 ? -41.771 14.791 -12.725 1.00 39.32 210 GLY A C 1
ATOM 1548 O O . GLY A 1 210 ? -41.062 15.492 -13.444 1.00 41.89 210 GLY A O 1
ATOM 1549 N N . VAL A 1 211 ? -43.079 14.967 -12.608 1.00 37.04 211 VAL A N 1
ATOM 1550 C CA . VAL A 1 211 ? -43.785 16.008 -13.337 1.00 35.29 211 VAL A CA 1
ATOM 1551 C C . VAL A 1 211 ? -43.565 17.364 -12.665 1.00 36.28 211 VAL A C 1
ATOM 1552 O O . VAL A 1 211 ? -43.486 17.454 -11.437 1.00 35.18 211 VAL A O 1
ATOM 1556 N N . LEU A 1 212 ? -43.433 18.404 -13.483 1.00 37.03 212 LEU A N 1
ATOM 1557 C CA . LEU A 1 212 ? -43.384 19.778 -13.000 1.00 36.00 212 LEU A CA 1
ATOM 1558 C C . LEU A 1 212 ? -44.657 20.518 -13.413 1.00 39.06 212 LEU A C 1
ATOM 1559 O O . LEU A 1 212 ? -44.952 20.634 -14.602 1.00 40.77 212 LEU A O 1
ATOM 1564 N N . ILE A 1 213 ? -45.413 21.008 -12.437 1.00 36.82 213 ILE A N 1
ATOM 1565 C CA . ILE A 1 213 ? -46.637 21.752 -12.729 1.00 36.15 213 ILE A CA 1
ATOM 1566 C C . ILE A 1 213 ? -46.459 23.227 -12.380 1.00 40.71 213 ILE A C 1
ATOM 1567 O O . ILE A 1 213 ? -46.309 23.583 -11.205 1.00 41.03 213 ILE A O 1
ATOM 1572 N N . GLY A 1 214 ? -46.484 24.074 -13.406 1.00 44.10 214 GLY A N 1
ATOM 1573 C CA . GLY A 1 214 ? -46.197 25.491 -13.261 1.00 38.67 214 GLY A CA 1
ATOM 1574 C C . GLY A 1 214 ? -47.242 26.294 -12.509 1.00 43.18 214 GLY A C 1
ATOM 1575 O O . GLY A 1 214 ? -48.378 25.855 -12.333 1.00 39.06 214 GLY A O 1
ATOM 1576 N N . ALA A 1 215 ? -46.850 27.489 -12.072 1.00 46.07 215 ALA A N 1
ATOM 1577 C CA . ALA A 1 215 ? -47.715 28.343 -11.261 1.00 47.71 215 ALA A CA 1
ATOM 1578 C C . ALA A 1 215 ? -49.053 28.653 -11.941 1.00 47.12 215 ALA A C 1
ATOM 1579 O O . ALA A 1 215 ? -49.103 29.039 -13.111 1.00 52.28 215 ALA A O 1
ATOM 1581 N N . GLY A 1 216 ? -50.136 28.454 -11.193 1.00 40.60 216 GLY A N 1
ATOM 1582 C CA . GLY A 1 216 ? -51.468 28.810 -11.643 1.00 38.86 216 GLY A CA 1
ATOM 1583 C C . GLY A 1 216 ? -52.075 27.810 -12.601 1.00 46.47 216 GLY A C 1
ATOM 1584 O O . GLY A 1 216 ? -53.139 28.059 -13.161 1.00 46.00 216 GLY A O 1
ATOM 1585 N N . ALA A 1 217 ? -51.403 26.681 -12.805 1.00 39.57 217 ALA A N 1
ATOM 1586 C CA . ALA A 1 217 ? -51.929 25.667 -13.710 1.00 40.84 217 ALA A CA 1
ATOM 1587 C C . ALA A 1 217 ? -53.157 25.007 -13.115 1.00 39.72 217 ALA A C 1
ATOM 1588 O O . ALA A 1 217 ? -53.203 24.713 -11.917 1.00 40.86 217 ALA A O 1
ATOM 1590 N N . THR A 1 218 ? -54.154 24.788 -13.964 1.00 44.96 218 THR A N 1
ATOM 1591 C CA A THR A 1 218 ? -55.365 24.078 -13.575 0.17 50.33 218 THR A CA 1
ATOM 1592 C CA B THR A 1 218 ? -55.351 24.069 -13.563 0.83 49.22 218 THR A CA 1
ATOM 1593 C C . THR A 1 218 ? -55.458 22.782 -14.366 1.00 54.55 218 THR A C 1
ATOM 1594 O O . THR A 1 218 ? -55.430 22.798 -15.598 1.00 49.01 218 THR A O 1
ATOM 1601 N N . ILE A 1 219 ? -55.558 21.662 -13.666 1.00 43.31 219 ILE A N 1
ATOM 1602 C CA . ILE A 1 219 ? -55.673 20.379 -14.338 1.00 47.76 219 ILE A CA 1
ATOM 1603 C C . ILE A 1 219 ? -56.951 19.699 -13.862 1.00 56.79 219 ILE A C 1
ATOM 1604 O O . ILE A 1 219 ? -57.102 19.387 -12.679 1.00 45.69 219 ILE A O 1
ATOM 1609 N N . LEU A 1 220 ? -57.883 19.490 -14.785 1.00 48.15 220 LEU A N 1
ATOM 1610 C CA . LEU A 1 220 ? -59.224 19.069 -14.398 1.00 44.39 220 LEU A CA 1
ATOM 1611 C C . LEU A 1 220 ? -59.681 17.796 -15.078 1.00 56.98 220 LEU A C 1
ATOM 1612 O O . LEU A 1 220 ? -59.400 17.545 -16.260 1.00 49.81 220 LEU A O 1
ATOM 1617 N N . GLY A 1 221 ? -60.422 17.005 -14.319 1.00 56.56 221 GLY A N 1
ATOM 1618 C CA . GLY A 1 221 ? -60.971 15.766 -14.830 1.00 57.61 221 GLY A CA 1
ATOM 1619 C C . GLY A 1 221 ? -60.029 14.630 -14.500 1.00 59.38 221 GLY A C 1
ATOM 1620 O O . GLY A 1 221 ? -58.918 14.867 -14.059 1.00 51.78 221 GLY A O 1
ATOM 1621 N N . ASN A 1 222 ? -60.467 13.395 -14.692 1.00 67.21 222 ASN A N 1
ATOM 1622 C CA . ASN A 1 222 ? -59.567 12.280 -14.512 1.00 76.58 222 ASN A CA 1
ATOM 1623 C C . ASN A 1 222 ? -58.790 12.070 -15.801 1.00 71.21 222 ASN A C 1
ATOM 1624 O O . ASN A 1 222 ? -59.131 11.215 -16.616 1.00 59.84 222 ASN A O 1
ATOM 1629 N N . ILE A 1 223 ? -57.728 12.853 -15.948 1.00 70.11 223 ILE A N 1
ATOM 1630 C CA . ILE A 1 223 ? -56.817 12.719 -17.077 1.00 72.87 223 ILE A CA 1
ATOM 1631 C C . ILE A 1 223 ? -55.427 12.322 -16.579 1.00 74.60 223 ILE A C 1
ATOM 1632 O O . ILE A 1 223 ? -55.173 12.313 -15.371 1.00 68.80 223 ILE A O 1
ATOM 1637 N N . LYS A 1 224 ? -54.550 11.954 -17.509 1.00 58.07 224 LYS A N 1
ATOM 1638 C CA . LYS A 1 224 ? -53.208 11.491 -17.179 1.00 60.66 224 LYS A CA 1
ATOM 1639 C C . LYS A 1 224 ? -52.151 12.530 -17.508 1.00 57.11 224 LYS A C 1
ATOM 1640 O O . LYS A 1 224 ? -52.136 13.062 -18.611 1.00 63.13 224 LYS A O 1
ATOM 1646 N N . ILE A 1 225 ? -51.270 12.834 -16.558 1.00 45.89 225 ILE A N 1
ATOM 1647 C CA . ILE A 1 225 ? -50.109 13.653 -16.878 1.00 44.03 225 ILE A CA 1
ATOM 1648 C C . ILE A 1 225 ? -48.875 12.779 -16.804 1.00 47.19 225 ILE A C 1
ATOM 1649 O O . ILE A 1 225 ? -48.405 12.446 -15.714 1.00 46.03 225 ILE A O 1
ATOM 1654 N N . GLY A 1 226 ? -48.343 12.419 -17.971 1.00 47.47 226 GLY A N 1
ATOM 1655 C CA . GLY A 1 226 ? -47.266 11.447 -18.055 1.00 52.99 226 GLY A CA 1
ATOM 1656 C C . GLY A 1 226 ? -45.989 11.783 -17.302 1.00 47.25 226 GLY A C 1
ATOM 1657 O O . GLY A 1 226 ? -45.683 12.950 -17.066 1.00 48.18 226 GLY A O 1
ATOM 1658 N N . GLU A 1 227 ? -45.245 10.742 -16.931 1.00 53.92 227 GLU A N 1
ATOM 1659 C CA . GLU A 1 227 ? -43.926 10.875 -16.307 1.00 47.41 227 GLU A CA 1
ATOM 1660 C C . GLU A 1 227 ? -43.051 11.924 -16.974 1.00 56.26 227 GLU A C 1
ATOM 1661 O O . GLU A 1 227 ? -42.916 11.949 -18.203 1.00 53.07 227 GLU A O 1
ATOM 1667 N N . GLY A 1 228 ? -42.449 12.786 -16.165 1.00 48.37 228 GLY A N 1
ATOM 1668 C CA . GLY A 1 228 ? -41.481 13.740 -16.666 1.00 53.50 228 GLY A CA 1
ATOM 1669 C C . GLY A 1 228 ? -42.065 14.886 -17.470 1.00 51.32 228 GLY A C 1
ATOM 1670 O O . GLY A 1 228 ? -41.323 15.733 -17.962 1.00 45.60 228 GLY A O 1
ATOM 1671 N N . ALA A 1 229 ? -43.388 14.930 -17.599 1.00 45.26 229 ALA A N 1
ATOM 1672 C CA . ALA A 1 229 ? -44.019 15.998 -18.365 1.00 46.88 229 ALA A CA 1
ATOM 1673 C C . ALA A 1 229 ? -43.898 17.318 -17.627 1.00 44.96 229 ALA A C 1
ATOM 1674 O O . ALA A 1 229 ? -43.680 17.352 -16.411 1.00 44.61 229 ALA A O 1
ATOM 1676 N N . LYS A 1 230 ? -44.044 18.409 -18.365 1.00 45.02 230 LYS A N 1
ATOM 1677 C CA . LYS A 1 230 ? -44.042 19.739 -17.772 1.00 44.78 230 LYS A CA 1
ATOM 1678 C C . LYS A 1 230 ? -45.318 20.479 -18.150 1.00 50.56 230 LYS A C 1
ATOM 1679 O O . LYS A 1 230 ? -45.732 20.459 -19.309 1.00 55.90 230 LYS A O 1
ATOM 1685 N N . VAL A 1 231 ? -45.958 21.108 -17.168 1.00 44.53 231 VAL A N 1
ATOM 1686 C CA . VAL A 1 231 ? -47.126 21.931 -17.452 1.00 45.11 231 VAL A CA 1
ATOM 1687 C C . VAL A 1 231 ? -46.767 23.400 -17.271 1.00 43.48 231 VAL A C 1
ATOM 1688 O O . VAL A 1 231 ? -46.337 23.808 -16.201 1.00 39.01 231 VAL A O 1
ATOM 1692 N N . GLY A 1 232 ? -46.919 24.191 -18.328 1.00 41.59 232 GLY A N 1
ATOM 1693 C CA . GLY A 1 232 ? -46.537 25.587 -18.268 1.00 49.23 232 GLY A CA 1
ATOM 1694 C C . GLY A 1 232 ? -47.431 26.365 -17.328 1.00 55.81 232 GLY A C 1
ATOM 1695 O O . GLY A 1 232 ? -48.570 25.972 -17.076 1.00 53.92 232 GLY A O 1
ATOM 1696 N N . ALA A 1 233 ? -46.908 27.465 -16.797 1.00 54.79 233 ALA A N 1
ATOM 1697 C CA . ALA A 1 233 ? -47.683 28.341 -15.931 1.00 55.73 233 ALA A CA 1
ATOM 1698 C C . ALA A 1 233 ? -48.966 28.812 -16.610 1.00 55.77 233 ALA A C 1
ATOM 1699 O O . ALA A 1 233 ? -48.982 29.071 -17.813 1.00 60.08 233 ALA A O 1
ATOM 1701 N N . GLY A 1 234 ? -50.042 28.903 -15.834 1.00 52.57 234 GLY A N 1
ATOM 1702 C CA . GLY A 1 234 ? -51.302 29.432 -16.319 1.00 46.97 234 GLY A CA 1
ATOM 1703 C C . GLY A 1 234 ? -52.099 28.483 -17.191 1.00 52.12 234 GLY A C 1
ATOM 1704 O O . GLY A 1 234 ? -53.156 28.843 -17.693 1.00 55.79 234 GLY A O 1
ATOM 1705 N N . SER A 1 235 ? -51.607 27.264 -17.371 1.00 52.89 235 SER A N 1
ATOM 1706 C CA . SER A 1 235 ? -52.266 26.333 -18.278 1.00 54.62 235 SER A CA 1
ATOM 1707 C C . SER A 1 235 ? -53.571 25.791 -17.714 1.00 51.49 235 SER A C 1
ATOM 1708 O O . SER A 1 235 ? -53.721 25.608 -16.505 1.00 51.84 235 SER A O 1
ATOM 1711 N N . VAL A 1 236 ? -54.522 25.549 -18.606 1.00 47.66 236 VAL A N 1
ATOM 1712 C CA . VAL A 1 236 ? -55.719 24.808 -18.253 1.00 48.52 236 VAL A CA 1
ATOM 1713 C C . VAL A 1 236 ? -55.676 23.513 -19.032 1.00 53.37 236 VAL A C 1
ATOM 1714 O O . VAL A 1 236 ? -55.914 23.494 -20.241 1.00 48.77 236 VAL A O 1
ATOM 1718 N N . VAL A 1 237 ? -55.338 22.434 -18.342 1.00 50.06 237 VAL A N 1
ATOM 1719 C CA . VAL A 1 237 ? -55.117 21.157 -19.002 1.00 59.91 237 VAL A CA 1
ATOM 1720 C C . VAL A 1 237 ? -56.340 20.269 -18.867 1.00 61.95 237 VAL A C 1
ATOM 1721 O O . VAL A 1 237 ? -56.706 19.865 -17.763 1.00 57.65 237 VAL A O 1
ATOM 1725 N N . LEU A 1 238 ? -56.964 19.969 -20.001 1.00 51.93 238 LEU A N 1
ATOM 1726 C CA . LEU A 1 238 ? -58.193 19.189 -20.015 1.00 53.41 238 LEU A CA 1
ATOM 1727 C C . LEU A 1 238 ? -58.004 17.857 -20.735 1.00 65.10 238 LEU A C 1
ATOM 1728 O O . LEU A 1 238 ? -58.910 17.026 -20.761 1.00 68.09 238 LEU A O 1
ATOM 1733 N N . ILE A 1 239 ? -56.819 17.655 -21.306 1.00 57.76 239 ILE A N 1
ATOM 1734 C CA . ILE A 1 239 ? -56.507 16.413 -22.005 1.00 67.64 239 ILE A CA 1
ATOM 1735 C C . ILE A 1 239 ? -55.269 15.722 -21.441 1.00 62.24 239 ILE A C 1
ATOM 1736 O O . ILE A 1 239 ? -54.494 16.318 -20.700 1.00 60.33 239 ILE A O 1
ATOM 1741 N N . ASP A 1 240 ? -55.090 14.459 -21.821 1.00 68.49 240 ASP A N 1
ATOM 1742 C CA . ASP A 1 240 ? -53.948 13.660 -21.390 1.00 63.13 240 ASP A CA 1
ATOM 1743 C C . ASP A 1 240 ? -52.641 14.229 -21.929 1.00 65.36 240 ASP A C 1
ATOM 1744 O O . ASP A 1 240 ? -52.541 14.577 -23.101 1.00 66.74 240 ASP A O 1
ATOM 1749 N N . VAL A 1 241 ? -51.643 14.333 -21.060 1.00 62.32 241 VAL A N 1
ATOM 1750 C CA . VAL A 1 241 ? -50.320 14.779 -21.482 1.00 57.32 241 VAL A CA 1
ATOM 1751 C C . VAL A 1 241 ? -49.366 13.597 -21.485 1.00 57.22 241 VAL A C 1
ATOM 1752 O O . VAL A 1 241 ? -49.168 12.958 -20.451 1.00 56.62 241 VAL A O 1
ATOM 1756 N N . PRO A 1 242 ? -48.778 13.291 -22.650 1.00 63.26 242 PRO A N 1
ATOM 1757 C CA . PRO A 1 242 ? -47.825 12.182 -22.725 1.00 56.89 242 PRO A CA 1
ATOM 1758 C C . PRO A 1 242 ? -46.557 12.441 -21.919 1.00 64.34 242 PRO A C 1
ATOM 1759 O O . PRO A 1 242 ? -46.214 13.596 -21.661 1.00 62.63 242 PRO A O 1
ATOM 1763 N N . PRO A 1 243 ? -45.879 11.367 -21.504 1.00 65.43 243 PRO A N 1
ATOM 1764 C CA . PRO A 1 243 ? -44.602 11.460 -20.794 1.00 56.21 243 PRO A CA 1
ATOM 1765 C C . PRO A 1 243 ? -43.594 12.352 -21.506 1.00 59.42 243 PRO A C 1
ATOM 1766 O O . PRO A 1 243 ? -43.594 12.410 -22.742 1.00 59.13 243 PRO A O 1
ATOM 1770 N N . ARG A 1 244 ? -42.758 13.031 -20.722 1.00 57.58 244 ARG A N 1
ATOM 1771 C CA . ARG A 1 244 ? -41.609 13.785 -21.222 1.00 62.77 244 ARG A CA 1
ATOM 1772 C C . ARG A 1 244 ? -41.979 14.897 -22.202 1.00 69.09 244 ARG A C 1
ATOM 1773 O O . ARG A 1 244 ? -41.135 15.343 -22.977 1.00 73.04 244 ARG A O 1
ATOM 1781 N N . THR A 1 245 ? -43.232 15.344 -22.172 1.00 61.88 245 THR A N 1
ATOM 1782 C CA . THR A 1 245 ? -43.670 16.410 -23.069 1.00 63.09 245 THR A CA 1
ATOM 1783 C C . THR A 1 245 ? -44.096 17.654 -22.300 1.00 56.87 245 THR A C 1
ATOM 1784 O O . THR A 1 245 ? -44.338 17.600 -21.088 1.00 57.02 245 THR A O 1
ATOM 1788 N N . THR A 1 246 ? -44.189 18.773 -23.010 1.00 63.18 246 THR A N 1
ATOM 1789 C CA . THR A 1 246 ? -44.612 20.026 -22.398 1.00 62.59 246 THR A CA 1
ATOM 1790 C C . THR A 1 246 ? -45.985 20.450 -22.902 1.00 59.46 246 THR A C 1
ATOM 1791 O O . THR A 1 246 ? -46.219 20.527 -24.107 1.00 57.45 246 THR A O 1
ATOM 1795 N N . ALA A 1 247 ? -46.892 20.714 -21.968 1.00 65.51 247 ALA A N 1
ATOM 1796 C CA . ALA A 1 247 ? -48.214 21.229 -22.300 1.00 63.08 247 ALA A CA 1
ATOM 1797 C C . ALA A 1 247 ? -48.354 22.655 -21.786 1.00 61.47 247 ALA A C 1
ATOM 1798 O O . ALA A 1 247 ? -48.021 22.942 -20.637 1.00 59.36 247 ALA A O 1
ATOM 1800 N N . VAL A 1 248 ? -48.843 23.551 -22.636 1.00 62.02 248 VAL A N 1
ATOM 1801 C CA . VAL A 1 248 ? -49.011 24.939 -22.228 1.00 58.54 248 VAL A CA 1
ATOM 1802 C C . VAL A 1 248 ? -50.197 25.564 -22.950 1.00 60.45 248 VAL A C 1
ATOM 1803 O O . VAL A 1 248 ? -50.561 25.136 -24.045 1.00 59.36 248 VAL A O 1
ATOM 1807 N N . GLY A 1 249 ? -50.819 26.555 -22.318 1.00 67.13 249 GLY A N 1
ATOM 1808 C CA . GLY A 1 249 ? -51.922 27.273 -22.928 1.00 71.59 249 GLY A CA 1
ATOM 1809 C C . GLY A 1 249 ? -53.270 27.089 -22.253 1.00 71.64 249 GLY A C 1
ATOM 1810 O O . GLY A 1 249 ? -53.444 26.238 -21.378 1.00 64.41 249 GLY A O 1
ATOM 1811 N N . ASN A 1 250 ? -54.227 27.910 -22.672 1.00 75.94 250 ASN A N 1
ATOM 1812 C CA . ASN A 1 250 ? -55.605 27.828 -22.210 1.00 66.39 250 ASN A CA 1
ATOM 1813 C C . ASN A 1 250 ? -56.553 27.868 -23.408 1.00 75.05 250 ASN A C 1
ATOM 1814 O O . ASN A 1 250 ? -56.890 28.946 -23.891 1.00 85.57 250 ASN A O 1
ATOM 1819 N N . PRO A 1 251 ? -56.982 26.690 -23.894 1.00 77.55 251 PRO A N 1
ATOM 1820 C CA . PRO A 1 251 ? -56.680 25.381 -23.307 1.00 77.86 251 PRO A CA 1
ATOM 1821 C C . PRO A 1 251 ? -55.288 24.878 -23.684 1.00 67.31 251 PRO A C 1
ATOM 1822 O O . PRO A 1 251 ? -54.700 25.342 -24.658 1.00 61.83 251 PRO A O 1
ATOM 1826 N N . ALA A 1 252 ? -54.766 23.946 -22.897 1.00 65.94 252 ALA A N 1
ATOM 1827 C CA . ALA A 1 252 ? -53.393 23.492 -23.067 1.00 59.77 252 ALA A CA 1
ATOM 1828 C C . ALA A 1 252 ? -53.225 22.685 -24.341 1.00 71.51 252 ALA A C 1
ATOM 1829 O O . ALA A 1 252 ? -54.089 21.885 -24.706 1.00 69.32 252 ALA A O 1
ATOM 1831 N N . ARG A 1 253 ? -52.107 22.922 -25.019 1.00 71.30 253 ARG A N 1
ATOM 1832 C CA . ARG A 1 253 ? -51.713 22.146 -26.185 1.00 79.39 253 ARG A CA 1
ATOM 1833 C C . ARG A 1 253 ? -50.296 21.627 -25.969 1.00 76.36 253 ARG A C 1
ATOM 1834 O O . ARG A 1 253 ? -49.531 22.202 -25.192 1.00 70.85 253 ARG A O 1
ATOM 1842 N N . LEU A 1 254 ? -49.947 20.539 -26.646 1.00 62.80 254 LEU A N 1
ATOM 1843 C CA . LEU A 1 254 ? -48.602 19.997 -26.538 1.00 60.40 254 LEU A CA 1
ATOM 1844 C C . LEU A 1 254 ? -47.635 20.826 -27.371 1.00 75.82 254 LEU A C 1
ATOM 1845 O O . LEU A 1 254 ? -47.974 21.280 -28.467 1.00 81.09 254 LEU A O 1
ATOM 1850 N N . VAL A 1 255 ? -46.431 21.024 -26.846 1.00 76.34 255 VAL A N 1
ATOM 1851 C CA . VAL A 1 255 ? -45.421 21.814 -27.539 1.00 84.31 255 VAL A CA 1
ATOM 1852 C C . VAL A 1 255 ? -44.252 20.952 -28.006 1.00 91.96 255 VAL A C 1
ATOM 1853 O O . VAL A 1 255 ? -44.438 19.816 -28.438 1.00 95.44 255 VAL A O 1
ATOM 1857 N N . VAL B 1 12 ? -31.546 17.513 -14.333 1.00 80.43 12 VAL B N 1
ATOM 1858 C CA . VAL B 1 12 ? -32.915 17.850 -14.709 1.00 79.63 12 VAL B CA 1
ATOM 1859 C C . VAL B 1 12 ? -33.913 16.867 -14.097 1.00 81.89 12 VAL B C 1
ATOM 1860 O O . VAL B 1 12 ? -35.033 17.246 -13.756 1.00 87.47 12 VAL B O 1
ATOM 1864 N N . ALA B 1 13 ? -33.499 15.611 -13.947 1.00 71.77 13 ALA B N 1
ATOM 1865 C CA . ALA B 1 13 ? -34.361 14.591 -13.359 1.00 70.86 13 ALA B CA 1
ATOM 1866 C C . ALA B 1 13 ? -34.520 14.839 -11.862 1.00 58.62 13 ALA B C 1
ATOM 1867 O O . ALA B 1 13 ? -33.532 14.939 -11.138 1.00 58.09 13 ALA B O 1
ATOM 1869 N N . PRO B 1 14 ? -35.770 14.937 -11.394 1.00 56.24 14 PRO B N 1
ATOM 1870 C CA . PRO B 1 14 ? -36.047 15.372 -10.024 1.00 49.18 14 PRO B CA 1
ATOM 1871 C C . PRO B 1 14 ? -35.808 14.280 -8.988 1.00 58.60 14 PRO B C 1
ATOM 1872 O O . PRO B 1 14 ? -35.757 14.586 -7.796 1.00 73.56 14 PRO B O 1
ATOM 1876 N N . ASP B 1 15 ? -35.666 13.032 -9.426 1.00 52.09 15 ASP B N 1
ATOM 1877 C CA . ASP B 1 15 ? -35.442 11.941 -8.484 1.00 49.96 15 ASP B CA 1
ATOM 1878 C C . ASP B 1 15 ? -34.041 12.053 -7.883 1.00 47.55 15 ASP B C 1
ATOM 1879 O O . ASP B 1 15 ? -33.221 12.834 -8.351 1.00 48.78 15 ASP B O 1
ATOM 1884 N N . GLU B 1 16 ? -33.779 11.297 -6.823 1.00 48.44 16 GLU B N 1
ATOM 1885 C CA . GLU B 1 16 ? -32.519 11.436 -6.103 1.00 41.64 16 GLU B CA 1
ATOM 1886 C C . GLU B 1 16 ? -31.312 11.128 -6.989 1.00 47.76 16 GLU B C 1
ATOM 1887 O O . GLU B 1 16 ? -30.371 11.929 -7.079 1.00 41.13 16 GLU B O 1
ATOM 1893 N N . GLU B 1 17 ? -31.344 9.977 -7.650 1.00 36.68 17 GLU B N 1
ATOM 1894 C CA . GLU B 1 17 ? -30.234 9.594 -8.515 1.00 34.22 17 GLU B CA 1
ATOM 1895 C C . GLU B 1 17 ? -30.111 10.575 -9.675 1.00 35.04 17 GLU B C 1
ATOM 1896 O O . GLU B 1 17 ? -29.011 10.959 -10.070 1.00 34.36 17 GLU B O 1
ATOM 1902 N N . GLY B 1 18 ? -31.258 10.971 -10.216 1.00 40.92 18 GLY B N 1
ATOM 1903 C CA . GLY B 1 18 ? -31.294 11.910 -11.320 1.00 42.46 18 GLY B CA 1
ATOM 1904 C C . GLY B 1 18 ? -30.675 13.242 -10.946 1.00 41.76 18 GLY B C 1
ATOM 1905 O O . GLY B 1 18 ? -29.945 13.845 -11.745 1.00 41.09 18 GLY B O 1
ATOM 1906 N N . TRP B 1 19 ? -30.965 13.703 -9.732 1.00 38.40 19 TRP B N 1
ATOM 1907 C CA . TRP B 1 19 ? -30.405 14.958 -9.248 1.00 42.94 19 TRP B CA 1
ATOM 1908 C C . TRP B 1 19 ? -28.890 14.861 -9.065 1.00 44.07 19 TRP B C 1
ATOM 1909 O O . TRP B 1 19 ? -28.144 15.748 -9.494 1.00 42.40 19 TRP B O 1
ATOM 1920 N N . VAL B 1 20 ? -28.440 13.785 -8.425 1.00 38.10 20 VAL B N 1
ATOM 1921 C CA . VAL B 1 20 ? -27.016 13.577 -8.200 1.00 35.37 20 VAL B CA 1
ATOM 1922 C C . VAL B 1 20 ? -26.285 13.525 -9.543 1.00 31.51 20 VAL B C 1
ATOM 1923 O O . VAL B 1 20 ? -25.224 14.122 -9.704 1.00 33.53 20 VAL B O 1
ATOM 1927 N N . TRP B 1 21 ? -26.872 12.827 -10.506 1.00 33.96 21 TRP B N 1
ATOM 1928 C CA . TRP B 1 21 ? -26.238 12.701 -11.824 1.00 32.85 21 TRP B CA 1
ATOM 1929 C C . TRP B 1 21 ? -26.170 14.076 -12.480 1.00 34.61 21 TRP B C 1
ATOM 1930 O O . TRP B 1 21 ? -25.171 14.438 -13.104 1.00 34.06 21 TRP B O 1
ATOM 1941 N N . GLY B 1 22 ? -27.226 14.858 -12.299 1.00 35.88 22 GLY B N 1
ATOM 1942 C CA . GLY B 1 22 ? -27.272 16.217 -12.809 1.00 37.32 22 GLY B CA 1
ATOM 1943 C C . GLY B 1 22 ? -26.155 17.073 -12.243 1.00 42.54 22 GLY B C 1
ATOM 1944 O O . GLY B 1 22 ? -25.524 17.849 -12.963 1.00 36.52 22 GLY B O 1
ATOM 1945 N N . GLN B 1 23 ? -25.909 16.931 -10.946 1.00 34.72 23 GLN B N 1
ATOM 1946 C CA . GLN B 1 23 ? -24.812 17.638 -10.299 1.00 34.58 23 GLN B CA 1
ATOM 1947 C C . GLN B 1 23 ? -23.466 17.208 -10.867 1.00 32.43 23 GLN B C 1
ATOM 1948 O O . GLN B 1 23 ? -22.601 18.039 -11.135 1.00 36.79 23 GLN B O 1
ATOM 1954 N N . ILE B 1 24 ? -23.288 15.900 -11.028 1.00 30.68 24 ILE B N 1
ATOM 1955 C CA . ILE B 1 24 ? -22.047 15.368 -11.570 1.00 28.79 24 ILE B CA 1
ATOM 1956 C C . ILE B 1 24 ? -21.778 15.981 -12.939 1.00 31.36 24 ILE B C 1
ATOM 1957 O O . ILE B 1 24 ? -20.658 16.415 -13.213 1.00 29.84 24 ILE B O 1
ATOM 1962 N N . LYS B 1 25 ? -22.795 16.054 -13.796 1.00 28.65 25 LYS B N 1
ATOM 1963 C CA . LYS B 1 25 ? -22.557 16.604 -15.142 1.00 29.46 25 LYS B CA 1
ATOM 1964 C C . LYS B 1 25 ? -22.189 18.087 -15.094 1.00 32.63 25 LYS B C 1
ATOM 1965 O O . LYS B 1 25 ? -21.293 18.536 -15.814 1.00 33.25 25 LYS B O 1
ATOM 1971 N N . ALA B 1 26 ? -22.879 18.850 -14.249 1.00 31.28 26 ALA B N 1
ATOM 1972 C CA . ALA B 1 26 ? -22.624 20.284 -14.170 1.00 32.99 26 ALA B CA 1
ATOM 1973 C C . ALA B 1 26 ? -21.194 20.531 -13.702 1.00 34.96 26 ALA B C 1
ATOM 1974 O O . ALA B 1 26 ? -20.492 21.387 -14.233 1.00 33.23 26 ALA B O 1
ATOM 1976 N N . GLU B 1 27 ? -20.759 19.758 -12.714 1.00 31.24 27 GLU B N 1
ATOM 1977 C CA . GLU B 1 27 ? -19.409 19.889 -12.171 1.00 32.24 27 GLU B CA 1
ATOM 1978 C C . GLU B 1 27 ? -18.357 19.503 -13.196 1.00 33.66 27 GLU B C 1
ATOM 1979 O O . GLU B 1 27 ? -17.339 20.187 -13.353 1.00 30.32 27 GLU B O 1
ATOM 1985 N N . ALA B 1 28 ? -18.608 18.401 -13.890 1.00 27.85 28 ALA B N 1
ATOM 1986 C CA . ALA B 1 28 ? -17.685 17.944 -14.921 1.00 25.97 28 ALA B CA 1
ATOM 1987 C C . ALA B 1 28 ? -17.555 18.979 -16.023 1.00 30.21 28 ALA B C 1
ATOM 1988 O O . ALA B 1 28 ? -16.459 19.205 -16.556 1.00 28.16 28 ALA B O 1
ATOM 1990 N N . ARG B 1 29 ? -18.671 19.619 -16.370 1.00 28.40 29 ARG B N 1
ATOM 1991 C CA . ARG B 1 29 ? -18.666 20.612 -17.433 1.00 30.46 29 ARG B CA 1
ATOM 1992 C C . ARG B 1 29 ? -17.822 21.824 -17.030 1.00 32.80 29 ARG B C 1
ATOM 1993 O O . ARG B 1 29 ? -17.085 22.380 -17.848 1.00 32.43 29 ARG B O 1
ATOM 2001 N N . ARG B 1 30 ? -17.940 22.240 -15.769 1.00 30.16 30 ARG B N 1
ATOM 2002 C CA . ARG B 1 30 ? -17.118 23.332 -15.271 1.00 31.65 30 ARG B CA 1
ATOM 2003 C C . ARG B 1 30 ? -15.630 22.957 -15.284 1.00 29.78 30 ARG B C 1
ATOM 2004 O O . ARG B 1 30 ? -14.786 23.787 -15.648 1.00 32.07 30 ARG B O 1
ATOM 2012 N N . ASP B 1 31 ? -15.308 21.728 -14.876 1.00 28.47 31 ASP B N 1
ATOM 2013 C CA . ASP B 1 31 ? -13.912 21.296 -14.854 1.00 29.28 31 ASP B CA 1
ATOM 2014 C C . ASP B 1 31 ? -13.367 21.198 -16.282 1.00 31.34 31 ASP B C 1
ATOM 2015 O O . ASP B 1 31 ? -12.228 21.581 -16.5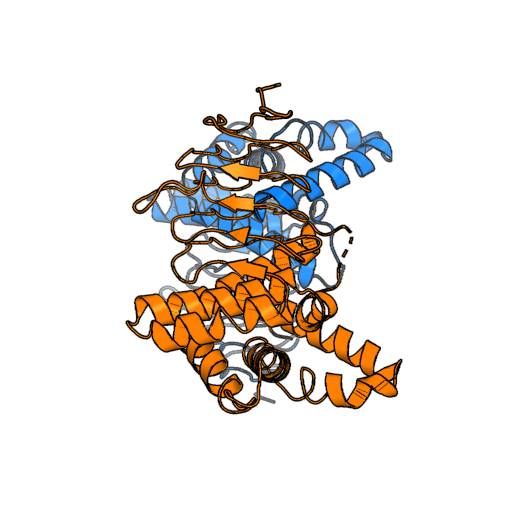45 1.00 26.59 31 ASP B O 1
ATOM 2020 N N . ALA B 1 32 ? -14.191 20.723 -17.211 1.00 27.53 32 ALA B N 1
ATOM 2021 C CA . ALA B 1 32 ? -13.735 20.578 -18.601 1.00 27.03 32 ALA B CA 1
ATOM 2022 C C . ALA B 1 32 ? -13.471 21.949 -19.221 1.00 30.34 32 ALA B C 1
ATOM 2023 O O . ALA B 1 32 ? -12.504 22.136 -19.970 1.00 30.98 32 ALA B O 1
ATOM 2025 N N . GLU B 1 33 ? -14.326 22.917 -18.897 1.00 27.06 33 GLU B N 1
ATOM 2026 C CA . GLU B 1 33 ? -14.152 24.272 -19.392 1.00 29.13 33 GLU B CA 1
ATOM 2027 C C . GLU B 1 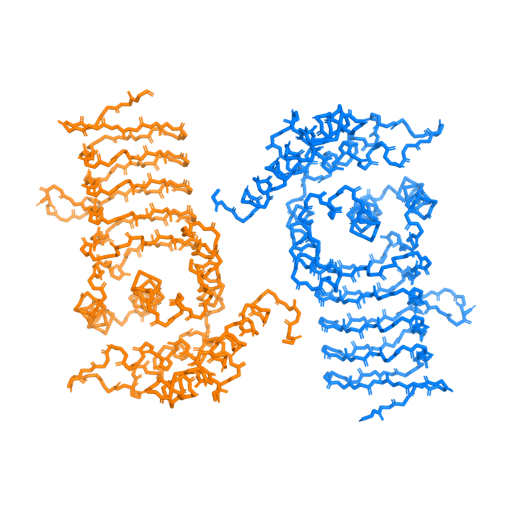33 ? -12.901 24.928 -18.813 1.00 36.28 33 GLU B C 1
ATOM 2028 O O . GLU B 1 33 ? -12.264 25.739 -19.484 1.00 36.56 33 GLU B O 1
ATOM 2034 N N . SER B 1 34 ? -12.549 24.598 -17.572 1.00 29.86 34 SER B N 1
ATOM 2035 C CA . SER B 1 34 ? -11.435 25.286 -16.921 1.00 30.31 34 SER B CA 1
ATOM 2036 C C . SER B 1 34 ? -10.091 24.595 -17.191 1.00 29.29 34 SER B C 1
ATOM 2037 O O . SER B 1 34 ? -9.041 25.232 -17.107 1.00 35.75 34 SER B O 1
ATOM 2040 N N . GLU B 1 35 ? -10.121 23.309 -17.517 1.00 26.87 35 GLU B N 1
ATOM 2041 C CA . GLU B 1 35 ? -8.865 22.556 -17.677 1.00 27.98 35 GLU B CA 1
ATOM 2042 C C . GLU B 1 35 ? -8.814 21.773 -18.985 1.00 24.07 35 GLU B C 1
ATOM 2043 O O . GLU B 1 35 ? -9.294 20.648 -19.070 1.00 23.73 35 GLU B O 1
ATOM 2049 N N . PRO B 1 36 ? -8.197 22.368 -20.001 1.00 25.18 36 PRO B N 1
ATOM 2050 C CA . PRO B 1 36 ? -8.205 21.735 -21.317 1.00 24.72 36 PRO B CA 1
ATOM 2051 C C . PRO B 1 36 ? -7.477 20.402 -21.339 1.00 23.30 36 PRO B C 1
ATOM 2052 O O . PRO B 1 36 ? -7.803 19.569 -22.187 1.00 25.81 36 PRO B O 1
ATOM 2056 N N . ALA B 1 37 ? -6.554 20.165 -20.407 1.00 22.99 37 ALA B N 1
ATOM 2057 C CA . ALA B 1 37 ? -5.868 18.872 -20.368 1.00 24.33 37 ALA B CA 1
ATOM 2058 C C . ALA B 1 37 ? -6.808 17.730 -19.997 1.00 28.43 37 ALA B C 1
ATOM 2059 O O . ALA B 1 37 ? -6.529 16.573 -20.316 1.00 25.92 37 ALA B O 1
ATOM 2061 N N . LEU B 1 38 ? -7.912 18.051 -19.322 1.00 20.66 38 LEU B N 1
ATOM 2062 C CA . LEU B 1 38 ? -8.848 17.030 -18.843 1.00 21.85 38 LEU B CA 1
ATOM 2063 C C . LEU B 1 38 ? -10.182 17.028 -19.610 1.00 22.59 38 LEU B C 1
ATOM 2064 O O . LEU B 1 38 ? -11.029 16.169 -19.371 1.00 22.44 38 LEU B O 1
ATOM 2069 N N . ALA B 1 39 ? -10.369 17.991 -20.506 1.00 22.01 39 ALA B N 1
ATOM 2070 C CA . ALA B 1 39 ? -11.686 18.173 -21.139 1.00 23.09 39 ALA B CA 1
ATOM 2071 C C . ALA B 1 39 ? -12.176 16.924 -21.886 1.00 24.84 39 ALA B C 1
ATOM 2072 O O . ALA B 1 39 ? -13.349 16.546 -21.758 1.00 22.45 39 ALA B O 1
ATOM 2074 N N . SER B 1 40 ? -11.300 16.284 -22.668 1.00 22.27 40 SER B N 1
ATOM 2075 C CA . SER B 1 40 ? -11.744 15.151 -23.483 1.00 19.79 40 SER B CA 1
ATOM 2076 C C . SER B 1 40 ? -12.100 13.944 -22.630 1.00 20.11 40 SER B C 1
ATOM 2077 O O . SER B 1 40 ? -13.068 13.234 -22.913 1.00 23.48 40 SER B O 1
ATOM 2080 N N . TYR B 1 41 ? -11.320 13.728 -21.584 1.00 19.23 41 TYR B N 1
ATOM 2081 C CA . TYR B 1 41 ? -11.557 12.632 -20.657 1.00 24.81 41 TYR B CA 1
ATOM 2082 C C . TYR B 1 41 ? -12.863 12.856 -19.875 1.00 23.38 41 TYR B C 1
ATOM 2083 O O . TYR B 1 41 ? -13.635 11.932 -19.664 1.00 21.63 41 TYR B O 1
ATOM 2092 N N . LEU B 1 42 ? -13.139 14.097 -19.493 1.00 21.56 42 LEU B N 1
ATOM 2093 C CA . LEU B 1 42 ? -14.405 14.388 -18.815 1.00 19.71 42 LEU B CA 1
ATOM 2094 C C . LEU B 1 42 ? -15.567 14.217 -19.795 1.00 23.97 42 LEU B C 1
ATOM 2095 O O . LEU B 1 42 ? -16.635 13.747 -19.425 1.00 21.97 42 LEU B O 1
ATOM 2100 N N . TYR B 1 43 ? -15.355 14.599 -21.054 1.00 20.94 43 TYR B N 1
ATOM 2101 C CA . TYR B 1 43 ? -16.386 14.386 -22.062 1.00 22.43 43 TYR B CA 1
ATOM 2102 C C . TYR B 1 43 ? -16.648 12.895 -22.295 1.00 21.43 43 TYR B C 1
ATOM 2103 O O . TYR B 1 43 ? -17.801 12.454 -22.278 1.00 26.58 43 TYR B O 1
ATOM 2112 N N A SER B 1 44 ? -15.600 12.110 -22.496 0.64 21.28 44 SER B N 1
ATOM 2113 N N B SER B 1 44 ? -15.581 12.137 -22.535 0.36 23.02 44 SER B N 1
ATOM 2114 C CA A SER B 1 44 ? -15.803 10.704 -22.834 0.64 27.26 44 SER B CA 1
ATOM 2115 C CA B SER B 1 44 ? -15.692 10.705 -22.805 0.36 24.81 44 SER B CA 1
ATOM 2116 C C A SER B 1 44 ? -16.371 9.923 -21.652 0.64 21.76 44 SER B C 1
ATOM 2117 C C B SER B 1 44 ? -16.391 9.985 -21.658 0.36 24.05 44 SER B C 1
ATOM 2118 O O A SER B 1 44 ? -17.195 9.036 -21.840 0.64 24.02 44 SER B O 1
ATOM 2119 O O B SER B 1 44 ? -17.335 9.225 -21.871 0.36 22.68 44 SER B O 1
ATOM 2124 N N . THR B 1 45 ? -15.929 10.263 -20.444 1.00 19.77 45 THR B N 1
ATOM 2125 C CA . THR B 1 45 ? -16.358 9.545 -19.261 1.00 22.62 45 THR B CA 1
ATOM 2126 C C . THR B 1 45 ? -17.743 9.985 -18.744 1.00 26.38 45 THR B C 1
ATOM 2127 O O . THR B 1 45 ? -18.576 9.138 -18.415 1.00 25.17 45 THR B O 1
ATOM 2131 N N . ILE B 1 46 ? -17.998 11.294 -18.698 1.00 22.04 46 ILE B N 1
ATOM 2132 C CA . ILE B 1 46 ? -19.225 11.816 -18.089 1.00 21.01 46 ILE B CA 1
ATOM 2133 C C . ILE B 1 46 ? -20.157 12.523 -19.080 1.00 27.47 46 ILE B C 1
ATOM 2134 O O . ILE B 1 46 ? -21.303 12.115 -19.246 1.00 27.63 46 ILE B O 1
ATOM 2139 N N . LEU B 1 47 ? -19.676 13.576 -19.739 1.00 23.87 47 LEU B N 1
ATOM 2140 C CA . LEU B 1 47 ? -20.582 14.481 -20.451 1.00 24.86 47 LEU B CA 1
ATOM 2141 C C . LEU B 1 47 ? -21.252 13.835 -21.676 1.00 28.31 47 LEU B C 1
ATOM 2142 O O . LEU B 1 47 ? -22.339 14.250 -22.081 1.00 29.99 47 LEU B O 1
ATOM 2147 N N . SER B 1 48 ? -20.618 12.817 -22.254 1.00 24.68 48 SER B N 1
ATOM 2148 C CA . SER B 1 48 ? -21.209 12.148 -23.418 1.00 25.47 48 SER B CA 1
ATOM 2149 C C . SER B 1 48 ? -22.255 11.093 -23.053 1.00 31.38 48 SER B C 1
ATOM 2150 O O . SER B 1 48 ? -22.832 10.449 -23.938 1.00 27.37 48 SER B O 1
ATOM 2153 N N . HIS B 1 49 ? -22.508 10.913 -21.758 1.00 28.45 49 HIS B N 1
ATOM 2154 C CA . HIS B 1 49 ? -23.434 9.878 -21.301 1.00 26.33 49 HIS B CA 1
ATOM 2155 C C . HIS B 1 49 ? -24.676 10.484 -20.678 1.00 27.96 49 HIS B C 1
ATOM 2156 O O . HIS B 1 49 ? -24.700 11.676 -20.383 1.00 29.62 49 HIS B O 1
ATOM 2163 N N A SER B 1 50 ? -25.717 9.677 -20.494 0.41 26.30 50 SER B N 1
ATOM 2164 N N B SER B 1 50 ? -25.701 9.655 -20.490 0.59 26.47 50 SER B N 1
ATOM 2165 C CA A SER B 1 50 ? -26.952 10.183 -19.905 0.41 27.69 50 SER B CA 1
ATOM 2166 C CA B SER B 1 50 ? -26.976 10.110 -19.951 0.59 28.55 50 SER B CA 1
ATOM 2167 C C A SER B 1 50 ? -27.294 9.497 -18.586 0.41 28.67 50 SER B C 1
ATOM 2168 C C B SER B 1 50 ? -27.350 9.373 -18.668 0.59 29.06 50 SER B C 1
ATOM 2169 O O A SER B 1 50 ? -28.359 9.738 -18.023 0.41 28.95 50 SER B O 1
ATOM 2170 O O B SER B 1 50 ? -28.493 9.451 -18.215 0.59 30.86 50 SER B O 1
ATOM 2175 N N . SER B 1 51 ? -26.399 8.653 -18.085 1.00 27.60 51 SER B N 1
ATOM 2176 C CA . SER B 1 51 ? -26.644 8.010 -16.794 1.00 31.52 51 SER B CA 1
ATOM 2177 C C . SER B 1 51 ? -25.382 7.849 -15.970 1.00 29.26 51 SER B C 1
ATOM 2178 O O . SER B 1 51 ? -24.261 7.774 -16.502 1.00 27.75 51 SER B O 1
ATOM 2181 N N . LEU B 1 52 ? -25.581 7.815 -14.656 1.00 29.92 52 LEU B N 1
ATOM 2182 C CA . LEU B 1 52 ? -24.508 7.489 -13.726 1.00 28.81 52 LEU B CA 1
ATOM 2183 C C . LEU B 1 52 ? -23.953 6.100 -13.998 1.00 25.23 52 LEU B C 1
ATOM 2184 O O . LEU B 1 52 ? -22.741 5.890 -13.962 1.00 25.45 52 LEU B O 1
ATOM 2189 N N . GLU B 1 53 ? -24.843 5.142 -14.248 1.00 26.88 53 GLU B N 1
ATOM 2190 C CA . GLU B 1 53 ? -24.415 3.756 -14.466 1.00 26.91 53 GLU B CA 1
ATOM 2191 C C . GLU B 1 53 ? -23.461 3.620 -15.639 1.00 29.06 53 GLU B C 1
ATOM 2192 O O . GLU B 1 53 ? -22.459 2.915 -15.566 1.00 25.03 53 GLU B O 1
ATOM 2198 N N . ARG B 1 54 ? -23.783 4.276 -16.745 1.00 26.20 54 ARG B N 1
ATOM 2199 C CA . ARG B 1 54 ? -22.954 4.104 -17.920 1.00 24.05 54 ARG B CA 1
ATOM 2200 C C . ARG B 1 54 ? -21.611 4.793 -17.698 1.00 27.69 54 ARG B C 1
ATOM 2201 O O . ARG B 1 54 ? -20.567 4.268 -18.063 1.00 23.17 54 ARG B O 1
ATOM 2209 N N A SER B 1 55 ? -21.628 5.961 -17.067 0.50 23.88 55 SER B N 1
ATOM 2210 N N B SER B 1 55 ? -21.652 5.971 -17.084 0.50 23.23 55 SER B N 1
ATOM 2211 C CA A SER B 1 55 ? -20.380 6.679 -16.829 0.50 20.03 55 SER B CA 1
ATOM 2212 C CA B SER B 1 55 ? -20.433 6.714 -16.786 0.50 22.57 55 SER B CA 1
ATOM 2213 C C A SER B 1 55 ? -19.489 5.946 -15.831 0.50 22.56 55 SER B C 1
ATOM 2214 C C B SER B 1 55 ? -19.514 5.941 -15.845 0.50 22.63 55 SER B C 1
ATOM 2215 O O A SER B 1 55 ? -18.277 5.854 -16.021 0.50 21.98 55 SER B O 1
ATOM 2216 O O B SER B 1 55 ? -18.312 5.827 -16.081 0.50 21.33 55 SER B O 1
ATOM 2221 N N . LEU B 1 56 ? -20.089 5.430 -14.764 1.00 22.98 56 LEU B N 1
ATOM 2222 C CA . LEU B 1 56 ? -19.321 4.641 -13.793 1.00 19.48 56 LEU B CA 1
ATOM 2223 C C . LEU B 1 56 ? -18.742 3.379 -14.438 1.00 25.09 56 LEU B C 1
ATOM 2224 O O . LEU B 1 56 ? -17.602 3.003 -14.175 1.00 24.19 56 LEU B O 1
ATOM 2229 N N . SER B 1 57 ? -19.524 2.723 -15.290 1.00 23.55 57 SER B N 1
ATOM 2230 C CA . SER B 1 57 ? -19.051 1.502 -15.954 1.00 19.68 57 SER B CA 1
ATOM 2231 C C . SER B 1 57 ? -17.895 1.794 -16.911 1.00 19.74 57 SER B C 1
ATOM 2232 O O . SER B 1 57 ? -16.917 1.037 -16.984 1.00 20.58 57 SER B O 1
ATOM 2235 N N . PHE B 1 58 ? -18.023 2.906 -17.628 1.00 19.81 58 PHE B N 1
ATOM 2236 C CA . PHE B 1 58 ? -17.019 3.386 -18.592 1.00 18.22 58 PHE B CA 1
ATOM 2237 C C . PHE B 1 58 ? -15.716 3.654 -17.844 1.00 21.39 58 PHE B C 1
ATOM 2238 O O . PHE B 1 58 ? -14.632 3.216 -18.244 1.00 19.19 58 PHE B O 1
ATOM 2246 N N . HIS B 1 59 ? -15.836 4.369 -16.732 1.00 21.63 59 HIS B N 1
ATOM 2247 C CA . HIS B 1 59 ? -14.664 4.745 -15.954 1.00 19.89 59 HIS B CA 1
ATOM 2248 C C . HIS B 1 59 ? -13.995 3.518 -15.331 1.00 20.04 59 HIS B C 1
ATOM 2249 O O . HIS B 1 59 ? -12.771 3.367 -15.396 1.00 21.22 59 HIS B O 1
ATOM 2256 N N . LEU B 1 60 ? -14.794 2.656 -14.711 1.00 18.52 60 LEU B N 1
ATOM 2257 C CA . LEU B 1 60 ? -14.246 1.447 -14.077 1.00 20.97 60 LEU B CA 1
ATOM 2258 C C . LEU B 1 60 ? -13.591 0.540 -15.125 1.00 21.63 60 LEU B C 1
ATOM 2259 O O . LEU B 1 60 ? -12.565 -0.095 -14.863 1.00 20.51 60 LEU B O 1
ATOM 2264 N N . GLY B 1 61 ? -14.195 0.457 -16.300 1.00 21.24 61 GLY B N 1
ATOM 2265 C CA . GLY B 1 61 ? -13.609 -0.339 -17.372 1.00 20.35 61 GLY B CA 1
ATOM 2266 C C . GLY B 1 61 ? -12.229 0.143 -17.761 1.00 21.27 61 GLY B C 1
ATOM 2267 O O . GLY B 1 61 ? -11.315 -0.651 -17.997 1.00 21.42 61 GLY B O 1
ATOM 2268 N N . ASN B 1 62 ? -12.058 1.455 -17.844 1.00 19.31 62 ASN B N 1
ATOM 2269 C CA . ASN B 1 62 ? -10.743 1.995 -18.152 1.00 19.02 62 ASN B CA 1
ATOM 2270 C C . ASN B 1 62 ? -9.764 1.853 -16.990 1.00 22.25 62 ASN B C 1
ATOM 2271 O O . ASN B 1 62 ? -8.601 1.520 -17.177 1.00 24.11 62 ASN B O 1
ATOM 2276 N N . LYS B 1 63 ? -10.227 2.111 -15.782 1.00 19.66 63 LYS B N 1
ATOM 2277 C CA . LYS B 1 63 ? -9.330 2.027 -14.642 1.00 18.82 63 LYS B CA 1
ATOM 2278 C C . LYS B 1 63 ? -8.791 0.626 -14.431 1.00 24.56 63 LYS B C 1
ATOM 2279 O O . LYS B 1 63 ? -7.638 0.457 -14.022 1.00 22.45 63 LYS B O 1
ATOM 2285 N N . LEU B 1 64 ? -9.633 -0.379 -14.679 1.00 19.52 64 LEU B N 1
ATOM 2286 C CA . LEU B 1 64 ? -9.294 -1.745 -14.284 1.00 21.76 64 LEU B CA 1
ATOM 2287 C C . LEU B 1 64 ? -8.801 -2.629 -15.433 1.00 21.83 64 LEU B C 1
ATOM 2288 O O . LEU B 1 64 ? -8.475 -3.796 -15.221 1.00 23.77 64 LEU B O 1
ATOM 2293 N N . CYS B 1 65 ? -8.772 -2.097 -16.647 1.00 22.34 65 CYS B N 1
ATOM 2294 C CA . CYS B 1 65 ? -8.356 -2.940 -17.762 1.00 18.80 65 CYS B CA 1
ATOM 2295 C C . CYS B 1 65 ? -6.887 -3.338 -17.635 1.00 23.32 65 CYS B C 1
ATOM 2296 O O . CYS B 1 65 ? -6.110 -2.709 -16.904 1.00 22.58 65 CYS B O 1
ATOM 2299 N N . SER B 1 66 ? -6.514 -4.396 -18.352 1.00 20.21 66 SER B N 1
ATOM 2300 C CA . SER B 1 66 ? -5.162 -4.939 -18.274 1.00 18.83 66 SER B CA 1
ATOM 2301 C C . SER B 1 66 ? -4.930 -5.666 -19.586 1.00 22.27 66 SER B C 1
ATOM 2302 O O . SER B 1 66 ? -5.824 -5.716 -20.413 1.00 23.45 66 SER B O 1
ATOM 2305 N N . SER B 1 67 ? -3.769 -6.276 -19.761 1.00 25.46 67 SER B N 1
ATOM 2306 C CA . SER B 1 67 ? -3.573 -7.080 -20.965 1.00 24.66 67 SER B CA 1
ATOM 2307 C C . SER B 1 67 ? -4.477 -8.319 -20.952 1.00 27.94 67 SER B C 1
ATOM 2308 O O . SER B 1 67 ? -4.744 -8.930 -21.987 1.00 34.44 67 SER B O 1
ATOM 2311 N N . THR B 1 68 ? -4.960 -8.691 -19.780 1.00 30.89 68 THR B N 1
ATOM 2312 C CA . THR B 1 68 ? -5.848 -9.844 -19.662 1.00 35.23 68 THR B CA 1
ATOM 2313 C C . THR B 1 68 ? -7.301 -9.466 -19.929 1.00 28.90 68 THR B C 1
ATOM 2314 O O . THR B 1 68 ? -8.060 -10.247 -20.494 1.00 30.79 68 THR B O 1
ATOM 2318 N N . LEU B 1 69 ? -7.671 -8.244 -19.538 1.00 29.20 69 LEU B N 1
ATOM 2319 C CA . LEU B 1 69 ? -9.055 -7.801 -19.514 1.00 26.12 69 LEU B CA 1
ATOM 2320 C C . LEU B 1 69 ? -9.236 -6.488 -20.292 1.00 23.67 69 LEU B C 1
ATOM 2321 O O . LEU B 1 69 ? -8.810 -5.431 -19.824 1.00 25.27 69 LEU B O 1
ATOM 2326 N N . LEU B 1 70 ? -9.864 -6.553 -21.463 1.00 22.17 70 LEU B N 1
ATOM 2327 C CA . LEU B 1 70 ? -10.086 -5.344 -22.284 1.00 19.78 70 LEU B CA 1
ATOM 2328 C C . LEU B 1 70 ? -10.962 -4.342 -21.550 1.00 19.74 70 LEU B C 1
ATOM 2329 O O . LEU B 1 70 ? -11.906 -4.732 -20.887 1.00 19.40 70 LEU B O 1
ATOM 2334 N N . SER B 1 71 ? -10.690 -3.048 -21.727 1.00 17.31 71 SER B N 1
ATOM 2335 C CA . SER B 1 71 ? -11.544 -2.037 -21.130 1.00 17.01 71 SER B CA 1
ATOM 2336 C C . SER B 1 71 ? -12.975 -2.166 -21.648 1.00 19.47 71 SER B C 1
ATOM 2337 O O . SER B 1 71 ? -13.917 -1.960 -20.901 1.00 19.74 71 SER B O 1
ATOM 2340 N N . THR B 1 72 ? -13.144 -2.523 -22.923 1.00 18.85 72 THR B N 1
ATOM 2341 C CA . THR B 1 72 ? -14.494 -2.640 -23.462 1.00 18.83 72 THR B CA 1
ATOM 2342 C C . THR B 1 72 ? -15.227 -3.852 -22.862 1.00 20.30 72 THR B C 1
ATOM 2343 O O . THR B 1 72 ? -16.444 -3.810 -22.671 1.00 20.04 72 THR B O 1
ATOM 2347 N N . LEU B 1 73 ? -14.495 -4.936 -22.598 1.00 17.90 73 LEU B N 1
ATOM 2348 C CA A LEU B 1 73 ? -15.076 -6.092 -21.910 0.74 18.72 73 LEU B CA 1
ATOM 2349 C CA B LEU B 1 73 ? -15.061 -6.095 -21.895 0.26 19.65 73 LEU B CA 1
ATOM 2350 C C . LEU B 1 73 ? -15.539 -5.707 -20.498 1.00 20.21 73 LEU B C 1
ATOM 2351 O O . LEU B 1 73 ? -16.674 -6.016 -20.090 1.00 21.87 73 LEU B O 1
ATOM 2360 N N . LEU B 1 74 ? -14.655 -5.064 -19.737 1.00 18.97 74 LEU B N 1
ATOM 2361 C CA . LEU B 1 74 ? -15.019 -4.674 -18.368 1.00 18.63 74 LEU B CA 1
ATOM 2362 C C . LEU B 1 74 ? -16.168 -3.660 -18.376 1.00 20.02 74 LEU B C 1
ATOM 2363 O O . LEU B 1 74 ? -17.061 -3.717 -17.532 1.00 20.23 74 LEU B O 1
ATOM 2368 N N . TYR B 1 75 ? -16.144 -2.735 -19.328 1.00 20.52 75 TYR B N 1
ATOM 2369 C CA . TYR B 1 75 ? -17.257 -1.784 -19.509 1.00 20.27 75 TYR B CA 1
ATOM 2370 C C . TYR B 1 75 ? -18.596 -2.524 -19.650 1.00 21.42 75 TYR B C 1
ATOM 2371 O O . TYR B 1 75 ? -19.579 -2.206 -18.956 1.00 21.72 75 TYR B O 1
ATOM 2380 N N . ASP B 1 76 ? -18.630 -3.530 -20.527 1.00 20.71 76 ASP B N 1
ATOM 2381 C CA . ASP B 1 76 ? -19.827 -4.383 -20.694 1.00 21.15 76 ASP B CA 1
ATOM 2382 C C . ASP B 1 76 ? -20.209 -5.073 -19.398 1.00 22.78 76 ASP B C 1
ATOM 2383 O O . ASP B 1 76 ? -21.387 -5.147 -19.038 1.00 23.08 76 ASP B O 1
ATOM 2388 N N . LEU B 1 77 ? -19.211 -5.639 -18.729 1.00 21.18 77 LEU B N 1
ATOM 2389 C CA . LEU B 1 77 ? -19.472 -6.392 -17.492 1.00 22.09 77 LEU B CA 1
ATOM 2390 C C . LEU B 1 77 ? -20.120 -5.508 -16.434 1.00 25.66 77 LEU B C 1
ATOM 2391 O O . LEU B 1 77 ? -21.130 -5.871 -15.805 1.00 23.40 77 LEU B O 1
ATOM 2396 N N . PHE B 1 78 ? -19.551 -4.324 -16.240 1.00 23.95 78 PHE B N 1
ATOM 2397 C CA . PHE B 1 78 ? -20.089 -3.420 -15.223 1.00 26.04 78 PHE B CA 1
ATOM 2398 C C . PHE B 1 78 ? -21.452 -2.903 -15.634 1.00 28.84 78 PHE B C 1
ATOM 2399 O O . PHE B 1 78 ? -22.379 -2.857 -14.830 1.00 27.05 78 PHE B O 1
ATOM 2407 N N . LEU B 1 79 ? -21.592 -2.557 -16.906 1.00 22.30 79 LEU B N 1
ATOM 2408 C CA . LEU B 1 79 ? -22.848 -1.983 -17.365 1.00 27.15 79 LEU B CA 1
ATOM 2409 C C . LEU B 1 79 ? -23.976 -3.002 -17.271 1.00 29.26 79 LEU B C 1
ATOM 2410 O O . LEU B 1 79 ? -25.077 -2.678 -16.809 1.00 28.47 79 LEU B O 1
ATOM 2415 N N . ASN B 1 80 ? -23.715 -4.233 -17.702 1.00 25.48 80 ASN B N 1
ATOM 2416 C CA . ASN B 1 80 ? -24.706 -5.300 -17.554 1.00 24.84 80 ASN B CA 1
ATOM 2417 C C . ASN B 1 80 ? -25.126 -5.526 -16.101 1.00 33.39 80 ASN B C 1
ATOM 2418 O O . ASN B 1 80 ? -26.306 -5.760 -15.805 1.00 31.55 80 ASN B O 1
ATOM 2423 N N . ALA B 1 81 ? -24.155 -5.469 -15.197 1.00 26.45 81 ALA B N 1
ATOM 2424 C CA . ALA B 1 81 ? -24.434 -5.678 -13.784 1.00 30.07 81 ALA B CA 1
ATOM 2425 C C . ALA B 1 81 ? -25.329 -4.569 -13.249 1.00 28.67 81 ALA B C 1
ATOM 2426 O O . ALA B 1 81 ? -26.317 -4.847 -12.592 1.00 32.45 81 ALA B O 1
ATOM 2428 N N . PHE B 1 82 ? -24.986 -3.310 -13.524 1.00 28.47 82 PHE B N 1
ATOM 2429 C CA . PHE B 1 82 ? -25.812 -2.199 -13.019 1.00 30.97 82 PHE B CA 1
ATOM 2430 C C . PHE B 1 82 ? -27.210 -2.202 -13.622 1.00 37.04 82 PHE B C 1
ATOM 2431 O O . PHE B 1 82 ? -28.205 -1.957 -12.929 1.00 38.83 82 PHE B O 1
ATOM 2439 N N . SER B 1 83 ? -27.289 -2.479 -14.919 1.00 39.43 83 SER B N 1
ATOM 2440 C CA . SER B 1 83 ? -28.573 -2.468 -15.609 1.00 37.76 83 SER B CA 1
ATOM 2441 C C . SER B 1 83 ? -29.522 -3.564 -15.124 1.00 44.18 83 SER B C 1
ATOM 2442 O O . SER B 1 83 ? -30.742 -3.409 -15.175 1.00 47.51 83 SER B O 1
ATOM 2445 N N . SER B 1 84 ? -28.969 -4.665 -14.632 1.00 39.45 84 SER B N 1
ATOM 2446 C CA . SER B 1 84 ? -29.793 -5.802 -14.245 1.00 45.28 84 SER B CA 1
ATOM 2447 C C . SER B 1 84 ? -30.032 -5.903 -12.736 1.00 47.88 84 SER B C 1
ATOM 2448 O O . SER B 1 84 ? -30.839 -6.716 -12.284 1.00 45.15 84 SER B O 1
ATOM 2451 N N . ASP B 1 85 ? -29.340 -5.081 -11.956 1.00 38.44 85 ASP B N 1
ATOM 2452 C CA . ASP B 1 85 ? -29.400 -5.196 -10.494 1.00 37.91 85 ASP B CA 1
ATOM 2453 C C . ASP B 1 85 ? -29.681 -3.843 -9.842 1.00 40.88 85 ASP B C 1
ATOM 2454 O O . ASP B 1 85 ? -28.753 -3.102 -9.537 1.00 42.26 85 ASP B O 1
ATOM 2459 N N . PRO B 1 86 ? -30.968 -3.523 -9.617 1.00 43.58 86 PRO B N 1
ATOM 2460 C CA . PRO B 1 86 ? -31.377 -2.251 -9.009 1.00 37.31 86 PRO B CA 1
ATOM 2461 C C . PRO B 1 86 ? -30.635 -1.941 -7.710 1.00 42.12 86 PRO B C 1
ATOM 2462 O O . PRO B 1 86 ? -30.390 -0.776 -7.394 1.00 40.95 86 PRO B O 1
ATOM 2466 N N . SER B 1 87 ? -30.291 -2.984 -6.965 1.00 38.08 87 SER B N 1
ATOM 2467 C CA . SER B 1 87 ? -29.615 -2.828 -5.685 1.00 41.03 87 SER B CA 1
ATOM 2468 C C . SER B 1 87 ? -28.236 -2.191 -5.843 1.00 36.68 87 SER B C 1
ATOM 2469 O O . SER B 1 87 ? -27.806 -1.416 -4.988 1.00 38.39 87 SER B O 1
ATOM 2472 N N . LEU B 1 88 ? -27.548 -2.525 -6.934 1.00 34.72 88 LEU B N 1
ATOM 2473 C CA . LEU B 1 88 ? -26.227 -1.960 -7.197 1.00 32.16 88 LEU B CA 1
ATOM 2474 C C . LEU B 1 88 ? -26.313 -0.464 -7.472 1.00 28.47 88 LEU B C 1
ATOM 2475 O O . LEU B 1 88 ? -25.455 0.302 -7.038 1.00 30.92 88 LEU B O 1
ATOM 2480 N N . ARG B 1 89 ? -27.339 -0.060 -8.221 1.00 33.48 89 ARG B N 1
ATOM 2481 C CA . ARG B 1 89 ? -27.551 1.353 -8.523 1.00 30.94 89 ARG B CA 1
ATOM 2482 C C . ARG B 1 89 ? -27.873 2.128 -7.245 1.00 33.75 89 ARG B C 1
ATOM 2483 O O . ARG B 1 89 ? -27.342 3.217 -7.020 1.00 32.41 89 ARG B O 1
ATOM 2491 N N . SER B 1 90 ? -28.739 1.553 -6.413 1.00 32.22 90 SER B N 1
ATOM 2492 C CA . SER B 1 90 ? -29.067 2.163 -5.122 1.00 34.53 90 SER B CA 1
ATOM 2493 C C . SER B 1 90 ? -27.821 2.320 -4.259 1.00 34.22 90 SER B C 1
ATOM 2494 O O . SER B 1 90 ? -27.631 3.357 -3.627 1.00 33.37 90 SER B O 1
ATOM 2497 N N . ALA B 1 91 ? -26.968 1.299 -4.244 1.00 36.32 91 ALA B N 1
ATOM 2498 C CA . ALA B 1 91 ? -25.775 1.336 -3.400 1.00 35.25 91 ALA B CA 1
ATOM 2499 C C . ALA B 1 91 ? -24.788 2.386 -3.890 1.00 31.02 91 ALA B C 1
ATOM 2500 O O . ALA B 1 91 ? -24.179 3.097 -3.093 1.00 29.75 91 ALA B O 1
ATOM 2502 N N . ALA B 1 92 ? -24.632 2.497 -5.207 1.00 27.34 92 ALA B N 1
ATOM 2503 C CA . ALA B 1 92 ? -23.723 3.490 -5.754 1.00 32.98 92 ALA B CA 1
ATOM 2504 C C . ALA B 1 92 ? -24.148 4.916 -5.364 1.00 28.54 92 ALA B C 1
ATOM 2505 O O . ALA B 1 92 ? -23.322 5.732 -4.978 1.00 29.89 92 ALA B O 1
ATOM 2507 N N . VAL B 1 93 ? -25.438 5.209 -5.468 1.00 28.58 93 VAL B N 1
ATOM 2508 C CA . VAL B 1 93 ? -25.933 6.528 -5.110 1.00 33.47 93 VAL B CA 1
ATOM 2509 C C . VAL B 1 93 ? -25.772 6.754 -3.605 1.00 32.47 93 VAL B C 1
ATOM 2510 O O . VAL B 1 93 ? -25.379 7.839 -3.170 1.00 32.49 93 VAL B O 1
ATOM 2514 N N . ALA B 1 94 ? -26.068 5.728 -2.810 1.00 31.17 94 ALA B N 1
ATOM 2515 C CA . ALA B 1 94 ? -25.914 5.859 -1.358 1.00 31.82 94 ALA B CA 1
ATOM 2516 C C . ALA B 1 94 ? -24.457 6.143 -0.976 1.00 32.48 94 ALA B C 1
ATOM 2517 O O . ALA B 1 94 ? -24.191 6.908 -0.044 1.00 33.35 94 ALA B O 1
ATOM 2519 N N . ASP B 1 95 ? -23.523 5.511 -1.681 1.00 31.25 95 ASP B N 1
ATOM 2520 C CA . ASP B 1 95 ? -22.099 5.677 -1.391 1.00 26.40 95 ASP B CA 1
ATOM 2521 C C . ASP B 1 95 ? -21.613 7.058 -1.831 1.00 29.41 95 ASP B C 1
ATOM 2522 O O . ASP B 1 95 ? -20.755 7.651 -1.171 1.00 28.87 95 ASP B O 1
ATOM 2527 N N . LEU B 1 96 ? -22.156 7.567 -2.939 1.00 27.76 96 LEU B N 1
ATOM 2528 C CA . LEU B 1 96 ? -21.875 8.939 -3.366 1.00 27.75 96 LEU B CA 1
ATOM 2529 C C . LEU B 1 96 ? -22.381 9.937 -2.334 1.00 29.90 96 LEU B C 1
ATOM 2530 O O . LEU B 1 96 ? -21.708 10.915 -2.001 1.00 33.19 96 LEU B O 1
ATOM 2535 N N . ARG B 1 97 ? -23.589 9.688 -1.842 1.00 33.09 97 ARG B N 1
ATOM 2536 C CA . ARG B 1 97 ? -24.180 10.538 -0.818 1.00 34.04 97 ARG B CA 1
ATOM 2537 C C . ARG B 1 97 ? -23.342 10.499 0.456 1.00 39.21 97 ARG B C 1
ATOM 2538 O O . ARG B 1 97 ? -23.125 11.525 1.102 1.00 38.53 97 ARG B O 1
ATOM 2546 N N . ALA B 1 98 ? -22.860 9.313 0.813 1.00 34.51 98 ALA B N 1
ATOM 2547 C CA . ALA B 1 98 ? -22.057 9.157 2.024 1.00 34.97 98 ALA B CA 1
ATOM 2548 C C . ALA B 1 98 ? -20.787 9.993 1.945 1.00 37.03 98 ALA B C 1
ATOM 2549 O O . ALA B 1 98 ? -20.401 10.630 2.920 1.00 40.49 98 ALA B O 1
ATOM 2551 N N . ALA B 1 99 ? -20.137 9.983 0.780 1.00 34.07 99 ALA B N 1
ATOM 2552 C CA . ALA B 1 99 ? -18.926 10.776 0.582 1.00 28.47 99 ALA B CA 1
ATOM 2553 C C . ALA B 1 99 ? -19.240 12.266 0.661 1.00 36.10 99 ALA B C 1
ATOM 2554 O O . ALA B 1 99 ? -18.527 13.032 1.307 1.00 37.43 99 ALA B O 1
ATOM 2556 N N . ARG B 1 100 ? -20.308 12.674 -0.014 1.00 33.54 100 ARG B N 1
ATOM 2557 C CA . ARG B 1 100 ? -20.697 14.077 -0.055 1.00 36.30 100 ARG B CA 1
ATOM 2558 C C . ARG B 1 100 ? -21.034 14.580 1.346 1.00 37.11 100 ARG B C 1
ATOM 2559 O O . ARG B 1 100 ? -20.770 15.734 1.689 1.00 38.48 100 ARG B O 1
ATOM 2567 N N . GLU B 1 101 ? -21.586 13.699 2.171 1.00 35.04 101 GLU B N 1
ATOM 2568 C CA . GLU B 1 101 ? -22.011 14.103 3.519 1.00 37.80 101 GLU B CA 1
ATOM 2569 C C . GLU B 1 101 ? -20.924 13.979 4.580 1.00 44.46 101 GLU B C 1
ATOM 2570 O O . GLU B 1 101 ? -20.807 14.842 5.443 1.00 45.21 101 GLU B O 1
ATOM 2576 N N . ARG B 1 102 ? -20.143 12.908 4.528 1.00 43.98 102 ARG B N 1
ATOM 2577 C CA . ARG B 1 102 ? -19.232 12.567 5.620 1.00 48.36 102 ARG B CA 1
ATOM 2578 C C . ARG B 1 102 ? -17.745 12.783 5.315 1.00 54.44 102 ARG B C 1
ATOM 2579 O O . ARG B 1 102 ? -16.914 12.709 6.218 1.00 50.31 102 ARG B O 1
ATOM 2587 N N . ASP B 1 103 ? -17.395 13.009 4.051 1.00 53.17 103 ASP B N 1
ATOM 2588 C CA . ASP B 1 103 ? -16.014 13.365 3.711 1.00 57.36 103 ASP B CA 1
ATOM 2589 C C . ASP B 1 103 ? -15.866 14.888 3.808 1.00 63.19 103 ASP B C 1
ATOM 2590 O O . ASP B 1 103 ? -16.703 15.620 3.290 1.00 74.92 103 ASP B O 1
ATOM 2595 N N . PRO B 1 104 ? -14.805 15.370 4.479 1.00 79.66 104 PRO B N 1
ATOM 2596 C CA . PRO B 1 104 ? -14.588 16.800 4.778 1.00 81.72 104 PRO B CA 1
ATOM 2597 C C . PRO B 1 104 ? -14.766 17.775 3.598 1.00 73.12 104 PRO B C 1
ATOM 2598 O O . PRO B 1 104 ? -15.240 18.911 3.802 1.00 52.69 104 PRO B O 1
ATOM 2602 N N . VAL B 1 107 ? -15.736 16.263 -0.450 1.00 56.33 107 VAL B N 1
ATOM 2603 C CA . VAL B 1 107 ? -15.637 15.939 -1.877 1.00 65.98 107 VAL B CA 1
ATOM 2604 C C . VAL B 1 107 ? -16.923 16.282 -2.642 1.00 78.68 107 VAL B C 1
ATOM 2605 O O . VAL B 1 107 ? -18.029 16.131 -2.124 1.00 91.00 107 VAL B O 1
ATOM 2609 N N . SER B 1 108 ? -16.760 16.780 -3.867 1.00 61.40 108 SER B N 1
ATOM 2610 C CA . SER B 1 108 ? -17.884 16.978 -4.778 1.00 48.71 108 SER B CA 1
ATOM 2611 C C . SER B 1 108 ? -18.303 15.632 -5.379 1.00 43.92 108 SER B C 1
ATOM 2612 O O . SER B 1 108 ? -17.535 14.671 -5.342 1.00 38.55 108 SER B O 1
ATOM 2615 N N . TYR B 1 109 ? -19.508 15.560 -5.940 1.00 37.92 109 TYR B N 1
ATOM 2616 C CA . TYR B 1 109 ? -19.994 14.296 -6.485 1.00 33.76 109 TYR B CA 1
ATOM 2617 C C . TYR B 1 109 ? -19.117 13.818 -7.658 1.00 33.52 109 TYR B C 1
ATOM 2618 O O . TYR B 1 109 ? -18.719 12.650 -7.722 1.00 30.52 109 TYR B O 1
ATOM 2627 N N . SER B 1 110 ? -18.799 14.714 -8.585 1.00 32.63 110 SER B N 1
ATOM 2628 C CA . SER B 1 110 ? -18.045 14.254 -9.757 1.00 31.89 110 SER B CA 1
ATOM 2629 C C . SER B 1 110 ? -16.621 13.863 -9.377 1.00 34.57 110 SER B C 1
ATOM 2630 O O . SER B 1 110 ? -16.035 12.966 -9.988 1.00 32.09 110 SER B O 1
ATOM 2633 N N . HIS B 1 111 ? -16.048 14.536 -8.380 1.00 35.53 111 HIS B N 1
ATOM 2634 C CA . HIS B 1 111 ? -14.675 14.204 -8.004 1.00 34.61 111 HIS B CA 1
ATOM 2635 C C . HIS B 1 111 ? -14.648 12.865 -7.276 1.00 36.00 111 HIS B C 1
ATOM 2636 O O . HIS B 1 111 ? -13.698 12.099 -7.410 1.00 32.73 111 HIS B O 1
ATOM 2643 N N . CYS B 1 112 ? -15.705 12.575 -6.524 1.00 31.30 112 CYS B N 1
ATOM 2644 C CA . CYS B 1 112 ? -15.818 11.276 -5.879 1.00 28.49 112 CYS B CA 1
ATOM 2645 C C . CYS B 1 112 ? -15.914 10.198 -6.961 1.00 33.39 112 CYS B C 1
ATOM 2646 O O . CYS B 1 112 ? -15.157 9.236 -6.953 1.00 29.79 112 CYS B O 1
ATOM 2649 N N . LEU B 1 113 ? -16.818 10.400 -7.918 1.00 28.70 113 LEU B N 1
ATOM 2650 C CA . LEU B 1 113 ? -17.019 9.447 -8.998 1.00 27.27 113 LEU B CA 1
ATOM 2651 C C . LEU B 1 113 ? -15.712 9.148 -9.734 1.00 32.14 113 LEU B C 1
ATOM 2652 O O . LEU B 1 113 ? -15.415 7.998 -10.031 1.00 34.84 113 LEU B O 1
ATOM 2657 N N . LEU B 1 114 ? -14.936 10.190 -10.019 1.00 30.97 114 LEU B N 1
ATOM 2658 C CA . LEU B 1 114 ? -13.754 10.042 -10.863 1.00 31.32 114 LEU B CA 1
ATOM 2659 C C . LEU B 1 114 ? -12.490 9.660 -10.117 1.00 30.36 114 LEU B C 1
ATOM 2660 O O . LEU B 1 114 ? -11.671 8.903 -10.645 1.00 27.59 114 LEU B O 1
ATOM 2665 N N . ASN B 1 115 ? -12.315 10.210 -8.913 1.00 28.39 115 ASN B N 1
ATOM 2666 C CA . ASN B 1 115 ? -11.015 10.183 -8.245 1.00 26.46 115 ASN B CA 1
ATOM 2667 C C . ASN B 1 115 ? -10.955 9.402 -6.938 1.00 29.49 115 ASN B C 1
ATOM 2668 O O . ASN B 1 115 ? -9.864 9.109 -6.453 1.00 34.60 115 ASN B O 1
ATOM 2673 N N . TYR B 1 116 ? -12.106 9.107 -6.339 1.00 31.32 116 TYR B N 1
ATOM 2674 C CA . TYR B 1 116 ? -12.075 8.506 -5.009 1.00 28.21 116 TYR B CA 1
ATOM 2675 C C . TYR B 1 116 ? -11.938 6.997 -5.116 1.00 30.37 116 TYR B C 1
ATOM 2676 O O . TYR B 1 116 ? -12.850 6.297 -5.557 1.00 29.96 116 TYR B O 1
ATOM 2685 N N . LYS B 1 117 ? -10.764 6.517 -4.715 1.00 28.80 117 LYS B N 1
ATOM 2686 C CA . LYS B 1 117 ? -10.403 5.114 -4.874 1.00 30.51 117 LYS B CA 1
ATOM 2687 C C . LYS B 1 117 ? -11.283 4.208 -4.035 1.00 27.34 117 LYS B C 1
ATOM 2688 O O . LYS B 1 117 ? -11.639 3.114 -4.468 1.00 28.95 117 LYS B O 1
ATOM 2694 N N . GLY B 1 118 ? -11.622 4.651 -2.825 1.00 27.36 118 GLY B N 1
ATOM 2695 C CA . GLY B 1 118 ? -12.491 3.844 -1.986 1.00 30.12 118 GLY B CA 1
ATOM 2696 C C . GLY B 1 118 ? -13.840 3.637 -2.650 1.00 31.31 118 GLY B C 1
ATOM 2697 O O . GLY B 1 118 ? -14.345 2.517 -2.740 1.00 29.89 118 GLY B O 1
ATOM 2698 N N . PHE B 1 119 ? -14.431 4.731 -3.112 1.00 27.20 119 PHE B N 1
ATOM 2699 C CA . PHE B 1 119 ? -15.735 4.667 -3.761 1.00 30.21 119 PHE B CA 1
ATOM 2700 C C . PHE B 1 119 ? -15.722 3.750 -4.978 1.00 28.66 119 PHE B C 1
ATOM 2701 O O . PHE B 1 119 ? -16.603 2.897 -5.156 1.00 26.36 119 PHE B O 1
ATOM 2709 N N . LEU B 1 120 ? -14.725 3.940 -5.837 1.00 24.76 120 LEU B N 1
ATOM 2710 C CA . LEU B 1 120 ? -14.640 3.160 -7.076 1.00 24.57 120 LEU B CA 1
ATOM 2711 C C . LEU B 1 120 ? -14.397 1.675 -6.801 1.00 28.84 120 LEU B C 1
ATOM 2712 O O . LEU B 1 120 ? -15.057 0.808 -7.380 1.00 27.65 120 LEU B O 1
ATOM 2717 N N . ALA B 1 121 ? -13.462 1.385 -5.905 1.00 28.33 121 ALA B N 1
ATOM 2718 C CA . ALA B 1 121 ? -13.157 0.004 -5.559 1.00 30.91 121 ALA B CA 1
ATOM 2719 C C . ALA B 1 121 ? -14.375 -0.668 -4.957 1.00 33.30 121 ALA B C 1
ATOM 2720 O O . ALA B 1 121 ? -14.630 -1.857 -5.183 1.00 30.39 121 ALA B O 1
ATOM 2722 N N . CYS B 1 122 ? -15.139 0.101 -4.188 1.00 31.58 122 CYS B N 1
ATOM 2723 C CA . CYS B 1 122 ? -16.333 -0.439 -3.563 1.00 29.89 122 CYS B CA 1
ATOM 2724 C C . CYS B 1 122 ? -17.389 -0.822 -4.602 1.00 29.48 122 CYS B C 1
ATOM 2725 O O . CYS B 1 122 ? -17.965 -1.908 -4.532 1.00 29.04 122 CYS B O 1
ATOM 2728 N N . GLN B 1 123 ? -17.642 0.041 -5.585 1.00 25.37 123 GLN B N 1
ATOM 2729 C CA . GLN B 1 123 ? -18.646 -0.312 -6.588 1.00 27.55 123 GLN B CA 1
ATOM 2730 C C . GLN B 1 123 ? -18.183 -1.510 -7.421 1.00 29.63 123 GLN B C 1
ATOM 2731 O O . GLN B 1 123 ? -18.986 -2.383 -7.753 1.00 26.50 123 GLN B O 1
ATOM 2737 N N . ALA B 1 124 ? -16.895 -1.543 -7.760 1.00 27.65 124 ALA B N 1
ATOM 2738 C CA . ALA B 1 124 ? -16.335 -2.662 -8.519 1.00 25.88 124 ALA B CA 1
ATOM 2739 C C . ALA B 1 124 ? -16.430 -3.946 -7.692 1.00 28.02 124 ALA B C 1
ATOM 2740 O O . ALA B 1 124 ? -16.740 -5.020 -8.213 1.00 27.10 124 ALA B O 1
ATOM 2742 N N . HIS B 1 125 ? -16.178 -3.832 -6.395 1.00 26.82 125 HIS B N 1
ATOM 2743 C CA . HIS B 1 125 ? -16.304 -4.997 -5.522 1.00 26.87 125 HIS B CA 1
ATOM 2744 C C . HIS B 1 125 ? -17.720 -5.557 -5.501 1.00 28.52 125 HIS B C 1
ATOM 2745 O O . HIS B 1 125 ? -17.910 -6.775 -5.439 1.00 31.05 125 HIS B O 1
ATOM 2752 N N . ARG B 1 126 ? -18.717 -4.675 -5.504 1.00 27.31 126 ARG B N 1
ATOM 2753 C CA . ARG B 1 126 ? -20.104 -5.111 -5.467 1.00 27.05 126 ARG B CA 1
ATOM 2754 C C . ARG B 1 126 ? -20.403 -5.979 -6.680 1.00 26.39 126 ARG B C 1
ATOM 2755 O O . ARG B 1 126 ? -21.155 -6.942 -6.597 1.00 31.43 126 ARG B O 1
ATOM 2763 N N . VAL B 1 127 ? -19.811 -5.624 -7.813 1.00 27.85 127 VAL B N 1
ATOM 2764 C CA . VAL B 1 127 ? -19.969 -6.448 -9.013 1.00 27.01 127 VAL B CA 1
ATOM 2765 C C . VAL B 1 127 ? -19.191 -7.766 -8.899 1.00 27.85 127 VAL B C 1
ATOM 2766 O O . VAL B 1 127 ? -19.689 -8.806 -9.313 1.00 30.56 127 VAL B O 1
ATOM 2770 N N . ALA B 1 128 ? -17.986 -7.729 -8.322 1.00 27.13 128 ALA B N 1
ATOM 2771 C CA . ALA B 1 128 ? -17.263 -8.976 -8.018 1.00 28.40 128 ALA B CA 1
ATOM 2772 C C . ALA B 1 128 ? -18.072 -9.880 -7.088 1.00 32.80 128 ALA B C 1
ATOM 2773 O O . ALA B 1 128 ? -18.087 -11.101 -7.263 1.00 31.16 128 ALA B O 1
ATOM 2775 N N . HIS B 1 129 ? -18.746 -9.285 -6.107 1.00 28.06 129 HIS B N 1
ATOM 2776 C CA . HIS B 1 129 ? -19.567 -10.054 -5.171 1.00 30.13 129 HIS B CA 1
ATOM 2777 C C . HIS B 1 129 ? -20.742 -10.691 -5.887 1.00 33.17 129 HIS B C 1
ATOM 2778 O O . HIS B 1 129 ? -21.130 -11.821 -5.579 1.00 36.02 129 HIS B O 1
ATOM 2785 N N . LEU B 1 130 ? -21.312 -9.960 -6.839 1.00 32.11 130 LEU B N 1
ATOM 2786 C CA . LEU B 1 130 ? -22.404 -10.496 -7.642 1.00 32.52 130 LEU B CA 1
ATOM 2787 C C . LEU B 1 130 ? -21.929 -11.695 -8.472 1.00 33.12 130 LEU B C 1
ATOM 2788 O O . LEU B 1 130 ? -22.589 -12.737 -8.488 1.00 35.38 130 LEU B O 1
ATOM 2793 N N . LEU B 1 131 ? -20.796 -11.541 -9.160 1.00 32.82 131 LEU B N 1
ATOM 2794 C CA . LEU B 1 131 ? -20.189 -12.639 -9.921 1.00 27.64 131 LEU B CA 1
ATOM 2795 C C . LEU B 1 131 ? -19.975 -13.866 -9.042 1.00 32.46 131 LEU B C 1
ATOM 2796 O O . LEU B 1 131 ? -20.269 -14.988 -9.450 1.00 38.60 131 LEU B O 1
ATOM 2801 N N . TRP B 1 132 ? -19.451 -13.632 -7.840 1.00 31.94 132 TRP B N 1
ATOM 2802 C CA . TRP B 1 132 ? -19.171 -14.699 -6.868 1.00 31.59 132 TRP B CA 1
ATOM 2803 C C . TRP B 1 132 ? -20.443 -15.461 -6.547 1.00 38.06 132 TRP B C 1
ATOM 2804 O O . TRP B 1 132 ? -20.438 -16.689 -6.451 1.00 40.05 132 TRP B O 1
ATOM 2815 N N . ARG B 1 133 ? -21.535 -14.718 -6.396 1.00 37.80 133 ARG B N 1
ATOM 2816 C CA . ARG B 1 133 ? -22.836 -15.298 -6.080 1.00 40.57 133 ARG B CA 1
ATOM 2817 C C . ARG B 1 133 ? -23.471 -15.973 -7.290 1.00 49.02 133 ARG B C 1
ATOM 2818 O O . ARG B 1 133 ? -24.287 -16.875 -7.137 1.00 46.99 133 ARG B O 1
ATOM 2826 N N . GLN B 1 134 ? -23.097 -15.528 -8.488 1.00 43.53 134 GLN B N 1
ATOM 2827 C CA . GLN B 1 134 ? -23.605 -16.102 -9.737 1.00 43.00 134 GLN B CA 1
ATOM 2828 C C . GLN B 1 134 ? -22.764 -17.286 -10.225 1.00 50.10 134 GLN B C 1
ATOM 2829 O O . GLN B 1 134 ? -22.873 -17.695 -11.384 1.00 50.53 134 GLN B O 1
ATOM 2835 N N . SER B 1 135 ? -21.906 -17.802 -9.348 1.00 47.17 135 SER B N 1
ATOM 2836 C CA . SER B 1 135 ? -21.011 -18.921 -9.657 1.00 52.15 135 SER B CA 1
ATOM 2837 C C . SER B 1 135 ? -19.987 -18.615 -10.758 1.00 51.50 135 SER B C 1
ATOM 2838 O O . SER B 1 135 ? -19.596 -19.503 -11.519 1.00 49.62 135 SER B O 1
ATOM 2841 N N . ARG B 1 136 ? -19.550 -17.361 -10.829 1.00 37.92 136 ARG B N 1
ATOM 2842 C CA . ARG B 1 136 ? -18.424 -16.978 -11.681 1.00 36.62 136 ARG B CA 1
ATOM 2843 C C . ARG B 1 136 ? -17.255 -16.553 -10.792 1.00 30.72 136 ARG B C 1
ATOM 2844 O O . ARG B 1 136 ? -16.792 -15.415 -10.840 1.00 28.06 136 ARG B O 1
ATOM 2852 N N . ARG B 1 137 ? -16.773 -17.488 -9.983 1.00 33.45 137 ARG B N 1
ATOM 2853 C CA . ARG B 1 137 ? -15.740 -17.152 -9.012 1.00 34.23 137 ARG B CA 1
ATOM 2854 C C . ARG B 1 137 ? -14.350 -16.901 -9.622 1.00 27.93 137 ARG B C 1
ATOM 2855 O O . ARG B 1 137 ? -13.654 -16.012 -9.156 1.00 32.64 137 ARG B O 1
ATOM 2863 N N . PRO B 1 138 ? -13.934 -17.668 -10.653 1.00 26.82 138 PRO B N 1
ATOM 2864 C CA . PRO B 1 138 ? -12.662 -17.268 -11.262 1.00 30.17 138 PRO B CA 1
ATOM 2865 C C . PRO B 1 138 ? -12.667 -15.824 -11.757 1.00 33.74 138 PRO B C 1
ATOM 2866 O O . PRO B 1 138 ? -11.699 -15.103 -11.523 1.00 29.57 138 PRO B O 1
ATOM 2870 N N . LEU B 1 139 ? -13.749 -15.407 -12.407 1.00 27.52 139 LEU B N 1
ATOM 2871 C CA . LEU B 1 139 ? -13.839 -14.035 -12.888 1.00 29.20 139 LEU B CA 1
ATOM 2872 C C . LEU B 1 139 ? -13.954 -13.065 -11.711 1.00 29.69 139 LEU B C 1
ATOM 2873 O O . LEU B 1 139 ? -13.369 -11.989 -11.742 1.00 27.17 139 LEU B O 1
ATOM 2878 N N . ALA B 1 140 ? -14.704 -13.441 -10.678 1.00 28.11 140 ALA B N 1
ATOM 2879 C CA . ALA B 1 140 ? -14.817 -12.590 -9.492 1.00 24.64 140 ALA B CA 1
ATOM 2880 C C . ALA B 1 140 ? -13.444 -12.341 -8.903 1.00 28.18 140 ALA B C 1
ATOM 2881 O O . ALA B 1 140 ? -13.130 -11.226 -8.495 1.00 28.01 140 ALA B O 1
ATOM 2883 N N . LEU B 1 141 ? -12.628 -13.392 -8.859 1.00 26.62 141 LEU B N 1
ATOM 2884 C CA . LEU B 1 141 ? -11.302 -13.288 -8.273 1.00 32.71 141 LEU B CA 1
ATOM 2885 C C . LEU B 1 141 ? -10.349 -12.506 -9.167 1.00 29.79 141 LEU B C 1
ATOM 2886 O O . LEU B 1 141 ? -9.465 -11.806 -8.666 1.00 31.60 141 LEU B O 1
ATOM 2891 N N . ALA B 1 142 ? -10.519 -12.612 -10.487 1.00 29.81 142 ALA B N 1
ATOM 2892 C CA . ALA B 1 142 ? -9.697 -11.834 -11.397 1.00 28.50 142 ALA B CA 1
ATOM 2893 C C . ALA B 1 142 ? -10.024 -10.355 -11.245 1.00 25.41 142 ALA B C 1
ATOM 2894 O O . ALA B 1 142 ? -9.131 -9.503 -11.252 1.00 29.74 142 ALA B O 1
ATOM 2896 N N . LEU B 1 143 ? -11.306 -10.045 -11.097 1.00 25.31 143 LEU B N 1
ATOM 2897 C CA . LEU B 1 143 ? -11.715 -8.656 -10.934 1.00 31.05 143 LEU B CA 1
ATOM 2898 C C . LEU B 1 143 ? -11.194 -8.131 -9.593 1.00 29.31 143 LEU B C 1
ATOM 2899 O O . LEU B 1 143 ? -10.659 -7.037 -9.514 1.00 29.21 143 LEU B O 1
ATOM 2904 N N . HIS B 1 144 ? -11.353 -8.939 -8.551 1.00 26.37 144 HIS B N 1
ATOM 2905 C CA . HIS B 1 144 ? -10.831 -8.608 -7.223 1.00 26.78 144 HIS B CA 1
ATOM 2906 C C . HIS B 1 144 ? -9.337 -8.284 -7.262 1.00 30.65 144 HIS B C 1
ATOM 2907 O O . HIS B 1 144 ? -8.878 -7.317 -6.646 1.00 29.77 144 HIS B O 1
ATOM 2914 N N . SER B 1 145 ? -8.578 -9.080 -8.011 1.00 28.11 145 SER B N 1
ATOM 2915 C CA A SER B 1 145 ? -7.140 -8.868 -8.125 0.63 32.02 145 SER B CA 1
ATOM 2916 C CA B SER B 1 145 ? -7.144 -8.864 -8.119 0.37 32.61 145 SER B CA 1
ATOM 2917 C C . SER B 1 145 ? -6.833 -7.502 -8.730 1.00 29.69 145 SER B C 1
ATOM 2918 O O . SER B 1 145 ? -5.931 -6.793 -8.255 1.00 31.42 145 SER B O 1
ATOM 2923 N N . ARG B 1 146 ? -7.592 -7.120 -9.769 1.00 25.74 146 ARG B N 1
ATOM 2924 C CA . ARG B 1 146 ? -7.402 -5.811 -10.397 1.00 23.45 146 ARG B CA 1
ATOM 2925 C C . ARG B 1 146 ? -7.775 -4.666 -9.479 1.00 28.13 146 ARG B C 1
ATOM 2926 O O . ARG B 1 146 ? -7.126 -3.62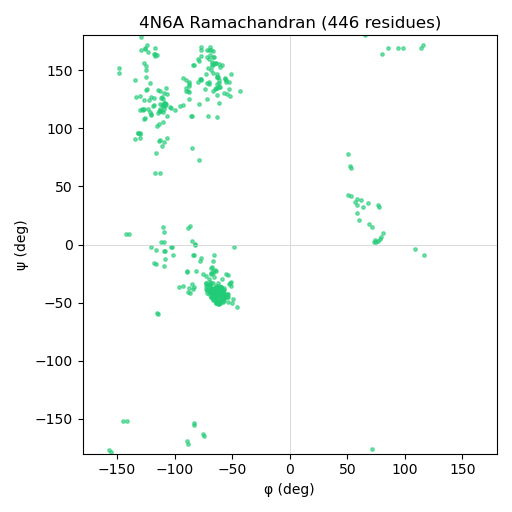0 -9.484 1.00 29.30 146 ARG B O 1
ATOM 2934 N N . ILE B 1 147 ? -8.855 -4.845 -8.723 1.00 26.59 147 ILE B N 1
ATOM 2935 C CA . ILE B 1 147 ? -9.309 -3.794 -7.812 1.00 33.11 147 ILE B CA 1
ATOM 2936 C C . ILE B 1 147 ? -8.231 -3.505 -6.780 1.00 34.10 147 ILE B C 1
ATOM 2937 O O . ILE B 1 147 ? -7.939 -2.344 -6.472 1.00 31.44 147 ILE B O 1
ATOM 2942 N N . ALA B 1 148 ? -7.638 -4.574 -6.258 1.00 34.18 148 ALA B N 1
ATOM 2943 C CA . ALA B 1 148 ? -6.553 -4.451 -5.280 1.00 37.57 148 ALA B CA 1
ATOM 2944 C C . ALA B 1 148 ? -5.341 -3.757 -5.910 1.00 49.73 148 ALA B C 1
ATOM 2945 O O . ALA B 1 148 ? -4.787 -2.810 -5.348 1.00 48.69 148 ALA B O 1
ATOM 2947 N N . ASN B 1 149 ? -4.949 -4.257 -7.079 1.00 34.69 149 ASN B N 1
ATOM 2948 C CA . ASN B 1 149 ? -3.892 -3.685 -7.919 1.00 37.51 149 ASN B CA 1
ATOM 2949 C C . ASN B 1 149 ? -4.036 -2.185 -8.148 1.00 39.69 149 ASN B C 1
ATOM 2950 O O . ASN B 1 149 ? -3.084 -1.425 -7.999 1.00 42.64 149 ASN B O 1
ATOM 2955 N N . VAL B 1 150 ? -5.241 -1.752 -8.495 1.00 33.13 150 VAL B N 1
ATOM 2956 C CA . VAL B 1 150 ? -5.431 -0.387 -8.966 1.00 31.11 150 VAL B CA 1
ATOM 2957 C C . VAL B 1 150 ? -5.892 0.578 -7.870 1.00 38.67 150 VAL B C 1
ATOM 2958 O O . VAL B 1 150 ? -5.472 1.741 -7.851 1.00 38.06 150 VAL B O 1
ATOM 2962 N N . PHE B 1 151 ? -6.734 0.114 -6.951 1.00 31.86 151 PHE B N 1
ATOM 2963 C CA . PHE B 1 151 ? -7.323 1.023 -5.966 1.00 30.95 151 PHE B CA 1
ATOM 2964 C C . PHE B 1 151 ? -6.777 0.822 -4.565 1.00 43.10 151 PHE B C 1
ATOM 2965 O O . PHE B 1 151 ? -7.219 1.499 -3.632 1.00 40.12 151 PHE B O 1
ATOM 2973 N N . ALA B 1 152 ? -5.823 -0.098 -4.433 1.00 43.75 152 ALA B N 1
ATOM 2974 C CA . ALA B 1 152 ? -5.234 -0.440 -3.145 1.00 55.28 152 ALA B CA 1
ATOM 2975 C C . ALA B 1 152 ? -6.327 -0.794 -2.144 1.00 54.70 152 ALA B C 1
ATOM 2976 O O . ALA B 1 152 ? -6.307 -0.387 -0.979 1.00 53.83 152 ALA B O 1
ATOM 2978 N N . VAL B 1 153 ? -7.308 -1.542 -2.626 1.00 39.65 153 VAL B N 1
ATOM 2979 C CA . VAL B 1 153 ? -8.421 -1.955 -1.810 1.00 32.41 153 VAL B CA 1
ATOM 2980 C C . VAL B 1 153 ? -8.620 -3.454 -1.968 1.00 45.26 153 VAL B C 1
ATOM 2981 O O . VAL B 1 153 ? -8.922 -3.931 -3.060 1.00 43.97 153 VAL B O 1
ATOM 2985 N N . ASP B 1 154 ? -8.427 -4.193 -0.879 1.00 34.76 154 ASP B N 1
ATOM 2986 C CA . ASP B 1 154 ? -8.484 -5.648 -0.922 1.00 35.21 154 ASP B CA 1
ATOM 2987 C C . ASP B 1 154 ? -9.692 -6.123 -0.142 1.00 39.98 154 ASP B C 1
ATOM 2988 O O . ASP B 1 154 ? -9.607 -6.364 1.064 1.00 39.41 154 ASP B O 1
ATOM 2993 N N . ILE B 1 155 ? -10.811 -6.242 -0.848 1.00 34.25 155 ILE B N 1
ATOM 2994 C CA . ILE B 1 155 ? -12.059 -6.768 -0.289 1.00 31.48 155 ILE B CA 1
ATOM 2995 C C . ILE B 1 155 ? -12.362 -8.092 -0.956 1.00 38.95 155 ILE B C 1
ATOM 2996 O O . ILE B 1 155 ? -12.574 -8.124 -2.167 1.00 38.50 155 ILE B O 1
ATOM 3001 N N . HIS B 1 156 ? -12.388 -9.181 -0.196 1.00 34.20 156 HIS B N 1
ATOM 3002 C CA . HIS B 1 156 ? -12.645 -10.479 -0.817 1.00 32.48 156 HIS B CA 1
ATOM 3003 C C . HIS B 1 156 ? -14.045 -10.491 -1.437 1.00 32.26 156 HIS B C 1
ATOM 3004 O O . HIS B 1 156 ? -14.976 -9.994 -0.832 1.00 34.54 156 HIS B O 1
ATOM 3011 N N . PRO B 1 157 ? -14.197 -11.053 -2.650 1.00 30.67 157 PRO B N 1
ATOM 3012 C CA . PRO B 1 157 ? -15.519 -11.053 -3.294 1.00 29.96 157 PRO B CA 1
ATOM 3013 C C . PRO B 1 157 ? -16.642 -11.643 -2.442 1.00 33.85 157 PRO B C 1
ATOM 3014 O O . PRO B 1 157 ? -17.791 -11.252 -2.634 1.00 38.55 157 PRO B O 1
ATOM 3018 N N . ALA B 1 158 ? -16.318 -12.549 -1.518 1.00 34.18 158 ALA B N 1
ATOM 3019 C CA . ALA B 1 158 ? -17.337 -13.164 -0.670 1.00 34.27 158 ALA B CA 1
ATOM 3020 C C . ALA B 1 158 ? -17.707 -12.297 0.535 1.00 36.10 158 ALA B C 1
ATOM 3021 O O . ALA B 1 158 ? -18.647 -12.620 1.269 1.00 37.31 158 ALA B O 1
ATOM 3023 N N . ALA B 1 159 ? -16.960 -11.221 0.765 1.00 34.92 159 ALA B N 1
ATOM 3024 C CA . ALA B 1 159 ? -17.309 -10.300 1.851 1.00 38.01 159 ALA B CA 1
ATOM 3025 C C . ALA B 1 159 ? -18.667 -9.672 1.582 1.00 38.08 159 ALA B C 1
ATOM 3026 O O . ALA B 1 159 ? -19.009 -9.400 0.436 1.00 39.43 159 ALA B O 1
ATOM 3028 N N . ARG B 1 160 ? -19.445 -9.440 2.633 1.00 37.85 160 ARG B N 1
ATOM 3029 C CA . ARG B 1 160 ? -20.741 -8.792 2.466 1.00 40.07 160 ARG B CA 1
ATOM 3030 C C . ARG B 1 160 ? -20.683 -7.370 3.016 1.00 33.71 160 ARG B C 1
ATOM 3031 O O . ARG B 1 160 ? -20.382 -7.174 4.188 1.00 40.82 160 ARG B O 1
ATOM 3039 N N . ILE B 1 161 ? -20.967 -6.383 2.171 1.00 34.49 161 ILE B N 1
ATOM 3040 C CA A ILE B 1 161 ? -20.929 -4.993 2.609 0.53 32.31 161 ILE B CA 1
ATOM 3041 C CA B ILE B 1 161 ? -20.907 -4.977 2.567 0.47 33.71 161 ILE B CA 1
ATOM 3042 C C . ILE B 1 161 ? -22.233 -4.269 2.283 1.00 41.54 161 ILE B C 1
ATOM 3043 O O . ILE B 1 161 ? -22.861 -4.512 1.249 1.00 38.39 161 ILE B O 1
ATOM 3052 N N . GLY B 1 162 ? -22.653 -3.392 3.193 1.00 34.88 162 GLY B N 1
ATOM 3053 C CA . GLY B 1 162 ? -23.881 -2.638 3.016 1.00 32.72 162 GLY B CA 1
ATOM 3054 C C . GLY B 1 162 ? -23.636 -1.420 2.148 1.00 35.84 162 GLY B C 1
ATOM 3055 O O . GLY B 1 162 ? -22.697 -1.392 1.357 1.00 36.41 162 GLY B O 1
ATOM 3056 N N . LYS B 1 163 ? -24.469 -0.401 2.302 1.00 29.39 163 LYS B N 1
ATOM 3057 C CA . LYS B 1 163 ? -24.319 0.794 1.494 1.00 32.81 163 LYS B CA 1
ATOM 3058 C C . LYS B 1 163 ? -24.219 2.043 2.362 1.00 30.09 163 LYS B C 1
ATOM 3059 O O . LYS B 1 163 ? -24.452 1.993 3.575 1.00 32.56 163 LYS B O 1
ATOM 3065 N N . GLY B 1 164 ? -23.853 3.159 1.736 1.00 29.17 164 GLY B N 1
ATOM 3066 C CA . GLY B 1 164 ? -23.547 4.372 2.477 1.00 31.13 164 GLY B CA 1
ATOM 3067 C C . GLY B 1 164 ? -22.177 4.270 3.124 1.00 34.87 164 GLY B C 1
ATOM 3068 O O . GLY B 1 164 ? -21.938 4.815 4.214 1.00 29.79 164 GLY B O 1
ATOM 3069 N N . ILE B 1 165 ? -21.269 3.578 2.432 1.00 29.92 165 ILE B N 1
ATOM 3070 C CA . ILE B 1 165 ? -19.946 3.262 2.964 1.00 30.00 165 ILE B CA 1
ATOM 3071 C C . ILE B 1 165 ? -18.912 4.337 2.638 1.00 35.25 165 ILE B C 1
ATOM 3072 O O . ILE B 1 165 ? -18.827 4.778 1.495 1.00 32.31 165 ILE B O 1
ATOM 3077 N N . LEU B 1 166 ? -18.116 4.731 3.630 1.00 31.52 166 LEU B N 1
ATOM 3078 C CA . LEU B 1 166 ? -17.053 5.717 3.439 1.00 30.55 166 LEU B CA 1
ATOM 3079 C C . LEU B 1 166 ? -15.693 5.057 3.662 1.00 35.84 166 LEU B C 1
ATOM 3080 O O . LEU B 1 166 ? -15.406 4.633 4.763 1.00 28.71 166 LEU B O 1
ATOM 3085 N N . PHE B 1 167 ? -14.879 4.943 2.609 1.00 42.05 167 PHE B N 1
ATOM 3086 C CA . PHE B 1 167 ? -13.507 4.415 2.687 1.00 56.70 167 PHE B CA 1
ATOM 3087 C C . PHE B 1 167 ? -12.494 5.557 2.545 1.00 56.71 167 PHE B C 1
ATOM 3088 O O . PHE B 1 167 ? -12.097 5.854 1.427 1.00 58.27 167 PHE B O 1
ATOM 3096 N N . ASP B 1 168 ? -12.056 6.163 3.652 1.00 36.92 168 ASP B N 1
ATOM 3097 C CA . ASP B 1 168 ? -11.167 7.330 3.610 1.00 36.68 168 ASP B CA 1
ATOM 3098 C C . ASP B 1 168 ? -9.686 6.973 3.556 1.00 49.58 168 ASP B C 1
ATOM 3099 O O . ASP B 1 168 ? -9.203 6.237 4.400 1.00 48.10 168 ASP B O 1
ATOM 3104 N N . HIS B 1 169 ? -8.990 7.508 2.549 1.00 62.22 169 HIS B N 1
ATOM 3105 C CA . HIS B 1 169 ? -7.603 7.129 2.231 1.00 71.14 169 HIS B CA 1
ATOM 3106 C C . HIS B 1 169 ? -7.528 5.612 2.098 1.00 65.96 169 HIS B C 1
ATOM 3107 O O . HIS B 1 169 ? -6.909 4.916 2.910 1.00 62.10 169 HIS B O 1
ATOM 3114 N N . ALA B 1 170 ? -8.172 5.121 1.050 1.00 61.03 170 ALA B N 1
ATOM 3115 C CA . ALA B 1 170 ? -8.502 3.713 0.899 1.00 54.33 170 ALA B CA 1
ATOM 3116 C C . ALA B 1 170 ? -7.302 2.809 0.745 1.00 56.58 170 ALA B C 1
ATOM 3117 O O . ALA B 1 170 ? -7.450 1.597 0.740 1.00 62.30 170 ALA B O 1
ATOM 3119 N N . THR B 1 171 ? -6.116 3.378 0.587 1.00 62.61 171 THR B N 1
ATOM 3120 C CA . THR B 1 171 ? -4.969 2.535 0.289 1.00 65.88 171 THR B CA 1
ATOM 3121 C C . THR B 1 171 ? -4.711 1.594 1.442 1.00 55.47 171 THR B C 1
ATOM 3122 O O . THR B 1 171 ? -4.665 2.010 2.592 1.00 62.16 171 THR B O 1
ATOM 3126 N N . GLY B 1 172 ? -4.591 0.314 1.123 1.00 39.35 172 GLY B N 1
ATOM 3127 C CA . GLY B 1 172 ? -4.193 -0.674 2.098 1.00 55.63 172 GLY B CA 1
ATOM 3128 C C . GLY B 1 172 ? -5.301 -1.209 2.974 1.00 43.18 172 GLY B C 1
ATOM 3129 O O . GLY B 1 172 ? -5.023 -1.869 3.980 1.00 52.19 172 GLY B O 1
ATOM 3130 N N A VAL B 1 173 ? -6.555 -0.931 2.628 0.46 33.83 173 VAL B N 1
ATOM 3131 N N B VAL B 1 173 ? -6.550 -0.951 2.594 0.54 32.26 173 VAL B N 1
ATOM 3132 C CA A VAL B 1 173 ? -7.638 -1.550 3.386 0.46 28.46 173 VAL B CA 1
ATOM 3133 C CA B VAL B 1 173 ? -7.672 -1.534 3.327 0.54 31.21 173 VAL B CA 1
ATOM 3134 C C A VAL B 1 173 ? -7.718 -3.017 3.019 0.46 32.24 173 VAL B C 1
ATOM 3135 C C B VAL B 1 173 ? -7.777 -3.017 2.999 0.54 32.17 173 VAL B C 1
ATOM 3136 O O A VAL B 1 173 ? -7.542 -3.397 1.856 0.46 33.38 173 VAL B O 1
ATOM 3137 O O B VAL B 1 173 ? -7.677 -3.410 1.828 0.54 33.94 173 VAL B O 1
ATOM 3144 N N . VAL B 1 174 ? -7.970 -3.836 4.030 1.00 33.13 174 VAL B N 1
ATOM 3145 C CA . VAL B 1 174 ? -8.135 -5.269 3.851 1.00 34.30 174 VAL B CA 1
ATOM 3146 C C . VAL B 1 174 ? -9.416 -5.690 4.545 1.00 36.91 174 VAL B C 1
ATOM 3147 O O . VAL B 1 174 ? -9.614 -5.410 5.728 1.00 33.66 174 VAL B O 1
ATOM 3151 N N . VAL B 1 175 ? -10.297 -6.336 3.788 1.00 31.18 175 VAL B N 1
ATOM 3152 C CA . VAL B 1 175 ? -11.538 -6.889 4.326 1.00 30.97 175 VAL B CA 1
ATOM 3153 C C . VAL B 1 175 ? -11.613 -8.361 3.922 1.00 34.53 175 VAL B C 1
ATOM 3154 O O . VAL B 1 175 ? -11.676 -8.691 2.737 1.00 33.92 175 VAL B O 1
ATOM 3158 N N . GLY B 1 176 ? -11.586 -9.245 4.911 1.00 34.64 176 GLY B N 1
ATOM 3159 C CA . GLY B 1 176 ? -11.436 -10.659 4.640 1.00 34.14 176 GLY B CA 1
ATOM 3160 C C . GLY B 1 176 ? -12.684 -11.361 4.150 1.00 37.73 176 GLY B C 1
ATOM 3161 O O . GLY B 1 176 ? -13.790 -10.817 4.210 1.00 38.57 176 GLY B O 1
ATOM 3162 N N . GLU B 1 177 ? -12.487 -12.599 3.698 1.00 35.70 177 GLU B N 1
ATOM 3163 C CA . GLU B 1 177 ? -13.510 -13.410 3.047 1.00 36.56 177 GLU B CA 1
ATOM 3164 C C . GLU B 1 177 ? -14.816 -13.566 3.820 1.00 38.33 177 GLU B C 1
ATOM 3165 O O . GLU B 1 177 ? -15.883 -13.671 3.225 1.00 41.23 177 GLU B O 1
ATOM 3171 N N . THR B 1 178 ? -14.738 -13.616 5.143 1.00 37.33 178 THR B N 1
ATOM 3172 C CA . THR B 1 178 ? -15.926 -13.904 5.931 1.00 36.25 178 THR B CA 1
ATOM 3173 C C . THR B 1 178 ? -16.421 -12.674 6.692 1.00 42.33 178 THR B C 1
ATOM 3174 O O . THR B 1 178 ? -17.315 -12.770 7.527 1.00 43.52 178 THR B O 1
ATOM 3178 N N . ALA B 1 179 ? -15.865 -11.511 6.370 1.00 41.05 179 ALA B N 1
ATOM 3179 C CA . ALA B 1 179 ? -16.285 -10.269 7.013 1.00 39.83 179 ALA B CA 1
ATOM 3180 C C . ALA B 1 179 ? -17.704 -9.862 6.614 1.00 41.30 179 ALA B C 1
ATOM 3181 O O . ALA B 1 179 ? -18.168 -10.180 5.519 1.00 40.66 179 ALA B O 1
ATOM 3183 N N . VAL B 1 180 ? -18.391 -9.170 7.521 1.00 37.66 180 VAL B N 1
ATOM 3184 C CA . VAL B 1 180 ? -19.677 -8.545 7.218 1.00 40.95 180 VAL B CA 1
ATOM 3185 C C . VAL B 1 180 ? -19.653 -7.091 7.665 1.00 39.99 180 VAL B C 1
ATOM 3186 O O . VAL B 1 180 ? -19.317 -6.786 8.803 1.00 44.22 180 VAL B O 1
ATOM 3190 N N . ILE B 1 181 ? -20.009 -6.192 6.755 1.00 41.92 181 ILE B N 1
ATOM 3191 C CA . ILE B 1 181 ? -20.045 -4.769 7.062 1.00 36.87 181 ILE B CA 1
ATOM 3192 C C . ILE B 1 181 ? -21.449 -4.223 6.814 1.00 39.02 181 ILE B C 1
ATOM 3193 O O . ILE B 1 181 ? -21.991 -4.376 5.719 1.00 37.49 181 ILE B O 1
ATOM 3198 N N . GLY B 1 182 ? -22.039 -3.600 7.833 1.00 37.77 182 GLY B N 1
ATOM 3199 C CA . GLY B 1 182 ? -23.379 -3.046 7.707 1.00 36.72 182 GLY B CA 1
ATOM 3200 C C . GLY B 1 182 ? -23.415 -1.763 6.892 1.00 34.77 182 GLY B C 1
ATOM 3201 O O . GLY B 1 182 ? -22.459 -1.434 6.189 1.00 36.39 182 GLY B O 1
ATOM 3202 N N . ASN B 1 183 ? -24.527 -1.045 6.993 1.00 37.04 183 ASN B N 1
ATOM 3203 C CA . ASN B 1 183 ? -24.729 0.215 6.289 1.00 34.45 183 ASN B CA 1
ATOM 3204 C C . ASN B 1 183 ? -24.115 1.395 7.019 1.00 33.56 183 ASN B C 1
ATOM 3205 O O . ASN B 1 183 ? -23.938 1.358 8.239 1.00 35.07 183 ASN B O 1
ATOM 3210 N N . ASN B 1 184 ? -23.777 2.433 6.256 1.00 32.90 184 ASN B N 1
ATOM 3211 C CA . ASN B 1 184 ? -23.323 3.708 6.813 1.00 33.47 184 ASN B CA 1
ATOM 3212 C C . ASN B 1 184 ? -22.096 3.580 7.728 1.00 34.89 184 ASN B C 1
ATOM 3213 O O . ASN B 1 184 ? -21.948 4.286 8.729 1.00 35.46 184 ASN B O 1
ATOM 3218 N N . VAL B 1 185 ? -21.206 2.675 7.346 1.00 36.49 185 VAL B N 1
ATOM 3219 C CA . VAL B 1 185 ? -19.954 2.455 8.056 1.00 28.51 185 VAL B CA 1
ATOM 3220 C C . VAL B 1 185 ? -18.852 3.313 7.442 1.00 34.53 185 VAL B C 1
ATOM 3221 O O . VAL B 1 185 ? -18.820 3.507 6.227 1.00 31.86 185 VAL B O 1
ATOM 3225 N N . SER B 1 186 ? -17.962 3.839 8.279 1.00 31.88 186 SER B N 1
ATOM 3226 C CA . SER B 1 186 ? -16.797 4.569 7.798 1.00 31.37 186 SER B CA 1
ATOM 3227 C C . SER B 1 186 ? -15.531 3.793 8.104 1.00 40.07 186 SER B C 1
ATOM 3228 O O . SER B 1 186 ? -15.279 3.421 9.248 1.00 39.40 186 SER B O 1
ATOM 3231 N N . ILE B 1 187 ? -14.737 3.557 7.069 1.00 34.34 187 ILE B N 1
ATOM 3232 C CA . ILE B 1 187 ? -13.508 2.787 7.215 1.00 34.11 187 ILE B CA 1
ATOM 3233 C C . ILE B 1 187 ? -12.329 3.653 6.796 1.00 33.68 187 ILE B C 1
ATOM 3234 O O . ILE B 1 187 ? -12.192 4.015 5.631 1.00 38.26 187 ILE B O 1
ATOM 3239 N N . LEU B 1 188 ? -11.500 4.018 7.756 1.00 40.38 188 LEU B N 1
ATOM 3240 C CA . LEU B 1 188 ? -10.441 4.945 7.439 1.00 41.52 188 LEU B CA 1
ATOM 3241 C C . LEU B 1 188 ? -9.208 4.181 6.947 1.00 46.99 188 LEU B C 1
ATOM 3242 O O . LEU B 1 188 ? -9.261 2.980 6.694 1.00 38.92 188 LEU B O 1
ATOM 3247 N N . HIS B 1 189 ? -8.116 4.916 6.792 1.00 43.86 189 HIS B N 1
ATOM 3248 C CA . HIS B 1 189 ? -6.865 4.428 6.239 1.00 45.77 189 HIS B CA 1
ATOM 3249 C C . HIS B 1 189 ? -6.357 3.198 6.975 1.00 32.62 189 HIS B C 1
ATOM 3250 O O . HIS B 1 189 ? -6.307 3.211 8.208 1.00 40.67 189 HIS B O 1
ATOM 3257 N N . HIS B 1 190 ? -6.022 2.133 6.233 1.00 37.90 190 HIS B N 1
ATOM 3258 C CA . HIS B 1 190 ? -5.139 1.126 6.801 1.00 37.62 190 HIS B CA 1
ATOM 3259 C C . HIS B 1 190 ? -5.793 0.356 7.920 1.00 44.91 190 HIS B C 1
ATOM 3260 O O . HIS B 1 190 ? -5.163 -0.034 8.902 1.00 49.06 190 HIS B O 1
ATOM 3267 N N . VAL B 1 191 ? -7.092 0.144 7.707 1.00 37.75 191 VAL B N 1
ATOM 3268 C CA . VAL B 1 191 ? -7.928 -0.702 8.537 1.00 34.69 191 VAL B CA 1
ATOM 3269 C C . VAL B 1 191 ? -7.827 -2.115 7.999 1.00 34.90 191 VAL B C 1
ATOM 3270 O O . VAL B 1 191 ? -7.889 -2.337 6.783 1.00 37.01 191 VAL B O 1
ATOM 3274 N N . THR B 1 192 ? -7.689 -3.068 8.905 1.00 39.22 192 THR B N 1
ATOM 3275 C CA . THR B 1 192 ? -7.691 -4.475 8.555 1.00 38.85 192 THR B CA 1
ATOM 3276 C C . THR B 1 192 ? -8.869 -5.142 9.233 1.00 41.04 192 THR B C 1
ATOM 3277 O O . THR B 1 192 ? -9.003 -5.088 10.454 1.00 41.46 192 THR B O 1
ATOM 3281 N N . LEU B 1 193 ? -9.751 -5.721 8.435 1.00 38.49 193 LEU B N 1
ATOM 3282 C CA . LEU B 1 193 ? -10.824 -6.551 8.954 1.00 42.66 193 LEU B CA 1
ATOM 3283 C C . LEU B 1 193 ? -10.490 -7.974 8.530 1.00 57.18 193 LEU B C 1
ATOM 3284 O O . LEU B 1 193 ? -10.931 -8.443 7.482 1.00 48.63 193 LEU B O 1
ATOM 3289 N N . GLY B 1 194 ? -9.667 -8.643 9.333 1.00 61.28 194 GLY B N 1
ATOM 3290 C CA . GLY B 1 194 ? -9.099 -9.920 8.938 1.00 58.54 194 GLY B CA 1
ATOM 3291 C C . GLY B 1 194 ? -8.992 -10.939 10.053 1.00 65.67 194 GLY B C 1
ATOM 3292 O O . GLY B 1 194 ? -9.771 -10.926 11.005 1.00 59.70 194 GLY B O 1
ATOM 3293 N N . GLY B 1 195 ? -8.015 -11.829 9.931 1.00 65.61 195 GLY B N 1
ATOM 3294 C CA . GLY B 1 195 ? -7.890 -12.937 10.857 1.00 67.20 195 GLY B CA 1
ATOM 3295 C C . GLY B 1 195 ? -6.549 -13.050 11.556 1.00 69.55 195 GLY B C 1
ATOM 3296 O O . GLY B 1 195 ? -5.578 -12.361 11.227 1.00 62.79 195 GLY B O 1
ATOM 3297 N N . THR B 1 196 ? -6.509 -13.953 12.526 1.00 67.96 196 THR B N 1
ATOM 3298 C CA . THR B 1 196 ? -5.324 -14.213 13.329 1.00 70.49 196 THR B CA 1
ATOM 3299 C C . THR B 1 196 ? -4.290 -15.056 12.586 1.00 73.42 196 THR B C 1
ATOM 3300 O O . THR B 1 196 ? -3.149 -15.207 13.035 1.00 66.16 196 THR B O 1
ATOM 3304 N N . GLY B 1 197 ? -4.700 -15.618 11.456 1.00 65.36 197 GLY B N 1
ATOM 3305 C CA . GLY B 1 197 ? -3.877 -16.579 10.749 1.00 71.82 197 GLY B CA 1
ATOM 3306 C C . GLY B 1 197 ? -4.449 -17.980 10.869 1.00 81.98 197 GLY B C 1
ATOM 3307 O O . GLY B 1 197 ? -3.921 -18.927 10.282 1.00 83.66 197 GLY B O 1
ATOM 3308 N N . LYS B 1 198 ? -5.527 -18.108 11.639 1.00 79.98 198 LYS B N 1
ATOM 3309 C CA . LYS B 1 198 ? -6.249 -19.372 11.769 1.00 83.63 198 LYS B CA 1
ATOM 3310 C C . LYS B 1 198 ? -6.798 -19.819 10.414 1.00 75.85 198 LYS B C 1
ATOM 3311 O O . LYS B 1 198 ? -7.255 -18.999 9.622 1.00 66.29 198 LYS B O 1
ATOM 3317 N N . VAL B 1 199 ? -6.751 -21.121 10.155 1.00 79.18 199 VAL B N 1
ATOM 3318 C CA . VAL B 1 199 ? -7.104 -21.657 8.844 1.00 85.07 199 VAL B CA 1
ATOM 3319 C C . VAL B 1 199 ? -8.579 -22.070 8.724 1.00 83.19 199 VAL B C 1
ATOM 3320 O O . VAL B 1 199 ? -9.061 -22.931 9.461 1.00 64.88 199 VAL B O 1
ATOM 3324 N N . GLY B 1 200 ? -9.288 -21.440 7.790 1.00 84.52 200 GLY B N 1
ATOM 3325 C CA . GLY B 1 200 ? -10.649 -21.829 7.456 1.00 80.53 200 GLY B CA 1
ATOM 3326 C C . GLY B 1 200 ? -11.742 -21.223 8.319 1.00 76.00 200 GLY B C 1
ATOM 3327 O O . GLY B 1 200 ? -11.472 -20.613 9.354 1.00 77.46 200 GLY B O 1
ATOM 3328 N N . GLY B 1 201 ? -12.986 -21.388 7.875 1.00 68.34 201 GLY B N 1
ATOM 3329 C CA . GLY B 1 201 ? -14.155 -20.980 8.637 1.00 66.14 201 GLY B CA 1
ATOM 3330 C C . GLY B 1 201 ? -14.314 -19.489 8.869 1.00 68.02 201 GLY B C 1
ATOM 3331 O O . GLY B 1 201 ? -13.494 -18.690 8.416 1.00 61.76 201 GLY B O 1
ATOM 3332 N N . ASP B 1 202 ? -15.389 -19.123 9.568 1.00 70.31 202 ASP B N 1
ATOM 3333 C CA . ASP B 1 202 ? -15.651 -17.738 9.955 1.00 80.04 202 ASP B CA 1
ATOM 3334 C C . ASP B 1 202 ? -14.562 -17.222 10.891 1.00 82.70 202 ASP B C 1
ATOM 3335 O O . ASP B 1 202 ? -14.475 -17.639 12.045 1.00 82.49 202 ASP B O 1
ATOM 3340 N N . ARG B 1 203 ? -13.748 -16.303 10.384 1.00 72.18 203 ARG B N 1
ATOM 3341 C CA . ARG B 1 203 ? -12.549 -15.854 11.083 1.00 71.38 203 ARG B CA 1
ATOM 3342 C C . ARG B 1 203 ? -12.358 -14.349 10.936 1.00 68.41 203 ARG B C 1
ATOM 3343 O O . ARG B 1 203 ? -11.316 -13.805 11.310 1.00 62.77 203 ARG B O 1
ATOM 3351 N N . HIS B 1 204 ? -13.371 -13.685 10.387 1.00 64.56 204 HIS B N 1
ATOM 3352 C CA . HIS B 1 204 ? -13.310 -12.254 10.114 1.00 67.48 204 HIS B CA 1
ATOM 3353 C C . HIS B 1 204 ? -14.489 -11.521 10.774 1.00 59.12 204 HIS B C 1
ATOM 3354 O O . HIS B 1 204 ? -15.559 -12.097 10.964 1.00 47.79 204 HIS B O 1
ATOM 3361 N N . PRO B 1 205 ? -14.282 -10.248 11.141 1.00 50.95 205 PRO B N 1
ATOM 3362 C CA . PRO B 1 205 ? -15.208 -9.468 11.977 1.00 55.02 205 PRO B CA 1
ATOM 3363 C C . PRO B 1 205 ? -16.576 -9.175 11.375 1.00 52.67 205 PRO B C 1
ATOM 3364 O O . PRO B 1 205 ? -16.743 -9.138 10.155 1.00 47.88 205 PRO B O 1
ATOM 3368 N N . LYS B 1 206 ? -17.540 -8.931 12.254 1.00 52.66 206 LYS B N 1
ATOM 3369 C CA . LYS B 1 206 ? -18.865 -8.484 11.851 1.00 51.54 206 LYS B CA 1
ATOM 3370 C C . LYS B 1 206 ? -19.073 -7.045 12.324 1.00 39.83 206 LYS B C 1
ATOM 3371 O O . LYS B 1 206 ? -19.080 -6.764 13.517 1.00 44.31 206 LYS B O 1
ATOM 3377 N N . ILE B 1 207 ? -19.204 -6.130 11.370 1.00 41.68 207 ILE B N 1
ATOM 3378 C CA . ILE B 1 207 ? -19.301 -4.709 11.677 1.00 38.62 207 ILE B CA 1
ATOM 3379 C C . ILE B 1 207 ? -20.730 -4.200 11.573 1.00 35.50 207 ILE B C 1
ATOM 3380 O O . ILE B 1 207 ? -21.314 -4.213 10.485 1.00 40.29 207 ILE B O 1
ATOM 3385 N N . GLY B 1 208 ? -21.277 -3.725 12.691 1.00 36.91 208 GLY B N 1
ATOM 3386 C CA . GLY B 1 208 ? -22.629 -3.189 12.728 1.00 45.83 208 GLY B CA 1
ATOM 3387 C C . GLY B 1 208 ? -22.843 -1.902 11.945 1.00 44.45 208 GLY B C 1
ATOM 3388 O O . GLY B 1 208 ? -21.877 -1.252 11.535 1.00 41.24 208 GLY B O 1
ATOM 3389 N N . ASP B 1 209 ? -24.111 -1.542 11.734 1.00 42.83 209 ASP B N 1
ATOM 3390 C CA . ASP B 1 209 ? -24.463 -0.292 11.058 1.00 38.78 209 ASP B CA 1
ATOM 3391 C C . ASP B 1 209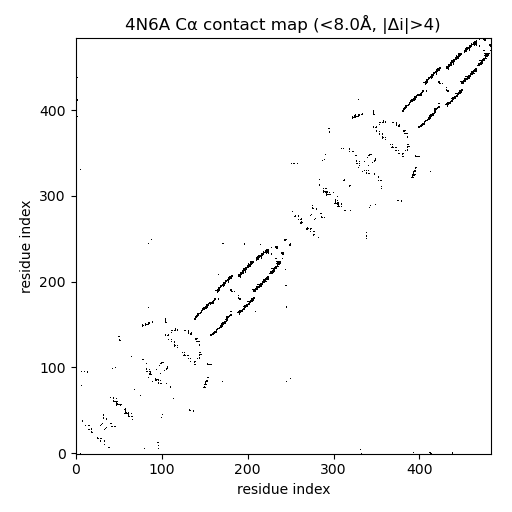 ? -23.846 0.902 11.765 1.00 40.69 209 ASP B C 1
ATOM 3392 O O . ASP B 1 209 ? -23.794 0.939 12.999 1.00 39.90 209 ASP B O 1
ATOM 3397 N N . GLY B 1 210 ? -23.402 1.879 10.975 1.00 37.63 210 GLY B N 1
ATOM 3398 C CA . GLY B 1 210 ? -23.012 3.186 11.480 1.00 34.89 210 GLY B CA 1
ATOM 3399 C C . GLY B 1 210 ? -21.747 3.241 12.320 1.00 37.36 210 GLY B C 1
ATOM 3400 O O . GLY B 1 210 ? -21.514 4.206 13.045 1.00 41.15 210 GLY B O 1
ATOM 3401 N N . VAL B 1 211 ? -20.935 2.198 12.224 1.00 36.84 211 VAL B N 1
ATOM 3402 C CA . VAL B 1 211 ? -19.687 2.105 12.965 1.00 34.74 211 VAL B CA 1
ATOM 3403 C C . VAL B 1 211 ? -18.614 2.975 12.315 1.00 37.26 211 VAL B C 1
ATOM 3404 O O . VAL B 1 211 ? -18.564 3.094 11.094 1.00 36.24 211 VAL B O 1
ATOM 3408 N N . LEU B 1 212 ? -17.783 3.603 13.145 1.00 37.00 212 LEU B N 1
ATOM 3409 C CA . LEU B 1 212 ? -16.617 4.340 12.681 1.00 36.38 212 LEU B CA 1
ATOM 3410 C C . LEU B 1 212 ? -15.347 3.591 13.077 1.00 37.12 212 LEU B C 1
ATOM 3411 O O . LEU B 1 212 ? -15.101 3.366 14.259 1.00 39.58 212 LEU B O 1
ATOM 3416 N N . ILE B 1 213 ? -14.555 3.183 12.091 1.00 40.76 213 ILE B N 1
ATOM 3417 C CA . ILE B 1 213 ? -13.289 2.510 12.373 1.00 38.85 213 ILE B CA 1
ATOM 3418 C C . ILE B 1 213 ? -12.113 3.421 12.023 1.00 38.64 213 ILE B C 1
ATOM 3419 O O . ILE B 1 213 ? -11.913 3.777 10.852 1.00 41.24 213 ILE B O 1
ATOM 3424 N N . GLY B 1 214 ? -11.341 3.780 13.046 1.00 41.61 214 GLY B N 1
ATOM 3425 C CA . GLY B 1 214 ? -10.261 4.740 12.915 1.00 37.47 214 GLY B CA 1
ATOM 3426 C C . GLY B 1 214 ? -9.060 4.225 12.152 1.00 43.31 214 GLY B C 1
ATOM 3427 O O . GLY B 1 214 ? -8.935 3.026 11.905 1.00 39.62 214 GLY B O 1
ATOM 3428 N N . ALA B 1 215 ? -8.169 5.142 11.784 1.00 46.74 215 ALA B N 1
ATOM 3429 C CA . ALA B 1 215 ? -7.028 4.812 10.934 1.00 45.47 215 ALA B CA 1
ATOM 3430 C C . ALA B 1 215 ? -6.075 3.822 11.600 1.00 43.78 215 ALA B C 1
ATOM 3431 O O . ALA B 1 215 ? -5.746 3.952 12.780 1.00 50.53 215 ALA B O 1
ATOM 3433 N N . GLY B 1 216 ? -5.652 2.823 10.828 1.00 43.41 216 GLY B N 1
ATOM 3434 C CA . GLY B 1 216 ? -4.679 1.856 11.292 1.00 43.89 216 GLY B CA 1
ATOM 3435 C C . GLY B 1 216 ? -5.256 0.788 12.193 1.00 49.03 216 GLY B C 1
ATOM 3436 O O . GLY B 1 216 ? -4.517 -0.042 12.717 1.00 46.19 216 GLY B O 1
ATOM 3437 N N . ALA B 1 217 ? -6.574 0.800 12.382 1.00 43.74 217 ALA B N 1
ATOM 3438 C CA . ALA B 1 217 ? -7.203 -0.154 13.290 1.00 43.18 217 ALA B CA 1
ATOM 3439 C C . ALA B 1 217 ? -7.181 -1.548 12.685 1.00 39.82 217 ALA B C 1
ATOM 3440 O O . ALA B 1 217 ? -7.410 -1.717 11.487 1.00 39.67 217 ALA B O 1
ATOM 3442 N N . THR B 1 218 ? -6.893 -2.536 13.521 1.00 45.70 218 THR B N 1
ATOM 3443 C CA . THR B 1 218 ? -6.942 -3.930 13.109 1.00 49.17 218 THR B CA 1
ATOM 3444 C C . THR B 1 218 ? -7.995 -4.631 13.933 1.00 54.54 218 THR B C 1
ATOM 3445 O O . THR B 1 218 ? -7.974 -4.573 15.162 1.00 48.35 218 THR B O 1
ATOM 3449 N N . ILE B 1 219 ? -8.932 -5.276 13.257 1.00 45.95 219 ILE B N 1
ATOM 3450 C CA . ILE B 1 219 ? -9.987 -5.994 13.947 1.00 48.11 219 ILE B CA 1
ATOM 3451 C C . ILE B 1 219 ? -9.914 -7.450 13.497 1.00 57.06 219 ILE B C 1
ATOM 3452 O O . ILE B 1 219 ? -10.119 -7.761 12.323 1.00 44.86 219 ILE B O 1
ATOM 3457 N N . LEU B 1 220 ? -9.581 -8.339 14.426 1.00 51.70 220 LEU B N 1
ATOM 3458 C CA . LEU B 1 220 ? -9.271 -9.713 14.057 1.00 47.07 220 LEU B CA 1
ATOM 3459 C C . LEU B 1 220 ? -10.159 -10.743 14.731 1.00 58.43 220 LEU B C 1
ATOM 3460 O O . LEU B 1 220 ? -10.464 -10.654 15.929 1.00 48.24 220 LEU B O 1
ATOM 3465 N N . GLY B 1 221 ? -10.553 -11.739 13.951 1.00 54.26 221 GLY B N 1
ATOM 3466 C CA . GLY B 1 221 ? -11.297 -12.861 14.482 1.00 53.32 221 GLY B CA 1
ATOM 3467 C C . GLY B 1 221 ? -12.768 -12.672 14.218 1.00 56.28 221 GLY B C 1
ATOM 3468 O O . GLY B 1 221 ? -13.201 -11.599 13.795 1.00 58.30 221 GLY B O 1
ATOM 3469 N N . ASN B 1 222 ? -13.542 -13.722 14.450 1.00 60.57 222 ASN B N 1
ATOM 3470 C CA . ASN B 1 222 ? -14.980 -13.623 14.306 1.00 75.01 222 ASN B CA 1
ATOM 3471 C C . ASN B 1 222 ? -15.589 -12.943 15.524 1.00 71.67 222 ASN B C 1
ATOM 3472 O O . ASN B 1 222 ? -16.219 -13.591 16.354 1.00 63.23 222 ASN B O 1
ATOM 3477 N N . ILE B 1 223 ? -15.381 -11.634 15.626 1.00 72.55 223 ILE B N 1
ATOM 3478 C CA . ILE B 1 223 ? -15.955 -10.846 16.710 1.00 68.29 223 ILE B CA 1
ATOM 3479 C C . ILE B 1 223 ? -16.955 -9.846 16.130 1.00 68.83 223 ILE B C 1
ATOM 3480 O O . ILE B 1 223 ? -16.945 -9.581 14.925 1.00 57.48 223 ILE B O 1
ATOM 3485 N N . LYS B 1 224 ? -17.820 -9.302 16.982 1.00 54.93 224 LYS B N 1
ATOM 3486 C CA . LYS B 1 224 ? -18.812 -8.329 16.542 1.00 59.12 224 LYS B CA 1
ATOM 3487 C C . LYS B 1 224 ? -18.473 -6.927 17.018 1.00 58.48 224 LYS B C 1
ATOM 3488 O O . LYS B 1 224 ? -18.087 -6.723 18.171 1.00 61.38 224 LYS B O 1
ATOM 3494 N N . ILE B 1 225 ? -18.582 -5.963 16.109 1.00 51.90 225 ILE B N 1
ATOM 3495 C CA . ILE B 1 225 ? -18.469 -4.566 16.481 1.00 50.71 225 ILE B CA 1
ATOM 3496 C C . ILE B 1 225 ? -19.854 -3.954 16.430 1.00 45.92 225 ILE B C 1
ATOM 3497 O O . ILE B 1 225 ? -20.422 -3.778 15.349 1.00 48.27 225 ILE B O 1
ATOM 3502 N N . GLY B 1 226 ? -20.388 -3.624 17.603 1.00 49.46 226 GLY B N 1
ATOM 3503 C CA . GLY B 1 226 ? -21.773 -3.200 17.738 1.00 51.96 226 GLY B CA 1
ATOM 3504 C C . GLY B 1 226 ? -22.160 -1.955 16.965 1.00 50.21 226 GLY B C 1
ATOM 3505 O O . GLY B 1 226 ? -21.330 -1.091 16.693 1.00 48.17 226 GLY B O 1
ATOM 3506 N N . GLU B 1 227 ? -23.438 -1.871 16.616 1.00 50.28 227 GLU B N 1
ATOM 3507 C CA . GLU B 1 227 ? -23.961 -0.735 15.869 1.00 52.42 227 GLU B CA 1
ATOM 3508 C C . GLU B 1 227 ? -23.604 0.587 16.537 1.00 55.83 227 GLU B C 1
ATOM 3509 O O . GLU B 1 227 ? -23.725 0.733 17.757 1.00 53.60 227 GLU B O 1
ATOM 3515 N N . GLY B 1 228 ? -23.136 1.536 15.736 1.00 52.27 228 GLY B N 1
ATOM 3516 C CA . GLY B 1 228 ? -22.817 2.861 16.228 1.00 53.06 228 GLY B CA 1
ATOM 3517 C C . GLY B 1 228 ? -21.547 2.942 17.056 1.00 53.87 228 GLY B C 1
ATOM 3518 O O . GLY B 1 228 ? -21.221 4.005 17.579 1.00 49.23 228 GLY B O 1
ATOM 3519 N N . ALA B 1 229 ? -20.820 1.835 17.181 1.00 49.83 229 ALA B N 1
ATOM 3520 C CA . ALA B 1 229 ? -19.596 1.853 17.977 1.00 53.75 229 ALA B CA 1
ATOM 3521 C C . ALA B 1 229 ? -18.518 2.625 17.241 1.00 48.30 229 ALA B C 1
ATOM 3522 O O . ALA B 1 229 ? -18.608 2.843 16.034 1.00 47.45 229 ALA B O 1
ATOM 3524 N N . LYS B 1 230 ? -17.503 3.049 17.980 1.00 49.25 230 LYS B N 1
ATOM 3525 C CA . LYS B 1 230 ? -16.365 3.731 17.387 1.00 48.46 230 LYS B CA 1
ATOM 3526 C C . LYS B 1 230 ? -15.092 2.997 17.768 1.00 52.39 230 LYS B C 1
ATOM 3527 O O . LYS B 1 230 ? -14.907 2.627 18.925 1.00 52.67 230 LYS B O 1
ATOM 3533 N N . VAL B 1 231 ? -14.227 2.759 16.787 1.00 45.23 231 VAL B N 1
ATOM 3534 C CA . VAL B 1 231 ? -12.936 2.156 17.069 1.00 47.56 231 VAL B CA 1
ATOM 3535 C C . VAL B 1 231 ? -11.830 3.186 16.890 1.00 47.02 231 VAL B C 1
ATOM 3536 O O . VAL B 1 231 ? -11.682 3.759 15.817 1.00 40.64 231 VAL B O 1
ATOM 3540 N N . GLY B 1 232 ? -11.062 3.425 17.950 1.00 46.16 232 GLY B N 1
ATOM 3541 C CA . GLY B 1 232 ? -10.034 4.447 17.918 1.00 54.67 232 GLY B CA 1
ATOM 3542 C C . GLY B 1 232 ? -8.895 4.099 16.988 1.00 54.46 232 GLY B C 1
ATOM 3543 O O . GLY B 1 232 ? -8.632 2.923 16.721 1.00 56.72 232 GLY B O 1
ATOM 3544 N N . ALA B 1 233 ? -8.215 5.123 16.483 1.00 51.88 233 ALA B N 1
ATOM 3545 C CA . ALA B 1 233 ? -7.079 4.904 15.595 1.00 54.33 233 ALA B CA 1
ATOM 3546 C C . ALA B 1 233 ? -6.027 4.008 16.246 1.00 53.03 233 ALA B C 1
ATOM 3547 O O . ALA B 1 233 ? -5.769 4.120 17.446 1.00 54.44 233 ALA B O 1
ATOM 3549 N N . GLY B 1 234 ? -5.452 3.107 15.452 1.00 55.01 234 GLY B N 1
ATOM 3550 C CA . GLY B 1 234 ? -4.366 2.246 15.892 1.00 51.88 234 GLY B CA 1
ATOM 3551 C C . GLY B 1 234 ? -4.772 1.099 16.798 1.00 59.87 234 GLY B C 1
ATOM 3552 O O . GLY B 1 234 ? -3.927 0.337 17.258 1.00 59.76 234 GLY B O 1
ATOM 3553 N N . SER B 1 235 ? -6.065 0.965 17.060 1.00 55.71 235 SER B N 1
ATOM 3554 C CA . SER B 1 235 ? -6.537 -0.087 17.951 1.00 50.75 235 SER B CA 1
ATOM 3555 C C . SER B 1 235 ? -6.314 -1.481 17.379 1.00 51.43 235 SER B C 1
ATOM 3556 O O . SER B 1 235 ? -6.339 -1.686 16.165 1.00 58.10 235 SER B O 1
ATOM 3559 N N . VAL B 1 236 ? -6.075 -2.438 18.266 1.00 53.13 236 VAL B N 1
ATOM 3560 C CA . VAL B 1 236 ? -6.116 -3.841 17.887 1.00 50.42 236 VAL B CA 1
ATOM 3561 C C . VAL B 1 236 ? -7.263 -4.462 18.655 1.00 53.07 236 VAL B C 1
ATOM 3562 O O . VAL B 1 236 ? -7.145 -4.722 19.852 1.00 50.87 236 VAL B O 1
ATOM 3566 N N . VAL B 1 237 ? -8.385 -4.658 17.975 1.00 52.15 237 VAL B N 1
ATOM 3567 C CA . VAL B 1 237 ? -9.592 -5.152 18.627 1.00 55.92 237 VAL B CA 1
ATOM 3568 C C . VAL B 1 237 ? -9.698 -6.659 18.472 1.00 59.52 237 VAL B C 1
ATOM 3569 O O . VAL B 1 237 ? -9.766 -7.170 17.351 1.00 53.52 237 VAL B O 1
ATOM 3573 N N . LEU B 1 238 ? -9.713 -7.363 19.601 1.00 53.03 238 LEU B N 1
ATOM 3574 C CA . LEU B 1 238 ? -9.736 -8.820 19.604 1.00 54.92 238 LEU B CA 1
ATOM 3575 C C . LEU B 1 238 ? -10.975 -9.353 20.317 1.00 66.91 238 LEU B C 1
ATOM 3576 O O . LEU B 1 238 ? -11.196 -10.561 20.372 1.00 62.05 238 LEU B O 1
ATOM 3581 N N . ILE B 1 239 ? -11.785 -8.443 20.853 1.00 62.12 239 ILE B N 1
ATOM 3582 C CA . ILE B 1 239 ? -13.017 -8.820 21.534 1.00 68.13 239 ILE B CA 1
ATOM 3583 C C . ILE B 1 239 ? -14.233 -8.034 21.033 1.00 58.91 239 ILE B C 1
ATOM 3584 O O . ILE B 1 239 ? -14.091 -7.039 20.324 1.00 56.34 239 ILE B O 1
ATOM 3589 N N . ASP B 1 240 ? -15.424 -8.496 21.406 1.00 65.04 240 ASP B N 1
ATOM 3590 C CA . ASP B 1 240 ? -16.675 -7.839 21.023 1.00 58.71 240 ASP B CA 1
ATOM 3591 C C . ASP B 1 240 ? -16.763 -6.422 21.565 1.00 60.88 240 ASP B C 1
ATOM 3592 O O . ASP B 1 240 ? -16.455 -6.168 22.729 1.00 63.97 240 ASP B O 1
ATOM 3597 N N . VAL B 1 241 ? -17.190 -5.502 20.709 1.00 64.45 241 VAL B N 1
ATOM 3598 C CA . VAL B 1 241 ? -17.449 -4.127 21.112 1.00 58.75 241 VAL B CA 1
ATOM 3599 C C . VAL B 1 241 ? -18.946 -3.880 21.128 1.00 59.54 241 VAL B C 1
ATOM 3600 O O . VAL B 1 241 ? -19.606 -4.023 20.098 1.00 60.16 241 VAL B O 1
ATOM 3604 N N . PRO B 1 242 ? -19.494 -3.523 22.304 1.00 62.48 242 PRO B N 1
ATOM 3605 C CA . PRO B 1 242 ? -20.931 -3.258 22.427 1.00 59.21 242 PRO B CA 1
ATOM 3606 C C . PRO B 1 242 ? -21.390 -2.098 21.547 1.00 56.85 242 PRO B C 1
ATOM 3607 O O . PRO B 1 242 ? -20.586 -1.238 21.185 1.00 57.55 242 PRO B O 1
ATOM 3611 N N . PRO B 1 243 ? -22.679 -2.085 21.190 1.00 61.70 243 PRO B N 1
ATOM 3612 C CA . PRO B 1 243 ? -23.285 -0.968 20.462 1.00 56.05 243 PRO B CA 1
ATOM 3613 C C . PRO B 1 243 ? -23.038 0.380 21.134 1.00 61.37 243 PRO B C 1
ATOM 3614 O O . PRO B 1 243 ? -23.086 0.470 22.365 1.00 61.81 243 PRO B O 1
ATOM 3618 N N . ARG B 1 244 ? -22.770 1.399 20.322 1.00 60.04 244 ARG B N 1
ATOM 3619 C CA . ARG B 1 244 ? -22.642 2.782 20.775 1.00 64.22 244 ARG B CA 1
ATOM 3620 C C . ARG B 1 244 ? -21.564 2.989 21.837 1.00 65.82 244 ARG B C 1
ATOM 3621 O O . ARG B 1 244 ? -21.652 3.914 22.640 1.00 73.64 244 ARG B O 1
ATOM 3629 N N . THR B 1 245 ? -20.546 2.134 21.830 1.00 60.20 245 THR B N 1
ATOM 3630 C CA . THR B 1 245 ? -19.417 2.287 22.745 1.00 68.16 245 THR B CA 1
ATOM 3631 C C . THR B 1 245 ? -18.121 2.530 21.978 1.00 62.16 245 THR B C 1
ATOM 3632 O O . THR B 1 245 ? -18.038 2.263 20.777 1.00 56.05 245 THR B O 1
ATOM 3636 N N . THR B 1 246 ? -17.112 3.045 22.672 1.00 61.64 246 THR B N 1
ATOM 3637 C CA . THR B 1 246 ? -15.820 3.299 22.047 1.00 53.23 246 THR B CA 1
ATOM 3638 C C . THR B 1 246 ? -14.759 2.329 22.545 1.00 64.23 246 THR B C 1
ATOM 3639 O O . THR B 1 246 ? -14.599 2.126 23.749 1.00 60.39 246 THR B O 1
ATOM 3643 N N . ALA B 1 247 ? -14.042 1.724 21.603 1.00 67.39 247 ALA B N 1
ATOM 3644 C CA . ALA B 1 247 ? -12.924 0.848 21.927 1.00 65.96 247 ALA B CA 1
ATOM 3645 C C . ALA B 1 247 ? -11.627 1.471 21.429 1.00 63.23 247 ALA B C 1
ATOM 3646 O O . ALA B 1 247 ? -11.552 1.930 20.291 1.00 59.19 247 ALA B O 1
ATOM 3648 N N . VAL B 1 248 ? -10.607 1.489 22.280 1.00 59.45 248 VAL B N 1
ATOM 3649 C CA . VAL B 1 248 ? -9.332 2.069 21.886 1.00 56.66 248 VAL B CA 1
ATOM 3650 C C . VAL B 1 248 ? -8.171 1.352 22.578 1.00 59.16 248 VAL B C 1
ATOM 3651 O O . VAL B 1 248 ? -8.313 0.851 23.693 1.00 61.25 248 VAL B O 1
ATOM 3655 N N . GLY B 1 249 ? -7.034 1.274 21.891 1.00 63.12 249 GLY B N 1
ATOM 3656 C CA . GLY B 1 249 ? -5.833 0.699 22.469 1.00 63.97 249 GLY B CA 1
ATOM 3657 C C . GLY B 1 249 ? -5.336 -0.575 21.806 1.00 64.89 249 GLY B C 1
ATOM 3658 O O . GLY B 1 249 ? -5.997 -1.151 20.943 1.00 55.85 249 GLY B O 1
ATOM 3659 N N . ASN B 1 250 ? -4.151 -1.009 22.224 1.00 64.44 250 ASN B N 1
ATOM 3660 C CA . ASN B 1 250 ? -3.554 -2.255 21.762 1.00 60.13 250 ASN B CA 1
ATOM 3661 C C . ASN B 1 250 ? -3.054 -3.075 22.951 1.00 72.89 250 ASN B C 1
ATOM 3662 O O . ASN B 1 250 ? -1.948 -2.847 23.437 1.00 86.11 250 ASN B O 1
ATOM 3667 N N . PRO B 1 251 ? -3.872 -4.028 23.429 1.00 71.33 251 PRO B N 1
ATOM 3668 C CA . PRO B 1 251 ? -5.174 -4.380 22.854 1.00 76.26 251 PRO B CA 1
ATOM 3669 C C . PRO B 1 251 ? -6.269 -3.391 23.255 1.00 73.24 251 PRO B C 1
ATOM 3670 O O . PRO B 1 251 ? -6.135 -2.687 24.257 1.00 63.42 251 PRO B O 1
ATOM 3674 N N . ALA B 1 252 ? -7.332 -3.332 22.462 1.00 63.58 252 ALA B N 1
ATOM 3675 C CA . ALA B 1 252 ? -8.370 -2.330 22.663 1.00 67.66 252 ALA B CA 1
ATOM 3676 C C . ALA B 1 252 ? -9.223 -2.648 23.876 1.00 74.06 252 ALA B C 1
ATOM 3677 O O . ALA B 1 252 ? -9.630 -3.792 24.079 1.00 73.32 252 ALA B O 1
ATOM 3679 N N . ARG B 1 253 ? -9.471 -1.633 24.697 1.00 71.48 253 ARG B N 1
ATOM 3680 C CA . ARG B 1 253 ? -10.438 -1.759 25.777 1.00 77.49 253 ARG B CA 1
ATOM 3681 C C . ARG B 1 253 ? -11.558 -0.753 25.542 1.00 69.99 253 ARG B C 1
ATOM 3682 O O . ARG B 1 253 ? -11.404 0.179 24.750 1.00 65.04 253 ARG B O 1
ATOM 3690 N N . LEU B 1 254 ? -12.679 -0.940 26.232 1.00 64.59 254 LEU B N 1
ATOM 3691 C CA . LEU B 1 254 ? -13.805 -0.022 26.133 1.00 63.30 254 LEU B CA 1
ATOM 3692 C C . LEU B 1 254 ? -13.569 1.214 26.991 1.00 68.42 254 LEU B C 1
ATOM 3693 O O . LEU B 1 254 ? -13.056 1.117 28.107 1.00 73.27 254 LEU B O 1
ATOM 3698 N N . VAL B 1 255 ? -13.944 2.375 26.468 1.00 71.87 255 VAL B N 1
ATOM 3699 C CA . VAL B 1 255 ? -13.779 3.628 27.194 1.00 76.02 255 VAL B CA 1
ATOM 3700 C C . VAL B 1 255 ? -15.062 4.011 27.919 1.00 87.53 255 VAL B C 1
ATOM 3701 O O . VAL B 1 255 ? -16.133 4.041 27.319 1.00 93.30 255 VAL B O 1
#